Protein AF-A0A139GXH4-F1 (afdb_monomer)

Sequence (466 aa):
MADLSRSEELTEEQLLEKQFEQEQLRRHQAWKYVGYPGFSRFVASSTDCFALRKFSDLNVRVLLKLQNDIVKLEDKLMKMDARSMSIDSGQGGCGSFRLDESTPRGKVLDAIAEKIKDYSQYARDERLNQYLLLQDRPTASKEQLRNLRTWLENYPNAIEKKEQKFLEDEYDKDLITARTAQHTPFGRWMQSLGLSRLARLPGITSSSPTWYYDRDTWKSIGAFVLLFIMLMMLLAPLWCLPFANDSAGRLAIVTSFTLAFSLLVVIGTTLRTSQRMILVVGYFIQLVLVLGLTSPWPSGDGSARPGPNSALAPMPSTLSGTQTSGVSIATATSTATTNVPQQSTAHPSSTPTSLNKPETPISSGLIAGIVISVCVVALLIAGALWYFRRRSRRRHAPFKPNSFEAETPHATRTKNLLALNETTVEELDSRRLIPPEIDGSNPRHELYLSQRRARPLVRIPLFVAS

InterPro domains:
  IPR036259 MFS transporter superfamily [SSF103473] (204-396)
  IPR046529 Domain of unknown function DUF6594 [PF20237] (36-287)

Secondary structure (DSSP, 8-state):
---S-------HHHHHHHHHHHHHHHHHTHHHHTHHHHHHHHHHH-GGG-EEE--HHHHHHHHHHHHHHHHHHHHHHHHHHHHHHH---SS--TT-GGGTTTSHHHHHHHHHHHHHHHHHHHHHSHHHHHHHHHHSSPBPPHHHHHHHHHHHHHSTTSS-HHHHGGGSGGGGGGEEESS-----HHHHHHHHTTHHHHH-------S-------HHHHHHHHHHHHHHHHHHHHHHHHHHGGG--SHHHHHHHHHHHHHHHHHHHHHH----HHHHHHHHHHHHHHHHHHHHHHSPP--------PPP-------------------------------------------------------HHHHHHHHHHHHHHHHHHHHHHHHHHHHHHHH---------------S--SSSSSS--------------PPPP-----------------------------

Mean predicted aligned error: 16.97 Å

Radius of gyration: 41.83 Å; Cα contacts (8 Å, |Δi|>4): 179; chains: 1; bounding box: 96×123×116 Å

Organism: NCBI:txid321146

Solvent-accessible surface area (backbone atoms only — not comparable to full-atom values): 30154 Å² total; per-residue (Å²): 145,86,84,83,84,78,74,75,78,70,49,71,65,58,52,51,49,53,50,50,51,51,48,52,50,44,34,68,42,9,46,81,75,36,19,65,69,43,49,51,50,51,30,69,72,33,64,61,44,34,71,46,75,67,50,61,68,59,58,50,50,54,53,51,49,54,52,51,57,45,50,55,46,51,54,52,49,51,54,49,51,54,51,42,72,70,49,89,55,98,76,61,70,96,84,46,73,83,74,23,72,85,35,76,63,28,57,46,53,52,51,43,54,50,50,50,46,53,48,46,47,51,57,69,32,68,62,38,55,47,48,52,57,55,66,72,45,62,56,45,52,70,67,32,53,48,52,48,50,51,52,48,67,71,28,46,64,22,60,61,70,80,74,53,52,70,73,39,81,91,35,48,81,40,23,30,37,88,48,78,77,79,66,49,65,43,55,53,50,45,50,72,70,49,51,54,59,74,71,63,62,87,82,79,87,81,96,64,99,70,86,77,76,60,64,68,56,52,52,52,49,51,51,48,52,52,49,49,51,54,49,48,63,63,48,49,58,68,70,50,41,82,76,38,84,44,73,69,50,41,52,51,52,53,52,52,51,50,52,54,48,47,53,46,49,67,59,61,48,92,61,56,73,70,58,49,50,52,53,48,52,52,51,51,52,54,52,54,52,52,50,63,72,67,48,75,72,80,71,71,78,82,82,74,79,78,78,91,84,82,83,91,82,82,86,83,89,79,91,82,88,83,83,94,77,90,80,84,88,76,92,77,88,79,86,87,79,92,80,88,82,87,89,81,90,83,87,85,91,84,86,88,82,94,73,90,72,80,84,72,77,78,57,68,68,60,58,52,51,54,54,53,51,54,50,52,52,50,50,49,52,50,50,50,55,50,49,51,52,57,54,55,59,68,72,60,60,79,76,71,71,74,77,75,70,76,76,68,82,74,93,76,86,82,82,83,83,85,82,84,88,85,83,81,93,77,92,77,90,81,78,89,81,82,83,79,88,80,84,78,91,78,95,85,83,83,86,89,86,85,80,81,74,83,72,82,81,78,81,77,81,81,82,80,84,129

pLDDT: mean 71.82, std 19.94, range [32.84, 98.25]

Foldseek 3Di:
DPPDPPPPPCDVVNVVVVVVVVVVVCLVVLLPNQAPVVLVCVCVVDLLLPKDFLCLVVLVVVLVVLVVVLVVLVVVLVVVQVVLVPDPPPPRDPPDPVVCCPPVNVVSVVVSVVSVVVNCCCCVDVNVVVSVVQVPAAFRDPVSLVLNVVVCVSRPPSYDPVVCVCSPPVNRRRMGGPDPPPQQLLNVVCVVVVCVVVVPDDDDDDDDPRDDDPPVLVVVVLVVVLVLVLVCLLCVLVVCQVVPPDPVVNVVSLVVSLVVNLVCLVRRDPDDPVVSVVVSVVSNVSSVVVVVVPPDPPPPPPPPDPDDDDDDDDDDDDDDDDDDDDDDDDDDDDDDDDDDDDDDDDDDDDDDDDDPDDDDPDPPVVVVVVVVVVVVSVVVVVVVVVVSVVVVVVVPPPPPPPPPPPPPPPPDPDPPPPPPDDDDDDDDDDDDDDDDDDDDDDDDDPDDPPDPPDDPPDDDDPDDDD

Structure (mmCIF, N/CA/C/O backbone):
data_AF-A0A139GXH4-F1
#
_entry.id   AF-A0A139GXH4-F1
#
loop_
_atom_site.group_PDB
_atom_site.id
_atom_site.type_symbol
_atom_site.label_atom_id
_atom_site.label_alt_id
_atom_site.label_comp_id
_atom_site.label_asym_id
_atom_site.label_entity_id
_atom_site.label_seq_id
_atom_site.pdbx_PDB_ins_code
_atom_site.Cartn_x
_atom_site.Cartn_y
_atom_site.Cartn_z
_atom_site.occupancy
_atom_site.B_iso_or_equiv
_atom_site.auth_seq_id
_atom_site.auth_comp_id
_atom_site.auth_asym_id
_atom_site.auth_atom_id
_atom_site.pdbx_PDB_model_num
ATOM 1 N N . MET A 1 1 ? 10.319 -71.756 0.505 1.00 53.69 1 MET A N 1
ATOM 2 C CA . MET A 1 1 ? 11.177 -70.548 0.474 1.00 53.69 1 MET A CA 1
ATOM 3 C C . MET A 1 1 ? 11.446 -70.123 -0.975 1.00 53.69 1 MET A C 1
ATOM 5 O O . MET A 1 1 ? 12.587 -70.145 -1.408 1.00 53.69 1 MET A O 1
ATOM 9 N N . ALA A 1 2 ? 10.413 -69.772 -1.749 1.00 52.31 2 ALA A N 1
ATOM 10 C CA . ALA A 1 2 ? 10.596 -69.315 -3.136 1.00 52.31 2 ALA A CA 1
ATOM 11 C C . ALA A 1 2 ? 9.470 -68.383 -3.629 1.00 52.31 2 ALA A C 1
ATOM 13 O O . ALA A 1 2 ? 9.269 -68.274 -4.828 1.00 52.31 2 ALA A O 1
ATOM 14 N N . ASP A 1 3 ? 8.724 -67.732 -2.725 1.00 52.84 3 ASP A N 1
ATOM 15 C CA . ASP A 1 3 ? 7.502 -67.000 -3.111 1.00 52.84 3 ASP A CA 1
ATOM 16 C C . ASP A 1 3 ? 7.358 -65.626 -2.428 1.00 52.84 3 ASP A C 1
ATOM 18 O O . ASP A 1 3 ? 6.265 -65.154 -2.146 1.00 52.84 3 ASP A O 1
ATOM 22 N N . LEU A 1 4 ? 8.486 -64.978 -2.106 1.00 55.41 4 LEU A N 1
ATOM 23 C CA . LEU A 1 4 ? 8.514 -63.663 -1.435 1.00 55.41 4 LEU A CA 1
ATOM 24 C C . LEU A 1 4 ? 9.155 -62.543 -2.273 1.00 55.41 4 LEU A C 1
ATOM 26 O O . LEU A 1 4 ? 9.368 -61.448 -1.767 1.00 55.41 4 LEU A O 1
ATOM 30 N N . SER A 1 5 ? 9.444 -62.781 -3.554 1.00 56.91 5 SER A N 1
ATOM 31 C CA . SER A 1 5 ? 10.102 -61.806 -4.443 1.00 56.91 5 SER A CA 1
ATOM 32 C C . SER A 1 5 ? 9.187 -61.252 -5.538 1.00 56.91 5 SER A C 1
ATOM 34 O O . SER A 1 5 ? 9.672 -60.789 -6.566 1.00 56.91 5 SER A O 1
ATOM 36 N N . ARG A 1 6 ? 7.865 -61.302 -5.345 1.00 50.84 6 ARG A N 1
ATOM 37 C CA . ARG A 1 6 ? 6.892 -60.604 -6.196 1.00 50.84 6 ARG A CA 1
ATOM 38 C C . ARG A 1 6 ? 6.417 -59.339 -5.486 1.00 50.84 6 ARG A C 1
ATOM 40 O O . ARG A 1 6 ? 5.230 -59.146 -5.257 1.00 50.84 6 ARG A O 1
ATOM 47 N N . SER A 1 7 ? 7.369 -58.504 -5.073 1.00 57.31 7 SER A N 1
ATOM 48 C CA . SER A 1 7 ? 7.082 -57.108 -4.764 1.00 57.31 7 SER A CA 1
ATOM 49 C C . SER A 1 7 ? 6.607 -56.475 -6.065 1.00 57.31 7 SER A C 1
ATOM 51 O O . SER A 1 7 ? 7.410 -56.270 -6.972 1.00 57.31 7 SER A O 1
ATOM 53 N N . GLU A 1 8 ? 5.296 -56.282 -6.183 1.00 64.69 8 GLU A N 1
ATOM 54 C CA . GLU A 1 8 ? 4.663 -55.565 -7.282 1.00 64.69 8 GLU A CA 1
ATOM 55 C C . GLU A 1 8 ? 5.407 -54.242 -7.486 1.00 64.69 8 GLU A C 1
ATOM 57 O O . GLU A 1 8 ? 5.322 -53.335 -6.654 1.00 64.69 8 GLU A O 1
ATOM 62 N N . GLU A 1 9 ? 6.174 -54.141 -8.574 1.00 71.38 9 GLU A N 1
ATOM 63 C CA . GLU A 1 9 ? 6.560 -52.852 -9.133 1.00 71.38 9 GLU A CA 1
ATOM 64 C C . GLU A 1 9 ? 5.256 -52.170 -9.533 1.00 71.38 9 GLU A C 1
ATOM 66 O O . GLU A 1 9 ? 4.726 -52.370 -10.627 1.00 71.38 9 GLU A O 1
ATOM 71 N N . LEU A 1 10 ? 4.690 -51.432 -8.575 1.00 72.62 10 LEU A N 1
ATOM 72 C CA . LEU A 1 10 ? 3.594 -50.514 -8.807 1.00 72.62 10 LEU A CA 1
ATOM 73 C C . LEU A 1 10 ? 4.034 -49.647 -9.983 1.00 72.62 10 LEU A C 1
ATOM 75 O O . LEU A 1 10 ? 5.036 -48.932 -9.891 1.00 72.62 10 LEU A O 1
ATOM 79 N N . THR A 1 11 ? 3.335 -49.776 -11.103 1.00 87.94 11 THR A N 1
ATOM 80 C CA . THR A 1 11 ? 3.701 -49.099 -12.347 1.00 87.94 11 THR A CA 1
ATOM 81 C C . THR A 1 11 ? 3.737 -47.595 -12.063 1.00 87.94 11 THR A C 1
ATOM 83 O O . THR A 1 11 ? 2.919 -47.115 -11.276 1.00 87.94 11 THR A O 1
ATOM 86 N N . GLU A 1 12 ? 4.664 -46.830 -12.652 1.00 89.62 12 GLU A N 1
ATOM 87 C CA . GLU A 1 12 ? 4.793 -45.383 -12.371 1.00 89.62 12 GLU A CA 1
ATOM 88 C C . GLU A 1 12 ? 3.447 -44.641 -12.482 1.00 89.62 12 GLU A C 1
ATOM 90 O O . GLU A 1 12 ? 3.163 -43.730 -11.703 1.00 89.62 12 GLU A O 1
ATOM 95 N N . GLU A 1 13 ? 2.575 -45.100 -13.382 1.00 88.88 13 GLU A N 1
ATOM 96 C CA . GLU A 1 13 ? 1.200 -44.624 -13.544 1.00 88.88 13 GLU A CA 1
ATOM 97 C C . GLU A 1 13 ? 0.343 -44.794 -12.279 1.00 88.88 13 GLU A C 1
ATOM 99 O O . GLU A 1 13 ? -0.307 -43.844 -11.850 1.00 88.88 13 GLU A O 1
ATOM 104 N N . GLN A 1 14 ? 0.397 -45.954 -11.618 1.00 91.00 14 GLN A N 1
ATOM 105 C CA . GLN A 1 14 ? -0.350 -46.219 -10.382 1.00 91.00 14 GLN A CA 1
ATOM 106 C C . GLN A 1 14 ? 0.154 -45.359 -9.216 1.00 91.00 14 GLN A C 1
ATOM 108 O O . GLN A 1 14 ? -0.608 -44.997 -8.317 1.00 91.00 14 GLN A O 1
ATOM 113 N N . LEU A 1 15 ? 1.447 -45.024 -9.210 1.00 89.19 15 LEU A N 1
ATOM 114 C CA . LEU A 1 15 ? 2.025 -44.139 -8.202 1.00 89.19 15 LEU A CA 1
ATOM 115 C C . LEU A 1 15 ? 1.591 -42.686 -8.432 1.00 89.19 15 LEU A C 1
ATOM 117 O O . LEU A 1 15 ? 1.218 -42.011 -7.471 1.00 89.19 15 LEU A O 1
ATOM 121 N N . LEU A 1 16 ? 1.576 -42.226 -9.686 1.00 90.62 16 LEU A N 1
ATOM 122 C CA . LEU A 1 16 ? 1.053 -40.908 -10.057 1.00 90.62 16 LEU A CA 1
ATOM 123 C C . LEU A 1 16 ? -0.444 -40.782 -9.758 1.00 90.62 16 LEU A C 1
ATOM 125 O O . LEU A 1 16 ? -0.870 -39.751 -9.240 1.00 90.62 16 LEU A O 1
ATOM 129 N N . GLU A 1 17 ? -1.232 -41.826 -10.015 1.00 93.38 17 GLU A N 1
ATOM 130 C CA . GLU A 1 17 ? -2.665 -41.851 -9.710 1.00 93.38 17 GLU A CA 1
ATOM 131 C C . GLU A 1 17 ? -2.920 -41.765 -8.200 1.00 93.38 17 GLU A C 1
ATOM 133 O O . GLU A 1 17 ? -3.643 -40.876 -7.751 1.00 93.38 17 GLU A O 1
ATOM 138 N N . LYS A 1 18 ? -2.232 -42.581 -7.387 1.00 91.62 18 LYS A N 1
ATOM 139 C CA . LYS A 1 18 ? -2.317 -42.492 -5.917 1.00 91.62 18 LYS A CA 1
ATOM 140 C C . LYS A 1 18 ? -1.895 -41.120 -5.391 1.00 91.62 18 LYS A C 1
ATOM 142 O O . LYS A 1 18 ? -2.510 -40.598 -4.461 1.00 91.62 18 LYS A O 1
ATOM 147 N N . GLN A 1 19 ? -0.849 -40.524 -5.967 1.00 91.06 19 GLN A N 1
ATOM 148 C CA . GLN A 1 19 ? -0.422 -39.170 -5.610 1.00 91.06 19 GLN A CA 1
ATOM 149 C C . GLN A 1 19 ? -1.488 -38.132 -5.964 1.00 91.06 19 GLN A C 1
ATOM 151 O O . GLN A 1 19 ? -1.782 -37.260 -5.145 1.00 91.06 19 GLN A O 1
ATOM 156 N N . PHE A 1 20 ? -2.090 -38.244 -7.147 1.00 92.69 20 PHE A N 1
ATOM 157 C CA . PHE A 1 20 ? -3.161 -37.363 -7.591 1.00 92.69 20 PHE A CA 1
ATOM 158 C C . PHE A 1 20 ? -4.398 -37.483 -6.693 1.00 92.69 20 PHE A C 1
ATOM 160 O O . PHE A 1 20 ? -4.899 -36.464 -6.219 1.00 92.69 20 PHE A O 1
ATOM 167 N N . GLU A 1 21 ? -4.852 -38.697 -6.375 1.00 91.88 21 GLU A N 1
ATOM 168 C CA . GLU A 1 21 ? -5.966 -38.930 -5.447 1.00 91.88 21 GLU A CA 1
ATOM 169 C C . GLU A 1 21 ? -5.680 -38.360 -4.057 1.00 91.88 21 GLU A C 1
ATOM 171 O O . GLU A 1 21 ? -6.517 -37.668 -3.469 1.00 91.88 21 GLU A O 1
ATOM 176 N N . GLN A 1 22 ? -4.472 -38.592 -3.536 1.00 90.19 22 GLN A N 1
ATOM 177 C CA . GLN A 1 22 ? -4.061 -38.049 -2.247 1.00 90.19 22 GLN A CA 1
ATOM 178 C C . GLN A 1 22 ? -4.033 -36.515 -2.269 1.00 90.19 22 GLN A C 1
ATOM 180 O O . GLN A 1 22 ? -4.408 -35.874 -1.282 1.00 90.19 22 GLN A O 1
ATOM 185 N N . GLU A 1 23 ? -3.620 -35.905 -3.380 1.00 86.88 23 GLU A N 1
ATOM 186 C CA . GLU A 1 23 ? -3.656 -34.457 -3.556 1.00 86.88 23 GLU A CA 1
ATOM 187 C C . GLU A 1 23 ? -5.096 -33.931 -3.610 1.00 86.88 23 GLU A C 1
ATOM 189 O O . GLU A 1 23 ? -5.411 -32.951 -2.933 1.00 86.88 23 GLU A O 1
ATOM 194 N N . GLN A 1 24 ? -6.000 -34.603 -4.325 1.00 88.31 24 GLN A N 1
ATOM 195 C CA . GLN A 1 24 ? -7.421 -34.242 -4.353 1.00 88.31 24 GLN A CA 1
ATOM 196 C C . GLN A 1 24 ? -8.070 -34.364 -2.972 1.00 88.31 24 GLN A C 1
ATOM 198 O O . GLN A 1 24 ? -8.830 -33.480 -2.566 1.00 88.31 24 GLN A O 1
ATOM 203 N N . LEU A 1 25 ? -7.731 -35.406 -2.207 1.00 87.94 25 LEU A N 1
ATOM 204 C CA . LEU A 1 25 ? -8.207 -35.576 -0.837 1.00 87.94 25 LEU A CA 1
ATOM 205 C C . LEU A 1 25 ? -7.672 -34.466 0.075 1.00 87.94 25 LEU A C 1
ATOM 207 O O . LEU A 1 25 ? -8.427 -33.893 0.862 1.00 87.94 25 LEU A O 1
ATOM 211 N N . ARG A 1 26 ? -6.389 -34.102 -0.066 1.00 81.56 26 ARG A N 1
ATOM 212 C CA . ARG A 1 26 ? -5.787 -32.964 0.647 1.00 81.56 26 ARG A CA 1
ATOM 213 C C . ARG A 1 26 ? -6.459 -31.641 0.291 1.00 81.56 26 ARG A C 1
ATOM 215 O O . ARG A 1 26 ? -6.623 -30.809 1.180 1.00 81.56 26 ARG A O 1
ATOM 222 N N . ARG A 1 27 ? -6.880 -31.454 -0.965 1.00 82.56 27 ARG A N 1
ATOM 223 C CA . ARG A 1 27 ? -7.644 -30.275 -1.405 1.00 82.56 27 ARG A CA 1
ATOM 224 C C . ARG A 1 27 ? -9.050 -30.243 -0.805 1.00 82.56 27 ARG A C 1
ATOM 226 O O . ARG A 1 27 ? -9.475 -29.194 -0.339 1.00 82.56 27 ARG A O 1
ATOM 233 N N . HIS A 1 28 ? -9.750 -31.375 -0.735 1.00 82.56 28 HIS A N 1
ATOM 234 C CA . HIS A 1 28 ? -11.074 -31.443 -0.099 1.00 82.56 28 HIS A CA 1
ATOM 235 C C . HIS A 1 28 ? -11.006 -31.275 1.425 1.00 82.56 28 HIS A C 1
ATOM 237 O O . HIS A 1 28 ? -11.878 -30.654 2.032 1.00 82.56 28 HIS A O 1
ATOM 243 N N . GLN A 1 29 ? -9.943 -31.784 2.049 1.00 88.12 29 GLN A N 1
ATOM 244 C CA . GLN A 1 29 ? -9.651 -31.619 3.473 1.00 88.12 29 GLN A CA 1
ATOM 245 C C . GLN A 1 29 ? -8.678 -30.456 3.721 1.00 88.12 29 GLN A C 1
ATOM 247 O O . GLN A 1 29 ? -7.861 -30.505 4.645 1.00 88.12 29 GLN A O 1
ATOM 252 N N . ALA A 1 30 ? -8.757 -29.394 2.910 1.00 83.00 30 ALA A N 1
ATOM 253 C CA . ALA A 1 30 ? -7.843 -28.262 3.017 1.00 83.00 30 ALA A CA 1
ATOM 254 C C . ALA A 1 30 ? -7.904 -27.592 4.395 1.00 83.00 30 ALA A C 1
ATOM 256 O O . ALA A 1 30 ? -6.879 -27.118 4.867 1.00 83.00 30 ALA A O 1
ATOM 257 N N . TRP A 1 31 ? -9.044 -27.616 5.092 1.00 85.75 31 TRP A N 1
ATOM 258 C CA . TRP A 1 31 ? -9.155 -27.148 6.483 1.00 85.75 31 TRP A CA 1
ATOM 259 C C . TRP A 1 31 ? -8.171 -27.846 7.436 1.00 85.75 31 TRP A C 1
ATOM 261 O O . TRP A 1 31 ? -7.648 -27.215 8.350 1.00 85.75 31 TRP A O 1
ATOM 271 N N . LYS A 1 32 ? -7.893 -29.138 7.211 1.00 84.94 32 LYS A N 1
ATOM 272 C CA . LYS A 1 32 ? -7.021 -29.963 8.056 1.00 84.94 32 LYS A CA 1
ATOM 273 C C . LYS A 1 32 ? -5.548 -29.824 7.678 1.00 84.94 32 LYS A C 1
ATOM 275 O O . LYS A 1 32 ? -4.694 -29.767 8.556 1.00 84.94 32 LYS A O 1
ATOM 280 N N . TYR A 1 33 ? -5.249 -29.814 6.378 1.00 81.50 33 TYR A N 1
ATOM 281 C CA . TYR A 1 33 ? -3.869 -29.890 5.876 1.00 81.50 33 TYR A CA 1
ATOM 282 C C . TYR A 1 33 ? -3.272 -28.542 5.456 1.00 81.50 33 TYR A C 1
ATOM 284 O O . TYR A 1 33 ? -2.051 -28.406 5.414 1.00 81.50 33 TYR A O 1
ATOM 292 N N . VAL A 1 34 ? -4.111 -27.558 5.130 1.00 85.00 34 VAL A N 1
ATOM 293 C CA . VAL A 1 34 ? -3.699 -26.233 4.648 1.00 85.00 34 VAL A CA 1
ATOM 294 C C . VAL A 1 34 ? -4.118 -25.179 5.668 1.00 85.00 34 VAL A C 1
ATOM 296 O O . VAL A 1 34 ? -3.260 -24.606 6.336 1.00 85.00 34 VAL A O 1
ATOM 299 N N . GLY A 1 35 ? -5.423 -24.961 5.832 1.00 89.06 35 GLY A N 1
ATOM 300 C CA . GLY A 1 35 ? -6.006 -24.077 6.836 1.00 89.06 35 GLY A CA 1
ATOM 301 C C . GLY A 1 35 ? -5.441 -22.649 6.829 1.00 89.06 35 GLY A C 1
ATOM 302 O O . GLY A 1 35 ? -4.862 -22.163 5.850 1.00 89.06 35 GLY A O 1
ATOM 303 N N . TYR A 1 36 ? -5.529 -22.000 7.991 1.00 89.12 36 TYR A N 1
ATOM 304 C CA . TYR A 1 36 ? -4.839 -20.740 8.283 1.00 89.12 36 TYR A CA 1
ATOM 305 C C . TYR A 1 36 ? -3.304 -20.791 8.158 1.00 89.12 36 TYR A C 1
ATOM 307 O O . TYR A 1 36 ? -2.723 -19.800 7.708 1.00 89.12 36 TYR A O 1
ATOM 315 N N . PRO A 1 37 ? -2.599 -21.886 8.508 1.00 86.44 37 PRO A N 1
ATOM 316 C CA . PRO A 1 37 ? -1.152 -21.975 8.291 1.00 86.44 37 PRO A CA 1
ATOM 317 C C . PRO A 1 37 ? -0.749 -21.867 6.814 1.00 86.44 37 PRO A C 1
ATOM 319 O O . PRO A 1 37 ? 0.217 -21.187 6.473 1.00 86.44 37 PRO A O 1
ATOM 322 N N . GLY A 1 38 ? -1.504 -22.495 5.915 1.00 85.44 38 GLY A N 1
ATOM 323 C CA . GLY A 1 38 ? -1.295 -22.394 4.475 1.00 85.44 38 GLY A CA 1
ATOM 324 C C . GLY A 1 38 ? -1.660 -21.014 3.941 1.00 85.44 38 GLY A C 1
ATOM 325 O O . GLY A 1 38 ? -0.893 -20.439 3.168 1.00 85.44 38 GLY A O 1
ATOM 326 N N . PHE A 1 39 ? -2.775 -20.446 4.410 1.00 89.75 39 PHE A N 1
ATOM 327 C CA . PHE A 1 39 ? -3.184 -19.096 4.026 1.00 89.75 39 PHE A CA 1
ATOM 328 C C . PHE A 1 39 ? -2.179 -18.036 4.477 1.00 89.75 39 PHE A C 1
ATOM 330 O O . PHE A 1 39 ? -1.761 -17.203 3.682 1.00 89.75 39 PHE A O 1
ATOM 337 N N . SER A 1 40 ? -1.726 -18.089 5.730 1.00 89.19 40 SER A N 1
ATOM 338 C CA . SER A 1 40 ? -0.725 -17.157 6.259 1.00 89.19 40 SER A CA 1
ATOM 339 C C . SER A 1 40 ? 0.608 -17.274 5.524 1.00 89.19 40 SER A C 1
ATOM 341 O O . SER A 1 40 ? 1.185 -16.247 5.175 1.00 89.19 40 SER A O 1
ATOM 343 N N . ARG A 1 41 ? 1.070 -18.491 5.196 1.00 88.88 41 ARG A N 1
ATOM 344 C CA . ARG A 1 41 ? 2.252 -18.687 4.339 1.00 88.88 41 ARG A CA 1
ATOM 345 C C . ARG A 1 41 ? 2.055 -18.089 2.949 1.00 88.88 41 ARG A C 1
ATOM 347 O O . ARG A 1 41 ? 2.964 -17.439 2.443 1.00 88.88 41 ARG A O 1
ATOM 354 N N . PHE A 1 42 ? 0.882 -18.264 2.343 1.00 90.06 42 PHE A N 1
ATOM 355 C CA . PHE A 1 42 ? 0.551 -17.652 1.056 1.00 90.06 42 PHE A CA 1
ATOM 356 C C . PHE A 1 42 ? 0.559 -16.117 1.131 1.00 90.06 42 PHE A C 1
ATOM 358 O O . PHE A 1 42 ? 1.222 -15.462 0.328 1.00 90.06 42 PHE A O 1
ATOM 365 N N . VAL A 1 43 ? -0.103 -15.543 2.130 1.00 91.19 43 VAL A N 1
ATOM 366 C CA . VAL A 1 43 ? -0.162 -14.097 2.377 1.00 91.19 43 VAL A CA 1
ATOM 367 C C . VAL A 1 43 ? 1.226 -13.518 2.693 1.00 91.19 43 VAL A C 1
ATOM 369 O O . VAL A 1 43 ? 1.551 -12.422 2.245 1.00 91.19 43 VAL A O 1
ATOM 372 N N . ALA A 1 44 ? 2.076 -14.264 3.404 1.00 88.19 44 ALA A N 1
ATOM 373 C CA . ALA A 1 44 ? 3.456 -13.881 3.702 1.00 88.19 44 ALA A CA 1
ATOM 374 C C . ALA A 1 44 ? 4.407 -14.059 2.506 1.00 88.19 44 ALA A C 1
ATOM 376 O O . ALA A 1 44 ? 5.441 -13.394 2.453 1.00 88.19 44 ALA A O 1
ATOM 377 N N . SER A 1 45 ? 4.074 -14.932 1.547 1.00 87.88 45 SER A N 1
ATOM 378 C CA . SER A 1 45 ? 4.945 -15.235 0.403 1.00 87.88 45 SER A CA 1
ATOM 379 C C . SER A 1 45 ? 5.170 -14.026 -0.501 1.00 87.88 45 SER A C 1
ATOM 381 O O . SER A 1 45 ? 6.265 -13.851 -1.026 1.00 87.88 45 SER A O 1
ATOM 383 N N . SER A 1 46 ? 4.159 -13.168 -0.660 1.00 83.88 46 SER A N 1
ATOM 384 C CA . SER A 1 46 ? 4.231 -11.974 -1.494 1.00 83.88 46 SER A CA 1
ATOM 385 C C . SER A 1 46 ? 3.539 -10.800 -0.829 1.00 83.88 46 SER A C 1
ATOM 387 O O . SER A 1 46 ? 2.429 -10.918 -0.316 1.00 83.88 46 SER A O 1
ATOM 389 N N . THR A 1 47 ? 4.125 -9.612 -0.976 1.00 81.69 47 THR A N 1
ATOM 390 C CA . THR A 1 47 ? 3.459 -8.358 -0.596 1.00 81.69 47 THR A CA 1
ATOM 391 C C . THR A 1 47 ? 2.161 -8.129 -1.368 1.00 81.69 47 THR A C 1
ATOM 393 O O . THR A 1 47 ? 1.317 -7.362 -0.920 1.00 81.69 47 THR A O 1
ATOM 396 N N . ASP A 1 48 ? 2.011 -8.781 -2.525 1.00 83.75 48 ASP A N 1
ATOM 397 C CA . ASP A 1 48 ? 0.834 -8.661 -3.387 1.00 83.75 48 ASP A CA 1
ATOM 398 C C . ASP A 1 48 ? -0.294 -9.615 -2.982 1.00 83.75 48 ASP A C 1
ATOM 400 O O . ASP A 1 48 ? -1.421 -9.459 -3.437 1.00 83.75 48 ASP A O 1
ATOM 404 N N . CYS A 1 49 ? -0.018 -10.572 -2.096 1.00 86.69 49 CYS A N 1
ATOM 405 C CA . CYS A 1 49 ? -1.032 -11.446 -1.511 1.00 86.69 49 CYS A CA 1
ATOM 406 C C . CYS A 1 49 ? -1.524 -10.923 -0.153 1.00 86.69 49 CYS A C 1
ATOM 408 O O . CYS A 1 49 ? -2.385 -11.539 0.464 1.00 86.69 49 CYS A O 1
ATOM 410 N N . PHE A 1 50 ? -0.990 -9.793 0.323 1.00 90.62 50 PHE A N 1
ATOM 411 C CA . PHE A 1 50 ? -1.333 -9.229 1.621 1.00 90.62 50 PHE A CA 1
ATOM 412 C C . PHE A 1 50 ? -2.381 -8.121 1.492 1.00 90.62 50 PHE A C 1
ATOM 414 O O . PHE A 1 50 ? -2.057 -6.974 1.165 1.00 90.62 50 PHE A O 1
ATOM 421 N N . ALA A 1 51 ? -3.629 -8.461 1.812 1.00 92.81 51 ALA A N 1
ATOM 422 C CA . ALA A 1 51 ? -4.721 -7.511 1.977 1.00 92.81 51 ALA A CA 1
ATOM 423 C C . ALA A 1 51 ? -5.340 -7.665 3.370 1.00 92.81 51 ALA A C 1
ATOM 425 O O . ALA A 1 51 ? -5.560 -8.779 3.840 1.00 92.81 51 ALA A O 1
ATOM 426 N N . LEU A 1 52 ? -5.624 -6.540 4.019 1.00 93.19 52 LEU A N 1
ATOM 427 C CA . LEU A 1 52 ? -6.349 -6.482 5.286 1.00 93.19 52 LEU A CA 1
ATOM 428 C C . LEU A 1 52 ? -7.518 -5.521 5.159 1.00 93.19 52 LEU A C 1
ATOM 430 O O . LEU A 1 52 ? -7.468 -4.569 4.387 1.00 93.19 52 LEU A O 1
ATOM 434 N N . ARG A 1 53 ? -8.553 -5.736 5.960 1.00 93.94 53 ARG A N 1
ATOM 435 C CA . ARG A 1 53 ? -9.675 -4.810 6.060 1.00 93.94 53 ARG A CA 1
ATOM 436 C C . ARG A 1 53 ? -9.323 -3.658 7.007 1.00 93.94 53 ARG A C 1
ATOM 438 O O . ARG A 1 53 ? -8.826 -3.902 8.103 1.00 93.94 53 ARG A O 1
ATOM 445 N N . LYS A 1 54 ? -9.568 -2.408 6.596 1.00 92.56 54 LYS A N 1
ATOM 446 C CA . LYS A 1 54 ? -9.345 -1.207 7.433 1.00 92.56 54 LYS A CA 1
ATOM 447 C C . LYS A 1 54 ? -10.521 -0.899 8.370 1.00 92.56 54 LYS A C 1
ATOM 449 O O . LYS A 1 54 ? -10.368 -0.080 9.272 1.00 92.56 54 LYS A O 1
ATOM 454 N N . PHE A 1 55 ? -11.666 -1.559 8.166 1.00 93.06 55 PHE A N 1
ATOM 455 C CA . PHE A 1 55 ? -12.880 -1.438 8.976 1.00 93.06 55 PHE A CA 1
ATOM 456 C C . PHE A 1 55 ? -13.361 0.013 9.115 1.00 93.06 55 PHE A C 1
ATOM 458 O O . PHE A 1 55 ? -13.751 0.439 10.203 1.00 93.06 55 PHE A O 1
ATOM 465 N N . SER A 1 56 ? -13.329 0.794 8.028 1.00 90.75 56 SER A N 1
ATOM 466 C CA . SER A 1 56 ? -13.570 2.240 8.118 1.00 90.75 56 SER A CA 1
ATOM 467 C C . SER A 1 56 ? -14.945 2.589 8.662 1.00 90.75 56 SER A C 1
ATOM 469 O O . SER A 1 56 ? -15.066 3.414 9.562 1.00 90.75 56 SER A O 1
ATOM 471 N N . ASP A 1 57 ? -15.975 1.911 8.167 1.00 92.25 57 ASP A N 1
ATOM 472 C CA . ASP A 1 57 ? -17.346 2.141 8.617 1.00 92.25 57 ASP A CA 1
ATOM 473 C C . ASP A 1 57 ? -17.522 1.760 10.097 1.00 92.25 57 ASP A C 1
ATOM 475 O O . ASP A 1 57 ? -18.086 2.518 10.880 1.00 92.25 57 ASP A O 1
ATOM 479 N N . LEU A 1 58 ? -16.948 0.633 10.529 1.00 92.50 58 LEU A N 1
ATOM 480 C CA . LEU A 1 58 ? -17.052 0.194 11.920 1.00 92.50 58 LEU A CA 1
ATOM 481 C C . LEU A 1 58 ? -16.352 1.164 12.882 1.00 92.50 58 LEU A C 1
ATOM 483 O O . LEU A 1 58 ? -16.928 1.522 13.907 1.00 92.50 58 LEU A O 1
ATOM 487 N N . ASN A 1 59 ? -15.149 1.630 12.535 1.00 90.44 59 ASN A N 1
ATOM 488 C CA . ASN A 1 59 ? -14.415 2.605 13.344 1.00 90.44 59 ASN A CA 1
ATOM 489 C C . ASN A 1 59 ? -15.190 3.924 13.480 1.00 90.44 59 ASN A C 1
ATOM 491 O O . ASN A 1 59 ? -15.270 4.481 14.575 1.00 90.44 59 ASN A O 1
ATOM 495 N N . VAL A 1 60 ? -15.816 4.396 12.397 1.00 91.25 60 VAL A N 1
ATOM 496 C CA . VAL A 1 60 ? -16.669 5.593 12.425 1.00 91.25 60 VAL A CA 1
ATOM 497 C C . VAL A 1 60 ? -17.926 5.357 13.264 1.00 91.25 60 VAL A C 1
ATOM 499 O O . VAL A 1 60 ? -18.272 6.203 14.081 1.00 91.25 60 VAL A O 1
ATOM 502 N N . ARG A 1 61 ? -18.583 4.197 13.154 1.00 94.81 61 ARG A N 1
ATOM 503 C CA . ARG A 1 61 ? -19.756 3.860 13.984 1.00 94.81 61 ARG A CA 1
ATOM 504 C C . ARG A 1 61 ? -19.433 3.831 15.476 1.00 94.81 61 ARG A C 1
ATOM 506 O O . ARG A 1 61 ? -20.253 4.274 16.273 1.00 94.81 61 ARG A O 1
ATOM 513 N N . VAL A 1 62 ? -18.255 3.339 15.863 1.00 91.56 62 VAL A N 1
ATOM 514 C CA . VAL A 1 62 ? -17.801 3.373 17.264 1.00 91.56 62 VAL A CA 1
ATOM 515 C C . VAL A 1 62 ? -17.643 4.818 17.747 1.00 91.56 62 VAL A C 1
ATOM 517 O O . VAL A 1 62 ? -18.137 5.152 18.822 1.00 91.56 62 VAL A O 1
ATOM 520 N N . LEU A 1 63 ? -17.037 5.690 16.936 1.00 90.81 63 LEU A N 1
ATOM 521 C CA . LEU A 1 63 ? -16.914 7.120 17.243 1.00 90.81 63 LEU A CA 1
ATOM 522 C C . LEU A 1 63 ? -18.280 7.809 17.365 1.00 90.81 63 LEU A C 1
ATOM 524 O O . LEU A 1 63 ? -18.527 8.510 18.343 1.00 90.81 63 LEU A O 1
ATOM 528 N N . LEU A 1 64 ? -19.185 7.566 16.415 1.00 94.44 64 LEU A N 1
ATOM 529 C CA . LEU A 1 64 ? -20.543 8.118 16.429 1.00 94.44 64 LEU A CA 1
ATOM 530 C C . LEU A 1 64 ? -21.348 7.626 17.635 1.00 94.44 64 LEU A C 1
ATOM 532 O O . LEU A 1 64 ? -22.111 8.388 18.224 1.00 94.44 64 LEU A O 1
ATOM 536 N N . LYS A 1 65 ? -21.163 6.364 18.044 1.00 95.94 65 LYS A N 1
ATOM 537 C CA . LYS A 1 65 ? -21.785 5.830 19.259 1.00 95.94 65 LYS A CA 1
ATOM 538 C C . LYS A 1 65 ? -21.317 6.597 20.497 1.00 95.94 65 LYS A C 1
ATOM 540 O O . LYS A 1 65 ? -22.160 7.009 21.287 1.00 95.94 65 LYS A O 1
ATOM 545 N N . LEU A 1 66 ? -20.008 6.819 20.639 1.00 93.94 66 LEU A N 1
ATOM 546 C CA . LEU A 1 66 ? -19.454 7.590 21.757 1.00 93.94 66 LEU A CA 1
ATOM 547 C C . LEU A 1 66 ? -19.994 9.028 21.777 1.00 93.94 66 LEU A C 1
ATOM 549 O O . LEU A 1 66 ? -20.370 9.515 22.838 1.00 93.94 66 LEU A O 1
ATOM 553 N N . GLN A 1 67 ? -20.102 9.679 20.615 1.00 95.56 67 GLN A N 1
ATOM 554 C CA . GLN A 1 67 ? -20.701 11.016 20.504 1.00 95.56 67 GLN A CA 1
ATOM 555 C C . GLN A 1 67 ? -22.169 11.027 20.938 1.00 95.56 67 GLN A C 1
ATOM 557 O O . GLN A 1 67 ? -22.574 11.866 21.734 1.00 95.56 67 GLN A O 1
ATOM 562 N N . ASN A 1 68 ? -22.965 10.072 20.462 1.00 97.56 68 ASN A N 1
ATOM 563 C CA . ASN A 1 68 ? -24.372 9.961 20.834 1.00 97.56 68 ASN A CA 1
ATOM 564 C C . ASN A 1 68 ? -24.564 9.696 22.337 1.00 97.56 68 ASN A C 1
ATOM 566 O O . ASN A 1 68 ? -25.504 10.208 22.942 1.00 97.56 68 ASN A O 1
ATOM 570 N N . ASP A 1 69 ? -23.680 8.910 22.953 1.00 97.62 69 ASP A N 1
ATOM 571 C CA . ASP A 1 69 ? -23.722 8.673 24.396 1.00 97.62 69 ASP A CA 1
ATOM 572 C C . ASP A 1 69 ? -23.409 9.957 25.192 1.00 97.62 69 ASP A C 1
ATOM 574 O O . ASP A 1 69 ? -24.041 10.187 26.223 1.00 97.62 69 ASP A O 1
ATOM 578 N N . ILE A 1 70 ? -22.526 10.833 24.689 1.00 97.25 70 ILE A N 1
ATOM 579 C CA . ILE A 1 70 ? -22.281 12.172 25.261 1.00 97.25 70 ILE A CA 1
ATOM 580 C C . ILE A 1 70 ? -23.525 13.059 25.115 1.00 97.25 70 ILE A C 1
ATOM 582 O O . ILE A 1 70 ? -23.995 13.596 26.115 1.00 97.25 70 ILE A O 1
ATOM 586 N N . VAL A 1 71 ? -24.121 13.138 23.920 1.00 98.25 71 VAL A N 1
ATOM 587 C CA . VAL A 1 71 ? -25.323 13.959 23.659 1.00 98.25 71 VAL A CA 1
ATOM 588 C C . VAL A 1 71 ? -26.484 13.574 24.581 1.00 98.25 71 VAL A C 1
ATOM 590 O O . VAL A 1 71 ? -27.156 14.436 25.136 1.00 98.25 71 VAL A O 1
ATOM 593 N N . LYS A 1 72 ? -26.702 12.277 24.833 1.00 97.88 72 LYS A N 1
ATOM 594 C CA . LYS A 1 72 ? -27.740 11.828 25.782 1.00 97.88 72 LYS A CA 1
ATOM 595 C C . LYS A 1 72 ? -27.506 12.331 27.205 1.00 97.88 72 LYS A C 1
ATOM 597 O O . LYS A 1 72 ? -28.470 12.588 27.931 1.00 97.88 72 LYS A O 1
ATOM 602 N N . LEU A 1 73 ? -26.248 12.395 27.635 1.00 97.94 73 LEU A N 1
ATOM 603 C CA . LEU A 1 73 ? -25.896 12.913 28.952 1.00 97.94 73 LEU A CA 1
ATOM 604 C C . LEU A 1 73 ? -26.040 14.438 28.998 1.00 97.94 73 LEU A C 1
ATOM 606 O O . LEU A 1 73 ? -26.550 14.948 29.994 1.00 97.94 73 LEU A O 1
ATOM 610 N N . GLU A 1 74 ? -25.682 15.143 27.923 1.00 97.75 74 GLU A N 1
ATOM 611 C CA . GLU A 1 74 ? -25.915 16.585 27.770 1.00 97.75 74 GLU A CA 1
ATOM 612 C C . GLU A 1 74 ? -27.409 16.918 27.829 1.00 97.75 74 GLU A C 1
ATOM 614 O O . GLU A 1 74 ? -27.817 17.734 28.649 1.00 97.75 74 GLU A O 1
ATOM 619 N N . ASP A 1 75 ? -28.253 16.215 27.071 1.00 98.00 75 ASP A N 1
ATOM 620 C CA . ASP A 1 75 ? -29.711 16.380 27.116 1.00 98.00 75 ASP A CA 1
ATOM 621 C C . ASP A 1 75 ? -30.269 16.148 28.525 1.00 98.00 75 ASP A C 1
ATOM 623 O O . ASP A 1 75 ? -31.185 16.838 28.986 1.00 98.00 75 ASP A O 1
ATOM 627 N N . LYS A 1 76 ? -29.737 15.140 29.225 1.00 97.62 76 LYS A N 1
ATOM 628 C CA . LYS A 1 76 ? -30.122 14.845 30.606 1.00 97.62 76 LYS A CA 1
ATOM 629 C C . LYS A 1 76 ? -29.720 15.989 31.536 1.00 97.62 76 LYS A C 1
ATOM 631 O O . LYS A 1 76 ? -30.537 16.381 32.367 1.00 97.62 76 LYS A O 1
ATOM 636 N N . LEU A 1 77 ? -28.514 16.531 31.379 1.00 96.19 77 LEU A N 1
ATOM 637 C CA . LEU A 1 77 ? -28.031 17.684 32.132 1.00 96.19 77 LEU A CA 1
ATOM 638 C C . LEU A 1 77 ? -28.884 18.930 31.849 1.00 96.19 77 LEU A C 1
ATOM 640 O O . LEU A 1 77 ? -29.362 19.554 32.789 1.00 96.19 77 LEU A O 1
ATOM 644 N N . MET A 1 78 ? -29.188 19.226 30.581 1.00 96.19 78 MET A N 1
ATOM 645 C CA . MET A 1 78 ? -30.033 20.361 30.188 1.00 96.19 78 MET A CA 1
ATOM 646 C C . MET A 1 78 ? -31.441 20.269 30.782 1.00 96.19 78 MET A C 1
ATOM 648 O O . MET A 1 78 ? -31.981 21.270 31.244 1.00 96.19 78 MET A O 1
ATOM 652 N N . LYS A 1 79 ? -32.041 19.072 30.829 1.00 96.00 79 LYS A N 1
ATOM 653 C CA . LYS A 1 79 ? -33.347 18.860 31.481 1.00 96.00 79 LYS A CA 1
ATOM 654 C C . LYS A 1 79 ? -33.294 19.104 32.988 1.00 96.00 79 LYS A C 1
ATOM 656 O O . LYS A 1 79 ? -34.270 19.591 33.558 1.00 96.00 79 LYS A O 1
ATOM 661 N N . MET A 1 80 ? -32.190 18.734 33.636 1.00 93.19 80 MET A N 1
ATOM 662 C CA . MET A 1 80 ? -31.986 18.990 35.062 1.00 93.19 80 MET A CA 1
ATOM 663 C C . MET A 1 80 ? -31.792 20.481 35.327 1.00 93.19 80 MET A C 1
ATOM 665 O O . MET A 1 80 ? -32.437 21.011 36.225 1.00 93.19 80 MET A O 1
ATOM 669 N N . ASP A 1 81 ? -30.998 21.160 34.503 1.00 90.19 81 ASP A N 1
ATOM 670 C CA . ASP A 1 81 ? -30.752 22.598 34.610 1.00 90.19 81 ASP A CA 1
ATOM 671 C C . ASP A 1 81 ? -32.033 23.400 34.347 1.00 90.19 81 ASP A C 1
ATOM 673 O O . ASP A 1 81 ? -32.389 24.263 35.145 1.00 90.19 81 ASP A O 1
ATOM 677 N N . ALA A 1 82 ? -32.804 23.047 33.314 1.00 90.69 82 ALA A N 1
ATOM 678 C CA . ALA A 1 82 ? -34.101 23.664 33.033 1.00 90.69 82 ALA A CA 1
ATOM 679 C C . ALA A 1 82 ? -35.099 23.476 34.189 1.00 90.69 82 ALA A C 1
ATOM 681 O O . ALA A 1 82 ? -35.816 24.408 34.552 1.00 90.69 82 ALA A O 1
ATOM 682 N N . ARG A 1 83 ? -35.128 22.286 34.808 1.00 90.50 83 ARG A N 1
ATOM 683 C CA . ARG A 1 83 ? -35.968 22.035 35.986 1.00 90.50 83 ARG A CA 1
ATOM 684 C C . ARG A 1 83 ? -35.524 22.890 37.170 1.00 90.50 83 ARG A C 1
ATOM 686 O O . ARG A 1 83 ? -36.376 23.511 37.794 1.00 90.50 83 ARG A O 1
ATOM 693 N N . SER A 1 84 ? -34.226 22.954 37.450 1.00 84.94 84 SER A N 1
ATOM 694 C CA . SER A 1 84 ? -33.682 23.788 38.526 1.00 84.94 84 SER A CA 1
ATOM 695 C C . SER A 1 84 ? -33.982 25.273 38.308 1.00 84.94 84 SER A C 1
ATOM 697 O O . SER A 1 84 ? -34.324 25.959 39.259 1.00 84.94 84 SER A O 1
ATOM 699 N N . MET A 1 85 ? -33.941 25.759 37.061 1.00 81.88 85 MET A N 1
ATOM 700 C CA . MET A 1 85 ? -34.322 27.138 36.717 1.00 81.88 85 MET A CA 1
ATOM 701 C C . MET A 1 85 ? -35.819 27.421 36.902 1.00 81.88 85 MET A C 1
ATOM 703 O O . MET A 1 85 ? -36.191 28.562 37.146 1.00 81.88 85 MET A O 1
ATOM 707 N N . SER A 1 86 ? -36.684 26.410 36.770 1.00 86.88 86 SER A N 1
ATOM 708 C CA . SER A 1 86 ? -38.139 26.581 36.905 1.00 86.88 86 SER A CA 1
ATOM 709 C C . SER A 1 86 ? -38.647 26.603 38.352 1.00 86.88 86 SER A C 1
ATOM 711 O O . SER A 1 86 ? -39.796 26.971 38.586 1.00 86.88 86 SER A O 1
ATOM 713 N N . ILE A 1 87 ? -37.828 26.180 39.321 1.00 83.62 87 ILE A N 1
ATOM 714 C CA . ILE A 1 87 ? -38.226 26.105 40.729 1.00 83.62 87 ILE A CA 1
ATOM 715 C C . ILE A 1 87 ? -37.810 27.409 41.419 1.00 83.62 87 ILE A C 1
ATOM 717 O O . ILE A 1 87 ? -36.631 27.644 41.657 1.00 83.62 87 ILE A O 1
ATOM 721 N N . ASP A 1 88 ? -38.794 28.223 41.800 1.00 79.12 88 ASP A N 1
ATOM 722 C CA . ASP A 1 88 ? -38.623 29.550 42.423 1.00 79.12 88 ASP A CA 1
ATOM 723 C C . ASP A 1 88 ? -38.165 29.492 43.903 1.00 79.12 88 ASP A C 1
ATOM 725 O O . ASP A 1 88 ? -38.285 30.443 44.675 1.00 79.12 88 ASP A O 1
ATOM 729 N N . SER A 1 89 ? -37.664 28.337 44.351 1.00 60.31 89 SER A N 1
ATOM 730 C CA . SER A 1 89 ? -37.173 28.165 45.714 1.00 60.31 89 SER A CA 1
ATOM 731 C C . SER A 1 89 ? -35.785 28.783 45.815 1.00 60.31 89 SER A C 1
ATOM 733 O O . SER A 1 89 ? -34.858 28.299 45.168 1.00 60.31 89 SER A O 1
ATOM 735 N N . GLY A 1 90 ? -35.601 29.787 46.676 1.00 62.75 90 GLY A N 1
ATOM 736 C CA . GLY A 1 90 ? -34.313 30.450 46.956 1.00 62.75 90 GLY A CA 1
ATOM 737 C C . GLY A 1 90 ? -33.161 29.548 47.450 1.00 62.75 90 GLY A C 1
ATOM 738 O O . GLY A 1 90 ? -32.151 30.050 47.935 1.00 62.75 90 GLY A O 1
ATOM 739 N N . GLN A 1 91 ? -33.286 28.224 47.337 1.00 56.81 91 GLN A N 1
ATOM 740 C CA . GLN A 1 91 ? -32.280 27.202 47.594 1.00 56.81 91 GLN A CA 1
ATOM 741 C C . GLN A 1 91 ? -32.266 26.207 46.421 1.00 56.81 91 GLN A C 1
ATOM 743 O O . GLN A 1 91 ? -33.078 25.290 46.368 1.00 56.81 91 GLN A O 1
ATOM 748 N N . GLY A 1 92 ? -31.342 26.393 45.473 1.00 54.16 92 GLY A N 1
ATOM 749 C CA . GLY A 1 92 ? -31.177 25.480 44.331 1.00 54.16 92 GLY A CA 1
ATOM 750 C C . GLY A 1 92 ? -30.669 26.156 43.060 1.00 54.16 92 GLY A C 1
ATOM 751 O O . GLY A 1 92 ? -31.275 26.028 42.004 1.00 54.16 92 GLY A O 1
ATOM 752 N N . GLY A 1 93 ? -29.580 26.921 43.146 1.00 61.06 93 GLY A N 1
ATOM 753 C CA . GLY A 1 93 ? -29.029 27.613 41.980 1.00 61.06 93 GLY A CA 1
ATOM 754 C C . GLY A 1 93 ? -28.109 26.720 41.145 1.00 61.06 93 GLY A C 1
ATOM 755 O O . GLY A 1 93 ? -27.237 26.052 41.690 1.00 61.06 93 GLY A O 1
ATOM 756 N N 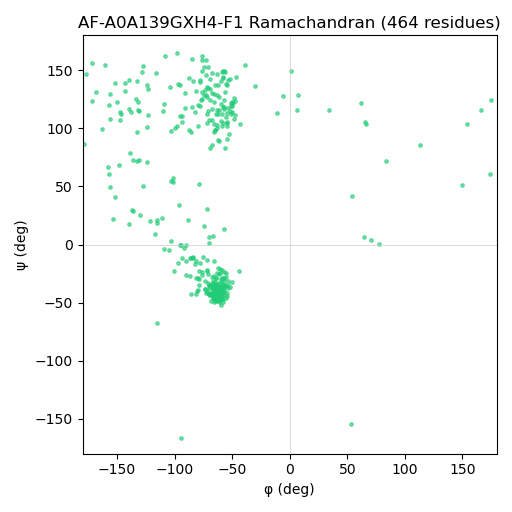. CYS A 1 94 ? -28.187 26.827 39.814 1.00 69.62 94 CYS A N 1
ATOM 757 C CA . CYS A 1 94 ? -27.185 26.276 38.882 1.00 69.62 94 CYS A CA 1
ATOM 758 C C . CYS A 1 94 ? -25.806 26.979 38.977 1.00 69.62 94 CYS A C 1
ATOM 760 O O . CYS A 1 94 ? -24.933 26.747 38.143 1.00 69.62 94 CYS A O 1
ATOM 762 N N . GLY A 1 95 ? -25.623 27.877 39.952 1.00 73.56 95 GLY A N 1
ATOM 763 C CA . GLY A 1 95 ? -24.516 28.830 40.033 1.00 73.56 95 GLY A CA 1
ATOM 764 C C . GLY A 1 95 ? -23.272 28.354 40.785 1.00 73.56 95 GLY A C 1
ATOM 765 O O . GLY A 1 95 ? -22.323 29.124 40.891 1.00 73.56 95 GLY A O 1
ATOM 766 N N . SER A 1 96 ? -23.241 27.131 41.328 1.00 80.25 96 SER A N 1
ATOM 767 C CA . SER A 1 96 ? -22.060 26.630 42.044 1.00 80.25 96 SER A CA 1
ATOM 768 C C . SER A 1 96 ? -21.854 25.127 41.879 1.00 80.25 96 SER A C 1
ATOM 770 O O . SER A 1 96 ? -22.578 24.331 42.468 1.00 80.25 96 SER A O 1
ATOM 772 N N . PHE A 1 97 ? -20.780 24.742 41.184 1.00 80.50 97 PHE A N 1
ATOM 773 C CA . PHE A 1 97 ? -20.352 23.342 41.067 1.00 80.50 97 PHE A CA 1
ATOM 774 C C . PHE A 1 97 ? -19.996 22.701 42.417 1.00 80.50 97 PHE A C 1
ATOM 776 O O . PHE A 1 97 ? -20.126 21.493 42.576 1.00 80.50 97 PHE A O 1
ATOM 783 N N . ARG A 1 98 ? -19.594 23.501 43.419 1.00 86.06 98 ARG A N 1
ATOM 784 C CA . ARG A 1 98 ? -19.298 23.001 44.776 1.00 86.06 98 ARG A CA 1
ATOM 785 C C . ARG A 1 98 ? -20.529 22.415 45.463 1.00 86.06 98 ARG A C 1
ATOM 787 O O . ARG A 1 98 ? -20.396 21.549 46.315 1.00 86.06 98 ARG A O 1
ATOM 794 N N . LEU A 1 99 ? -21.718 22.906 45.116 1.00 80.31 99 LEU A N 1
ATOM 795 C CA . LEU A 1 99 ? -22.973 22.396 45.664 1.00 80.31 99 LEU A CA 1
ATOM 796 C C . LEU A 1 99 ? -23.474 21.163 44.902 1.00 80.31 99 LEU A C 1
ATOM 798 O O . LEU A 1 99 ? -24.374 20.488 45.390 1.00 80.31 99 LEU A O 1
ATOM 802 N N . ASP A 1 100 ? -22.881 20.848 43.748 1.00 83.31 100 ASP A N 1
ATOM 803 C CA . ASP A 1 100 ? -23.310 19.749 42.885 1.00 83.31 100 ASP A CA 1
ATOM 804 C C . ASP A 1 100 ? -22.578 18.430 43.128 1.00 83.31 100 ASP A C 1
ATOM 806 O O . ASP A 1 100 ? -23.038 17.397 42.654 1.00 83.31 100 ASP A O 1
ATOM 810 N N . GLU A 1 101 ? -21.489 18.429 43.896 1.00 86.69 101 GLU A N 1
ATOM 811 C CA . GLU A 1 101 ? -20.617 17.259 44.093 1.00 86.69 101 GLU A CA 1
ATOM 812 C C . GLU A 1 101 ? -21.362 16.025 44.647 1.00 86.69 101 GLU A C 1
ATOM 814 O O . GLU A 1 101 ? -21.025 14.887 44.331 1.00 86.69 101 GLU A O 1
ATOM 819 N N . SER A 1 102 ? -22.437 16.232 45.415 1.00 89.12 102 SER A N 1
ATOM 820 C CA . SER A 1 102 ? -23.292 15.152 45.939 1.00 89.12 102 SER A CA 1
ATOM 821 C C . SER A 1 102 ? -24.646 15.014 45.228 1.00 89.12 102 SER A C 1
ATOM 823 O O . SER A 1 102 ? -25.405 14.078 45.506 1.00 89.12 102 SER A O 1
ATOM 825 N N . THR A 1 103 ? -24.972 15.914 44.297 1.00 90.69 103 THR A N 1
ATOM 826 C CA . THR A 1 103 ? -26.282 15.950 43.638 1.00 90.69 103 THR A CA 1
ATOM 827 C C . THR A 1 103 ? -26.316 14.985 42.447 1.00 90.69 103 THR A C 1
ATOM 829 O O . THR A 1 103 ? -25.281 14.607 41.889 1.00 90.69 103 THR A O 1
ATOM 832 N N . PRO A 1 104 ? -27.508 14.561 41.984 1.00 92.88 104 PRO A N 1
ATOM 833 C CA . PRO A 1 104 ? -27.610 13.808 40.735 1.00 92.88 104 PRO A CA 1
ATOM 834 C C . PRO A 1 104 ? -27.045 14.580 39.530 1.00 92.88 104 PRO A C 1
ATOM 836 O O . PRO A 1 104 ? -26.695 13.944 38.538 1.00 92.88 104 PRO A O 1
ATOM 839 N N . ARG A 1 105 ? -26.949 15.920 39.605 1.00 91.94 105 ARG A N 1
ATOM 840 C CA . ARG A 1 105 ? -26.347 16.766 38.565 1.00 91.94 105 ARG A CA 1
ATOM 841 C C . ARG A 1 105 ? -24.843 16.516 38.490 1.00 91.94 105 ARG A C 1
ATOM 843 O O . ARG A 1 105 ? -24.354 16.225 37.402 1.00 91.94 105 ARG A O 1
ATOM 850 N N . GLY A 1 106 ? -24.150 16.522 39.634 1.00 91.31 106 GLY A N 1
ATOM 851 C CA . GLY A 1 106 ? -22.728 16.173 39.723 1.00 91.31 106 GLY A CA 1
ATOM 852 C C . GLY A 1 106 ? -22.431 14.797 39.138 1.00 91.31 106 GLY A C 1
ATOM 853 O O . GLY A 1 106 ? -21.585 14.678 38.264 1.00 91.31 106 GLY A O 1
ATOM 854 N N . LYS A 1 107 ? -23.239 13.781 39.471 1.00 95.56 107 LYS A N 1
ATOM 855 C CA . LYS A 1 107 ? -23.081 12.428 38.898 1.00 95.56 107 LYS A CA 1
ATOM 856 C C . LYS A 1 107 ? -23.195 12.389 37.368 1.00 95.56 107 LYS A C 1
ATOM 858 O O . LYS A 1 107 ? -22.539 11.573 36.726 1.00 95.56 107 LYS A O 1
ATOM 863 N N . VAL A 1 108 ? -24.056 13.220 36.770 1.00 96.62 108 VAL A N 1
ATOM 864 C CA . VAL A 1 108 ? -24.166 13.326 35.302 1.00 96.62 108 VAL A CA 1
ATOM 865 C C . VAL A 1 108 ? -22.947 14.042 34.724 1.00 96.62 108 VAL A C 1
ATOM 867 O O . VAL A 1 108 ? -22.423 13.588 33.712 1.00 96.62 108 VAL A O 1
ATOM 870 N N . LEU A 1 109 ? -22.467 15.104 35.373 1.00 94.06 109 LEU A N 1
ATOM 871 C CA . LEU A 1 109 ? -21.245 15.809 34.978 1.00 94.06 109 LEU A CA 1
ATOM 872 C C . LEU A 1 109 ? -20.009 14.900 35.045 1.00 94.06 109 LEU A C 1
ATOM 874 O O . LEU A 1 109 ? -19.224 14.893 34.100 1.00 94.06 109 LEU A O 1
ATOM 878 N N . ASP A 1 110 ? -19.879 14.078 36.087 1.00 96.25 110 ASP A N 1
ATOM 879 C CA . ASP A 1 110 ? -18.800 13.093 36.217 1.00 96.25 110 ASP A CA 1
ATOM 880 C C . ASP A 1 110 ? -18.860 12.047 35.097 1.00 96.25 110 ASP A C 1
ATOM 882 O O . ASP A 1 110 ? -17.846 11.738 34.470 1.00 96.25 110 ASP A O 1
ATOM 886 N N . ALA A 1 111 ? -20.060 11.553 34.776 1.00 97.50 111 ALA A N 1
ATOM 887 C CA . ALA A 1 111 ? -20.260 10.621 33.667 1.00 97.50 111 ALA A CA 1
ATOM 888 C C . ALA A 1 111 ? -19.936 11.256 32.302 1.00 97.50 111 ALA A C 1
ATOM 890 O O . ALA A 1 111 ? -19.370 10.594 31.430 1.00 97.50 111 ALA A O 1
ATOM 891 N N . ILE A 1 112 ? -20.266 12.539 32.104 1.00 96.94 112 ILE A N 1
ATOM 892 C CA . ILE A 1 112 ? -19.872 13.297 30.907 1.00 96.94 112 ILE A CA 1
ATOM 893 C C . ILE A 1 112 ? -18.350 13.419 30.853 1.00 96.94 112 ILE A C 1
ATOM 895 O O . ILE A 1 112 ? -17.761 13.138 29.812 1.00 96.94 112 ILE A O 1
ATOM 899 N N . ALA A 1 113 ? -17.701 13.787 31.960 1.00 96.25 113 ALA A N 1
ATOM 900 C CA . ALA A 1 113 ? -16.250 13.908 32.032 1.00 96.25 113 ALA A CA 1
ATOM 901 C C . ALA A 1 113 ? -15.552 12.577 31.705 1.00 96.25 113 ALA A C 1
ATOM 903 O O . ALA A 1 113 ? -14.590 12.559 30.933 1.00 96.25 113 ALA A O 1
ATOM 904 N N . GLU A 1 114 ? -16.070 11.455 32.212 1.00 97.06 114 GLU A N 1
ATOM 905 C CA . GLU A 1 114 ? -15.592 10.112 31.876 1.00 97.06 114 GLU A CA 1
ATOM 906 C C . GLU A 1 114 ? -15.791 9.791 30.386 1.00 97.06 114 GLU A C 1
ATOM 908 O O . GLU A 1 114 ? -14.853 9.364 29.716 1.00 97.06 114 GLU A O 1
ATOM 913 N N . LYS A 1 115 ? -16.970 10.065 29.812 1.00 96.50 115 LYS A N 1
ATOM 914 C CA . LYS A 1 115 ? -17.234 9.804 28.385 1.00 96.50 115 LYS A CA 1
ATOM 915 C C . LYS A 1 115 ? -16.422 10.698 27.453 1.00 96.50 115 LYS A C 1
ATOM 917 O O . LYS A 1 115 ? -15.960 10.232 26.413 1.00 96.50 115 LYS A O 1
ATOM 922 N N . ILE A 1 116 ? -16.191 11.955 27.825 1.00 94.88 116 ILE A N 1
ATOM 923 C CA . ILE A 1 116 ? -15.282 12.855 27.110 1.00 94.88 116 ILE A CA 1
ATOM 924 C C . ILE A 1 116 ? -13.845 12.348 27.228 1.00 94.88 116 ILE A C 1
ATOM 926 O O . ILE A 1 116 ? -13.095 12.428 26.254 1.00 94.88 116 ILE A O 1
ATOM 930 N N . LYS A 1 117 ? -13.440 11.786 28.372 1.00 94.00 117 LYS A N 1
ATOM 931 C CA . LYS A 1 117 ? -12.138 11.126 28.511 1.00 94.00 117 LYS A CA 1
ATOM 932 C C . LYS A 1 117 ? -12.038 9.909 27.593 1.00 94.00 117 LYS A C 1
ATOM 934 O O . LYS A 1 117 ? -11.060 9.830 26.865 1.00 94.00 117 LYS A O 1
ATOM 939 N N . ASP A 1 118 ? -13.044 9.038 27.537 1.00 93.12 118 ASP A N 1
ATOM 940 C CA . ASP A 1 118 ? -13.077 7.890 26.617 1.00 93.12 118 ASP A CA 1
ATOM 941 C C . ASP A 1 118 ? -12.993 8.340 25.150 1.00 93.12 118 ASP A C 1
ATOM 943 O O . ASP A 1 118 ? -12.192 7.823 24.370 1.00 93.12 118 ASP A O 1
ATOM 947 N N . TYR A 1 119 ? -13.794 9.342 24.775 1.00 92.06 119 TYR A N 1
ATOM 948 C CA . TYR A 1 119 ? -13.815 9.903 23.427 1.00 92.06 119 TYR A CA 1
ATOM 949 C C . TYR A 1 119 ? -12.484 10.565 23.068 1.00 92.06 119 TYR A C 1
ATOM 951 O O . TYR A 1 119 ? -11.927 10.312 22.002 1.00 92.06 119 TYR A O 1
ATOM 959 N N . SER A 1 120 ? -11.943 11.392 23.964 1.00 85.88 120 SER A N 1
ATOM 960 C CA . SER A 1 120 ? -10.674 12.085 23.753 1.00 85.88 120 SER A CA 1
ATOM 961 C C . SER A 1 120 ? -9.484 11.142 23.816 1.00 85.88 120 SER A C 1
ATOM 963 O O . SER A 1 120 ? -8.548 11.355 23.063 1.00 85.88 120 SER A O 1
ATOM 965 N N . GLN A 1 121 ? -9.505 10.089 24.632 1.00 89.56 121 GLN A N 1
ATOM 966 C CA . GLN A 1 121 ? -8.485 9.047 24.629 1.00 89.56 121 GLN A CA 1
ATOM 967 C C . GLN A 1 121 ? -8.542 8.284 23.312 1.00 89.56 121 GLN A C 1
ATOM 969 O O . GLN A 1 121 ? -7.521 8.162 22.658 1.00 89.56 121 GLN A O 1
ATOM 974 N N . TYR A 1 122 ? -9.724 7.885 22.845 1.00 86.50 122 TYR A N 1
ATOM 975 C CA . TYR A 1 122 ? -9.862 7.234 21.543 1.00 86.50 122 TYR A CA 1
ATOM 976 C C . TYR A 1 122 ? -9.423 8.143 20.377 1.00 86.50 122 TYR A C 1
ATOM 978 O O . TYR A 1 122 ? -8.786 7.675 19.433 1.00 86.50 122 TYR A O 1
ATOM 986 N N . ALA A 1 123 ? -9.737 9.442 20.442 1.00 82.69 123 ALA A N 1
ATOM 987 C CA . ALA A 1 123 ? -9.401 10.420 19.408 1.00 82.69 123 ALA A CA 1
ATOM 988 C C . ALA A 1 123 ? -7.940 10.907 19.459 1.00 82.69 123 ALA A C 1
ATOM 990 O O . ALA A 1 123 ? -7.353 11.204 18.422 1.00 82.69 123 ALA A O 1
ATOM 991 N N . ARG A 1 124 ? -7.351 11.028 20.652 1.00 77.50 124 ARG A N 1
ATOM 992 C CA . ARG A 1 124 ? -5.966 11.474 20.870 1.00 77.50 124 ARG A CA 1
ATOM 993 C C . ARG A 1 124 ? -4.987 10.309 20.792 1.00 77.50 124 ARG A C 1
ATOM 995 O O . ARG A 1 124 ? -3.825 10.535 20.458 1.00 77.50 124 ARG A O 1
ATOM 1002 N N . ASP A 1 125 ? -5.437 9.094 21.096 1.00 76.25 125 ASP A N 1
ATOM 1003 C CA . ASP A 1 125 ? -4.610 7.907 20.975 1.00 76.25 125 ASP A CA 1
ATOM 1004 C C . ASP A 1 125 ? -4.100 7.769 19.547 1.00 76.25 125 ASP A C 1
ATOM 1006 O O . ASP A 1 125 ? -4.763 8.074 18.550 1.00 76.25 125 ASP A O 1
ATOM 1010 N N . GLU A 1 126 ? -2.917 7.175 19.483 1.00 73.75 126 GLU A N 1
ATOM 1011 C CA . GLU A 1 126 ? -2.283 6.656 18.284 1.00 73.75 126 GLU A CA 1
ATOM 1012 C C . GLU A 1 126 ? -3.271 5.874 17.395 1.00 73.75 126 GLU A C 1
ATOM 1014 O O . GLU A 1 126 ? -3.069 5.820 16.196 1.00 73.75 126 GLU A O 1
ATOM 1019 N N . ARG A 1 127 ? -4.385 5.345 17.923 1.00 77.31 127 ARG A N 1
ATOM 1020 C CA . ARG A 1 127 ? -5.432 4.647 17.162 1.00 77.31 127 ARG A CA 1
ATOM 1021 C C . ARG A 1 127 ? -6.159 5.509 16.131 1.00 77.31 127 ARG A C 1
ATOM 1023 O O . ARG A 1 127 ? -6.347 5.027 15.017 1.00 77.31 127 ARG A O 1
ATOM 1030 N N . LEU A 1 128 ? -6.560 6.749 16.442 1.00 82.62 128 LEU A N 1
ATOM 1031 C CA . LEU A 1 128 ? -7.200 7.609 15.433 1.00 82.62 128 LEU A CA 1
ATOM 1032 C C . LEU A 1 128 ? -6.173 8.049 14.392 1.00 82.62 128 LEU A C 1
ATOM 1034 O O . LEU A 1 128 ? -6.453 7.989 13.201 1.00 82.62 128 LEU A O 1
ATOM 1038 N N . ASN A 1 129 ? -4.967 8.420 14.824 1.00 83.25 129 ASN A N 1
ATOM 1039 C CA . ASN A 1 129 ? -3.878 8.735 13.900 1.00 83.25 129 ASN A CA 1
ATOM 1040 C C . ASN A 1 129 ? -3.531 7.532 13.020 1.00 83.25 129 ASN A C 1
ATOM 1042 O O . ASN A 1 129 ? -3.387 7.686 11.816 1.00 83.25 129 ASN A O 1
ATOM 1046 N N . GLN A 1 130 ? -3.470 6.324 13.578 1.00 83.62 130 GLN A N 1
ATOM 1047 C CA . GLN A 1 130 ? -3.300 5.081 12.833 1.00 83.62 130 GLN A CA 1
ATOM 1048 C C . GLN A 1 130 ? -4.458 4.870 11.873 1.00 83.62 130 GLN A C 1
ATOM 1050 O O . GLN A 1 130 ? -4.214 4.539 10.724 1.00 83.62 130 GLN A O 1
ATOM 1055 N N . TYR A 1 131 ? -5.699 5.097 12.294 1.00 86.25 131 TYR A N 1
ATOM 1056 C CA . TYR A 1 131 ? -6.856 4.991 11.418 1.00 86.25 131 TYR A CA 1
ATOM 1057 C C . TYR A 1 131 ? -6.793 5.989 10.253 1.00 86.25 131 TYR A C 1
ATOM 1059 O O . TYR A 1 131 ? -6.983 5.586 9.110 1.00 86.25 131 TYR A O 1
ATOM 1067 N N . LEU A 1 132 ? -6.445 7.251 10.507 1.00 85.31 132 LEU A N 1
ATOM 1068 C CA . LEU A 1 132 ? -6.234 8.264 9.470 1.00 85.31 132 LEU A CA 1
ATOM 1069 C C . LEU A 1 132 ? -5.076 7.870 8.541 1.00 85.31 132 LEU A C 1
ATOM 1071 O O . LEU A 1 132 ? -5.209 7.918 7.323 1.00 85.31 132 LEU A O 1
ATOM 1075 N N . LEU A 1 133 ? -3.974 7.358 9.096 1.00 88.19 133 LEU A N 1
ATOM 1076 C CA . LEU A 1 133 ? -2.860 6.814 8.318 1.00 88.19 133 LEU A CA 1
ATOM 1077 C C . LEU A 1 133 ? -3.275 5.590 7.490 1.00 88.19 133 LEU A C 1
ATOM 1079 O O . LEU A 1 133 ? -2.735 5.388 6.406 1.00 88.19 133 LEU A O 1
ATOM 1083 N N . LEU A 1 134 ? -4.197 4.758 7.986 1.00 87.75 134 LEU A N 1
ATOM 1084 C CA . LEU A 1 134 ? -4.781 3.624 7.262 1.00 87.75 134 LEU A CA 1
ATOM 1085 C C . LEU A 1 134 ? -5.764 4.098 6.185 1.00 87.75 134 LEU A C 1
ATOM 1087 O O . LEU A 1 134 ? -5.868 3.444 5.151 1.00 87.75 134 LEU A O 1
ATOM 1091 N N . GLN A 1 135 ? -6.446 5.224 6.395 1.00 88.12 135 GLN A N 1
ATOM 1092 C CA . GLN A 1 135 ? -7.332 5.853 5.417 1.00 88.12 135 GLN A CA 1
ATOM 1093 C C . GLN A 1 135 ? -6.546 6.459 4.250 1.00 88.12 135 GLN A C 1
ATOM 1095 O O . GLN A 1 135 ? -6.982 6.343 3.106 1.00 88.12 135 GLN A O 1
ATOM 1100 N N . ASP A 1 136 ? -5.364 7.011 4.526 1.00 88.56 136 ASP A N 1
ATOM 1101 C CA . ASP A 1 136 ? -4.424 7.490 3.507 1.00 88.56 136 ASP A CA 1
ATOM 1102 C C . ASP A 1 136 ? -3.752 6.346 2.734 1.00 88.56 136 ASP A C 1
ATOM 1104 O O . ASP A 1 136 ? -3.135 6.569 1.684 1.00 88.56 136 ASP A O 1
ATOM 1108 N N . ARG A 1 137 ? -3.851 5.096 3.218 1.00 89.38 137 ARG A N 1
ATOM 1109 C CA . ARG A 1 137 ? -3.348 3.957 2.450 1.00 89.38 137 ARG A CA 1
ATOM 1110 C C . ARG A 1 137 ? -4.248 3.713 1.246 1.00 89.38 137 ARG A C 1
ATOM 1112 O O . ARG A 1 137 ? -5.470 3.655 1.371 1.00 89.38 137 ARG A O 1
ATOM 1119 N N . PRO A 1 138 ? -3.652 3.495 0.070 1.00 90.06 138 PRO A N 1
ATOM 1120 C CA . PRO A 1 138 ? -4.427 3.197 -1.115 1.00 90.06 138 PRO A CA 1
ATOM 1121 C C . PRO A 1 138 ? -5.099 1.830 -0.982 1.00 90.06 138 PRO A C 1
ATOM 1123 O O . PRO A 1 138 ? -4.571 0.893 -0.372 1.00 90.06 138 PRO A O 1
ATOM 1126 N N . THR A 1 139 ? -6.274 1.747 -1.591 1.00 91.88 139 THR A N 1
ATOM 1127 C CA . THR A 1 139 ? -7.077 0.533 -1.683 1.00 91.88 139 THR A CA 1
ATOM 1128 C C . THR A 1 139 ? -6.307 -0.592 -2.373 1.00 91.88 139 THR A C 1
ATOM 1130 O O . THR A 1 139 ? -5.480 -0.349 -3.259 1.00 91.88 139 THR A O 1
ATOM 1133 N N . ALA A 1 140 ? -6.595 -1.829 -1.972 1.00 92.81 140 ALA A N 1
ATOM 1134 C CA . ALA A 1 140 ? -6.042 -3.018 -2.597 1.00 92.81 140 ALA A CA 1
ATOM 1135 C C . ALA A 1 140 ? -6.313 -3.051 -4.110 1.00 92.81 140 ALA A C 1
ATOM 1137 O O . ALA A 1 140 ? -7.401 -2.723 -4.584 1.00 92.81 140 ALA A O 1
ATOM 1138 N N . SER A 1 141 ? -5.305 -3.455 -4.885 1.00 90.94 141 SER A N 1
ATOM 1139 C CA . SER A 1 141 ? -5.450 -3.624 -6.329 1.00 90.94 141 SER A CA 1
ATOM 1140 C C . SER A 1 141 ? -6.362 -4.812 -6.630 1.00 90.94 141 SER A C 1
ATOM 1142 O O . SER A 1 141 ? -6.250 -5.868 -6.005 1.00 90.94 141 SER A O 1
ATOM 1144 N N . LYS A 1 142 ? -7.196 -4.689 -7.670 1.00 91.19 142 LYS A N 1
ATOM 1145 C CA . LYS A 1 142 ? -8.054 -5.782 -8.161 1.00 91.19 142 LYS A CA 1
ATOM 1146 C C . LYS A 1 142 ? -7.265 -7.058 -8.463 1.00 91.19 142 LYS A C 1
ATOM 1148 O O . LYS A 1 142 ? -7.786 -8.155 -8.311 1.00 91.19 142 LYS A O 1
ATOM 1153 N N . GLU A 1 143 ? -6.005 -6.932 -8.881 1.00 87.31 143 GLU A N 1
ATOM 1154 C CA . GLU A 1 143 ? -5.152 -8.094 -9.154 1.00 87.31 143 GLU A CA 1
ATOM 1155 C C . GLU A 1 143 ? -4.774 -8.851 -7.877 1.00 87.31 143 GLU A C 1
ATOM 1157 O O . GLU A 1 143 ? -4.744 -10.078 -7.883 1.00 87.31 143 GLU A O 1
ATOM 1162 N N . GLN A 1 144 ? -4.540 -8.132 -6.780 1.00 90.81 144 GLN A N 1
ATOM 1163 C CA . GLN A 1 144 ? -4.215 -8.718 -5.478 1.00 90.81 144 GLN A CA 1
ATOM 1164 C C . GLN A 1 144 ? -5.438 -9.437 -4.902 1.00 90.81 144 GLN A C 1
ATOM 1166 O O . GLN A 1 144 ? -5.335 -10.579 -4.458 1.00 90.81 144 GLN A O 1
ATOM 1171 N N . LEU A 1 145 ? -6.613 -8.807 -5.009 1.00 93.44 145 LEU A N 1
ATOM 1172 C CA . LEU A 1 145 ? -7.885 -9.419 -4.624 1.00 93.44 145 LEU A CA 1
ATOM 1173 C C . LEU A 1 145 ? -8.187 -10.661 -5.465 1.00 93.44 145 LEU A C 1
ATOM 1175 O O . LEU A 1 145 ? -8.539 -11.699 -4.915 1.00 93.44 145 LEU A O 1
ATOM 1179 N N . ARG A 1 146 ? -7.958 -10.603 -6.782 1.00 92.75 146 ARG A N 1
ATOM 1180 C CA . ARG A 1 146 ? -8.093 -11.766 -7.669 1.00 92.75 146 ARG A CA 1
ATOM 1181 C C . ARG A 1 146 ? -7.170 -12.908 -7.251 1.00 92.75 146 ARG A C 1
ATOM 1183 O O . ARG A 1 146 ? -7.617 -14.047 -7.242 1.00 92.75 146 ARG A O 1
ATOM 1190 N N . ASN A 1 147 ? -5.917 -12.630 -6.888 1.00 90.44 147 ASN A N 1
ATOM 1191 C CA . ASN A 1 147 ? -4.983 -13.667 -6.440 1.00 90.44 147 ASN A CA 1
ATOM 1192 C C . ASN A 1 147 ? -5.436 -14.317 -5.123 1.00 90.44 147 ASN A C 1
ATOM 1194 O O . ASN A 1 147 ? -5.354 -15.535 -4.991 1.00 90.44 147 ASN A O 1
ATOM 1198 N N . LEU A 1 148 ? -5.947 -13.522 -4.176 1.00 93.56 148 LEU A N 1
ATOM 1199 C CA . LEU A 1 148 ? -6.534 -14.020 -2.927 1.00 93.56 148 LEU A CA 1
ATOM 1200 C C . LEU A 1 148 ? -7.771 -14.888 -3.183 1.00 93.56 148 LEU A C 1
ATOM 1202 O O . LEU A 1 148 ? -7.850 -15.996 -2.658 1.00 93.56 148 LEU A O 1
ATOM 1206 N N . ARG A 1 149 ? -8.693 -14.426 -4.037 1.00 95.19 149 ARG A N 1
ATOM 1207 C CA . ARG A 1 149 ? -9.884 -15.190 -4.444 1.00 95.19 149 ARG A CA 1
ATOM 1208 C C . ARG A 1 149 ? -9.498 -16.490 -5.146 1.00 95.19 149 ARG A C 1
ATOM 1210 O O . ARG A 1 149 ? -9.958 -17.547 -4.745 1.00 95.19 149 ARG A O 1
ATOM 1217 N N . THR A 1 150 ? -8.549 -16.432 -6.081 1.00 93.25 150 THR A N 1
ATOM 1218 C CA . THR A 1 150 ? -8.027 -17.619 -6.780 1.00 93.25 150 THR A CA 1
ATOM 1219 C C . THR A 1 150 ? -7.408 -18.613 -5.795 1.00 93.25 150 THR A C 1
ATOM 1221 O O . THR A 1 150 ? -7.569 -19.820 -5.941 1.00 93.25 150 THR A O 1
ATOM 1224 N N . TRP A 1 151 ? -6.693 -18.142 -4.768 1.00 93.25 151 TRP A N 1
ATOM 1225 C CA . TRP A 1 151 ? -6.162 -19.033 -3.736 1.00 93.25 151 TRP A CA 1
ATOM 1226 C C . TRP A 1 151 ? -7.284 -19.728 -2.952 1.00 93.25 151 TRP A C 1
ATOM 1228 O O . TRP A 1 151 ? -7.224 -20.940 -2.767 1.00 93.25 151 TRP A O 1
ATOM 1238 N N . LEU A 1 152 ? -8.323 -18.991 -2.547 1.00 93.69 152 LEU A N 1
ATOM 1239 C CA . LEU A 1 152 ? -9.473 -19.557 -1.830 1.00 93.69 152 LEU A CA 1
ATOM 1240 C C . LEU A 1 152 ? -10.301 -20.518 -2.690 1.00 93.69 152 LEU A C 1
ATOM 1242 O O . LEU A 1 152 ? -10.770 -21.532 -2.182 1.00 93.69 152 LEU A O 1
ATOM 1246 N N . GLU A 1 153 ? -10.433 -20.239 -3.985 1.00 93.12 153 GLU A N 1
ATOM 1247 C CA . GLU A 1 153 ? -11.077 -21.129 -4.958 1.00 93.12 153 GLU A CA 1
ATOM 1248 C C . GLU A 1 153 ? -10.301 -22.443 -5.123 1.00 93.12 153 GLU A C 1
ATOM 1250 O O . GLU A 1 153 ? -10.903 -23.511 -5.206 1.00 93.12 153 GLU A O 1
ATOM 1255 N N . ASN A 1 154 ? -8.964 -22.384 -5.118 1.00 90.81 154 ASN A N 1
ATOM 1256 C CA . ASN A 1 154 ? -8.109 -23.570 -5.228 1.00 90.81 154 ASN A CA 1
ATOM 1257 C C . ASN A 1 154 ? -8.122 -24.453 -3.968 1.00 90.81 154 ASN A C 1
ATOM 1259 O O . ASN A 1 154 ? -7.850 -25.651 -4.062 1.00 90.81 154 ASN A O 1
ATOM 1263 N N . TYR A 1 155 ? -8.421 -23.878 -2.802 1.00 90.69 155 TYR A N 1
ATOM 1264 C CA . TYR A 1 155 ? -8.474 -24.583 -1.521 1.00 90.69 155 TYR A CA 1
ATOM 1265 C C . TYR A 1 155 ? -9.842 -24.388 -0.852 1.00 90.69 155 TYR A C 1
ATOM 1267 O O . TYR A 1 155 ? -9.948 -23.690 0.167 1.00 90.69 155 TYR A O 1
ATOM 1275 N N . PRO A 1 156 ? -10.905 -25.008 -1.402 1.00 90.00 156 PRO A N 1
ATOM 1276 C CA . PRO A 1 156 ? -12.241 -24.875 -0.846 1.00 90.00 156 PRO A CA 1
ATOM 1277 C C . PRO A 1 156 ? -12.259 -25.381 0.601 1.00 90.00 156 PRO A C 1
ATOM 1279 O O . PRO A 1 156 ? -11.630 -26.380 0.945 1.00 90.00 156 PRO A O 1
ATOM 1282 N N . ASN A 1 157 ? -12.987 -24.677 1.466 1.00 90.50 157 ASN A N 1
ATOM 1283 C CA . ASN A 1 157 ? -13.086 -24.952 2.904 1.00 90.50 157 ASN A CA 1
ATOM 1284 C C . ASN A 1 157 ? -11.785 -24.790 3.709 1.00 90.50 157 ASN A C 1
ATOM 1286 O O . ASN A 1 157 ? -11.801 -25.094 4.893 1.00 90.50 157 ASN A O 1
ATOM 1290 N N . ALA A 1 158 ? -10.674 -24.296 3.145 1.00 90.06 158 ALA A N 1
ATOM 1291 C CA . ALA A 1 158 ? -9.471 -24.022 3.945 1.00 90.06 158 ALA A CA 1
ATOM 1292 C C . ALA A 1 158 ? -9.721 -22.992 5.061 1.00 90.06 158 ALA A C 1
ATOM 1294 O O . ALA A 1 158 ? -9.107 -23.060 6.121 1.00 90.06 158 ALA A O 1
ATOM 1295 N N . ILE A 1 159 ? -10.627 -22.049 4.812 1.00 92.19 159 ILE A N 1
ATOM 1296 C CA . ILE A 1 159 ? -11.071 -21.018 5.753 1.00 92.19 159 ILE A CA 1
ATOM 1297 C C . ILE A 1 159 ? -12.596 -21.054 5.790 1.00 92.19 159 ILE A C 1
ATOM 1299 O O . ILE A 1 159 ? -13.230 -21.350 4.772 1.00 92.19 159 ILE A O 1
ATOM 1303 N N . GLU A 1 160 ? -13.204 -20.739 6.930 1.00 94.25 160 GLU A N 1
ATOM 1304 C CA . GLU A 1 160 ? -14.658 -20.727 7.037 1.00 94.25 160 GLU A CA 1
ATOM 1305 C C . GLU A 1 160 ? -15.284 -19.646 6.138 1.00 94.25 160 GLU A C 1
ATOM 1307 O O . GLU A 1 160 ? -14.813 -18.512 6.069 1.00 94.25 160 GLU A O 1
ATOM 1312 N N . LYS A 1 161 ? -16.383 -19.975 5.443 1.00 93.88 161 LYS A N 1
ATOM 1313 C CA . LYS A 1 161 ? -17.025 -19.073 4.464 1.00 93.88 161 LYS A CA 1
ATOM 1314 C C . LYS A 1 161 ? -17.408 -17.711 5.057 1.00 93.88 161 LYS A C 1
ATOM 1316 O O . LYS A 1 161 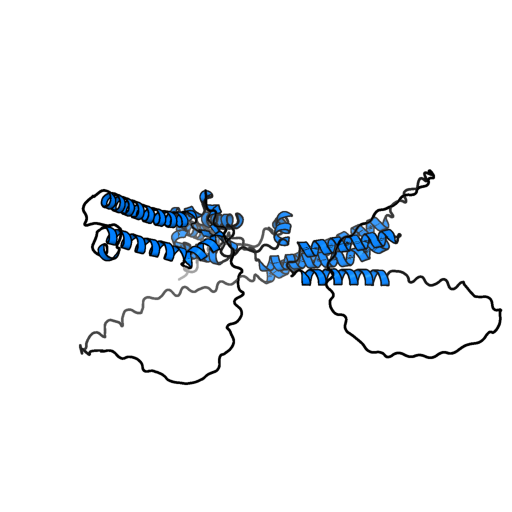? -17.295 -16.698 4.378 1.00 93.88 161 LYS A O 1
ATOM 1321 N N . LYS A 1 162 ? -17.815 -17.672 6.332 1.00 92.62 162 LYS A N 1
ATOM 1322 C CA . LYS A 1 162 ? -18.137 -16.423 7.046 1.00 92.62 162 LYS A CA 1
ATOM 1323 C C . LYS A 1 162 ? -16.926 -15.504 7.180 1.00 92.62 162 LYS A C 1
ATOM 1325 O O . LYS A 1 162 ? -17.069 -14.288 7.103 1.00 92.62 162 LYS A O 1
ATOM 1330 N N . GLU A 1 163 ? -15.746 -16.084 7.352 1.00 91.06 163 GLU A N 1
ATOM 1331 C CA . GLU A 1 163 ? -14.491 -15.348 7.463 1.00 91.06 163 GLU A CA 1
ATOM 1332 C C . GLU A 1 163 ? -13.979 -14.913 6.093 1.00 91.06 163 GLU A C 1
ATOM 1334 O O . GLU A 1 163 ? -13.281 -13.920 6.011 1.00 91.06 163 GLU A O 1
ATOM 1339 N N . GLN A 1 164 ? -14.371 -15.574 5.000 1.00 94.50 164 GLN A N 1
ATOM 1340 C CA . GLN A 1 164 ? -14.034 -15.143 3.636 1.00 94.50 164 GLN A CA 1
ATOM 1341 C C . GLN A 1 164 ? -14.866 -13.941 3.158 1.00 94.50 164 GLN A C 1
ATOM 1343 O O . GLN A 1 164 ? -14.529 -13.321 2.149 1.00 94.50 164 GLN A O 1
ATOM 1348 N N . LYS A 1 165 ? -15.918 -13.570 3.902 1.00 94.00 165 LYS A N 1
ATOM 1349 C CA . LYS A 1 165 ? -16.860 -12.502 3.546 1.00 94.00 165 LYS A CA 1
ATOM 1350 C C . LYS A 1 165 ? -16.179 -11.155 3.271 1.00 94.00 165 LYS A C 1
ATOM 1352 O O . LYS A 1 165 ? -16.672 -10.370 2.476 1.00 94.00 165 LYS A O 1
ATOM 1357 N N . PHE A 1 166 ? -15.016 -10.881 3.872 1.00 94.00 166 PHE A N 1
ATOM 1358 C CA . PHE A 1 166 ? -14.290 -9.627 3.622 1.00 94.00 166 PHE A CA 1
ATOM 1359 C C . PHE A 1 166 ? -13.760 -9.476 2.187 1.00 94.00 166 PHE A C 1
ATOM 1361 O O . PHE A 1 166 ? -13.359 -8.373 1.834 1.00 94.00 166 PHE A O 1
ATOM 1368 N N . LEU A 1 167 ? -13.719 -10.548 1.386 1.00 94.38 167 LEU A N 1
ATOM 1369 C CA . LEU A 1 167 ? -13.272 -10.520 -0.013 1.00 94.38 167 LEU A CA 1
ATOM 1370 C C . LEU A 1 167 ? -14.415 -10.362 -1.021 1.00 94.38 167 LEU A C 1
ATOM 1372 O O . LEU A 1 167 ? -14.144 -10.351 -2.225 1.00 94.38 167 LEU A O 1
ATOM 1376 N N . GLU A 1 168 ? -15.660 -10.270 -0.551 1.00 95.12 168 GLU A N 1
ATOM 1377 C CA . GLU A 1 168 ? -16.815 -9.953 -1.392 1.00 95.12 168 GLU A CA 1
ATOM 1378 C C . GLU A 1 168 ? -16.673 -8.545 -1.986 1.00 95.12 168 GLU A C 1
ATOM 1380 O O . GLU A 1 168 ? -16.156 -7.637 -1.332 1.00 95.12 168 GLU A O 1
ATOM 1385 N N . ASP A 1 169 ? -17.177 -8.353 -3.210 1.00 93.44 169 ASP A N 1
ATOM 1386 C CA . ASP A 1 169 ? -17.041 -7.095 -3.963 1.00 93.44 169 ASP A CA 1
ATOM 1387 C C . ASP A 1 169 ? -17.599 -5.870 -3.205 1.00 93.44 169 ASP A C 1
ATOM 1389 O O . ASP A 1 169 ? -17.159 -4.739 -3.428 1.00 93.44 169 ASP A O 1
ATOM 1393 N N . GLU A 1 170 ? -18.534 -6.082 -2.269 1.00 94.50 170 GLU A N 1
ATOM 1394 C CA . GLU A 1 170 ? -19.069 -5.047 -1.373 1.00 94.50 170 GLU A CA 1
ATOM 1395 C C . GLU A 1 170 ? -17.963 -4.370 -0.536 1.00 94.50 170 GLU A C 1
ATOM 1397 O O . GLU A 1 170 ? -18.018 -3.164 -0.280 1.00 94.50 170 GLU A O 1
ATOM 1402 N N . TYR A 1 171 ? -16.924 -5.119 -0.152 1.00 93.56 171 TYR A N 1
ATOM 1403 C CA . TYR A 1 171 ? -15.868 -4.662 0.754 1.00 93.56 171 TYR A CA 1
ATOM 1404 C C . TYR A 1 171 ? -14.556 -4.294 0.058 1.00 93.56 171 TYR A C 1
ATOM 1406 O O . TYR A 1 171 ? -13.623 -3.867 0.737 1.00 93.56 171 TYR A O 1
ATOM 1414 N N . ASP A 1 172 ? -14.474 -4.351 -1.274 1.00 93.88 172 ASP A N 1
ATOM 1415 C CA . ASP A 1 172 ? -13.237 -4.080 -2.023 1.00 93.88 172 ASP A CA 1
ATOM 1416 C C . ASP A 1 172 ? -12.609 -2.716 -1.683 1.00 93.88 172 ASP A C 1
ATOM 1418 O O . ASP A 1 172 ? -11.388 -2.578 -1.608 1.00 93.88 172 ASP A O 1
ATOM 1422 N N . LYS A 1 173 ? -13.438 -1.699 -1.410 1.00 92.00 173 LYS A N 1
ATOM 1423 C CA . LYS A 1 173 ? -12.993 -0.340 -1.035 1.00 92.00 173 LYS A CA 1
ATOM 1424 C C . LYS A 1 173 ? -12.405 -0.254 0.381 1.00 92.00 173 LYS A C 1
ATOM 1426 O O . LYS A 1 173 ? -11.666 0.690 0.691 1.00 92.00 173 LYS A O 1
ATOM 1431 N N . ASP A 1 174 ? -12.755 -1.204 1.243 1.00 94.38 174 ASP A N 1
ATOM 1432 C CA . ASP A 1 174 ? -12.334 -1.291 2.645 1.00 94.38 174 ASP A CA 1
ATOM 1433 C C . ASP A 1 174 ? -11.063 -2.143 2.816 1.00 94.38 174 ASP A C 1
ATOM 1435 O O . ASP A 1 174 ? -10.522 -2.252 3.915 1.00 94.38 174 ASP A O 1
ATOM 1439 N N . LEU A 1 175 ? -10.548 -2.727 1.732 1.00 95.06 175 LEU A N 1
ATOM 1440 C CA . LEU A 1 175 ? -9.323 -3.517 1.749 1.00 95.06 175 LEU A CA 1
ATOM 1441 C C . LEU A 1 175 ? -8.109 -2.637 1.463 1.00 95.06 175 LEU A C 1
ATOM 1443 O O . LEU A 1 175 ? -8.064 -1.882 0.491 1.00 95.06 175 LEU A O 1
ATOM 1447 N N . ILE A 1 176 ? -7.101 -2.759 2.317 1.00 93.44 176 ILE A N 1
ATOM 1448 C CA . ILE A 1 176 ? -5.820 -2.067 2.229 1.00 93.44 176 ILE A CA 1
ATOM 1449 C C . ILE A 1 176 ? -4.697 -3.070 2.021 1.00 93.44 176 ILE A C 1
ATOM 1451 O O . ILE A 1 176 ? -4.712 -4.186 2.540 1.00 93.44 176 ILE A O 1
ATOM 1455 N N . THR A 1 177 ? -3.669 -2.642 1.300 1.00 89.56 177 THR A N 1
ATOM 1456 C CA . THR A 1 177 ? -2.442 -3.431 1.134 1.00 89.56 177 THR A CA 1
ATOM 1457 C C . THR A 1 177 ? -1.376 -2.976 2.112 1.00 89.56 177 THR A C 1
ATOM 1459 O O . THR A 1 177 ? -1.165 -1.772 2.277 1.00 89.56 177 THR A O 1
ATOM 1462 N N . ALA A 1 178 ? -0.652 -3.915 2.729 1.00 80.38 178 ALA A N 1
ATOM 1463 C CA . ALA A 1 178 ? 0.450 -3.564 3.637 1.00 80.38 178 ALA A CA 1
ATOM 1464 C C . ALA A 1 178 ? 1.557 -2.782 2.935 1.00 80.38 178 ALA A C 1
ATOM 1466 O O . ALA A 1 178 ? 2.203 -1.930 3.545 1.00 80.38 178 ALA A O 1
ATOM 1467 N N . ARG A 1 179 ? 1.780 -3.073 1.655 1.00 75.81 179 ARG A N 1
ATOM 1468 C CA . ARG A 1 179 ? 2.760 -2.386 0.835 1.00 75.81 179 ARG A CA 1
ATOM 1469 C C . ARG A 1 179 ? 2.150 -2.173 -0.532 1.00 75.81 179 ARG A C 1
ATOM 1471 O O . ARG A 1 179 ? 1.900 -3.139 -1.249 1.00 75.81 179 ARG A O 1
ATOM 1478 N N . THR A 1 180 ? 1.969 -0.918 -0.920 1.00 66.31 180 THR A N 1
ATOM 1479 C CA . THR A 1 180 ? 1.824 -0.636 -2.337 1.00 66.31 180 THR A CA 1
ATOM 1480 C C . THR A 1 180 ? 3.090 -1.074 -3.023 1.00 66.31 180 THR A C 1
ATOM 1482 O O . THR A 1 180 ? 4.175 -0.542 -2.775 1.00 66.31 180 THR A O 1
ATOM 1485 N N . ALA A 1 181 ? 2.962 -2.064 -3.897 1.00 65.44 181 ALA A N 1
ATOM 1486 C CA . ALA A 1 181 ? 3.936 -2.237 -4.944 1.00 65.44 181 ALA A CA 1
ATOM 1487 C C . ALA A 1 181 ? 3.999 -0.892 -5.676 1.00 65.44 181 ALA A C 1
ATOM 1489 O O . ALA A 1 181 ? 3.063 -0.507 -6.377 1.00 65.44 181 ALA A O 1
ATOM 1490 N N . GLN A 1 182 ? 5.060 -0.117 -5.441 1.00 61.91 182 GLN A N 1
ATOM 1491 C CA . GLN A 1 182 ? 5.330 1.062 -6.245 1.00 61.91 182 GLN A CA 1
ATOM 1492 C C . GLN A 1 182 ? 5.682 0.550 -7.635 1.00 61.91 182 GLN A C 1
ATOM 1494 O O . GLN A 1 182 ? 6.843 0.301 -7.957 1.00 61.91 182 GLN A O 1
ATOM 1499 N N . HIS A 1 183 ? 4.658 0.315 -8.449 1.00 65.94 183 HIS A N 1
ATOM 1500 C CA . HIS A 1 183 ? 4.860 0.079 -9.858 1.00 65.94 183 HIS A CA 1
ATOM 1501 C C . HIS A 1 183 ? 5.451 1.367 -10.411 1.00 65.94 183 HIS A C 1
ATOM 1503 O O . HIS A 1 183 ? 4.809 2.427 -10.381 1.00 65.94 183 HIS A O 1
ATOM 1509 N N . THR A 1 184 ? 6.693 1.272 -10.885 1.00 69.56 184 THR A N 1
ATOM 1510 C CA . THR A 1 184 ? 7.309 2.362 -11.629 1.00 69.56 184 THR A CA 1
ATOM 1511 C C . THR A 1 184 ? 6.349 2.757 -12.757 1.00 69.56 184 THR A C 1
ATOM 1513 O O . THR A 1 184 ? 5.666 1.888 -13.314 1.00 69.56 184 THR A O 1
ATOM 1516 N N . PRO A 1 185 ? 6.222 4.053 -13.083 1.00 71.31 185 PRO A N 1
ATOM 1517 C CA . PRO A 1 185 ? 5.345 4.499 -14.169 1.00 71.31 185 PRO A CA 1
ATOM 1518 C C . PRO A 1 185 ? 5.639 3.736 -15.469 1.00 71.31 185 PRO A C 1
ATOM 1520 O O . PRO A 1 185 ? 4.716 3.314 -16.160 1.00 71.31 185 PRO A O 1
ATOM 1523 N N . PHE A 1 186 ? 6.916 3.429 -15.714 1.00 71.56 186 PHE A N 1
ATOM 1524 C CA . PHE A 1 186 ? 7.353 2.562 -16.802 1.00 71.56 186 PHE A CA 1
ATOM 1525 C C . PHE A 1 186 ? 6.798 1.131 -16.722 1.00 71.56 186 PHE A C 1
ATOM 1527 O O . PHE A 1 186 ? 6.361 0.594 -17.733 1.00 71.56 186 PHE A O 1
ATOM 1534 N N . GLY A 1 187 ? 6.756 0.513 -15.537 1.00 75.06 187 GLY A N 1
ATOM 1535 C CA . GLY A 1 187 ? 6.145 -0.806 -15.349 1.00 75.06 187 GLY A CA 1
ATOM 1536 C C . GLY A 1 187 ? 4.648 -0.812 -15.670 1.00 75.06 187 GLY A C 1
ATOM 1537 O O . GLY A 1 187 ? 4.172 -1.725 -16.342 1.00 75.06 187 GLY A O 1
ATOM 1538 N N . ARG A 1 188 ? 3.917 0.242 -15.274 1.00 77.00 188 ARG A N 1
ATOM 1539 C CA . ARG A 1 188 ? 2.500 0.422 -15.646 1.00 77.00 188 ARG A CA 1
ATOM 1540 C C . ARG A 1 188 ? 2.325 0.605 -17.152 1.00 77.00 188 ARG A C 1
ATOM 1542 O O . ARG A 1 188 ? 1.462 -0.033 -17.748 1.00 77.00 188 ARG A O 1
ATOM 1549 N N . TRP A 1 189 ? 3.169 1.426 -17.770 1.00 75.06 189 TRP A N 1
ATOM 1550 C CA . TRP A 1 189 ? 3.166 1.621 -19.218 1.00 75.06 189 TRP A CA 1
ATOM 1551 C C . TRP A 1 189 ? 3.468 0.315 -19.970 1.00 75.06 189 TRP A C 1
ATOM 1553 O O . TRP A 1 189 ? 2.731 -0.066 -20.876 1.00 75.06 189 TRP A O 1
ATOM 1563 N N . MET A 1 190 ? 4.467 -0.449 -19.529 1.00 70.12 190 MET A N 1
ATOM 1564 C CA . MET A 1 190 ? 4.798 -1.748 -20.118 1.00 70.12 190 MET A CA 1
ATOM 1565 C C . MET A 1 190 ? 3.661 -2.769 -19.950 1.00 70.12 190 MET A C 1
ATOM 1567 O O . MET A 1 190 ? 3.384 -3.542 -20.868 1.00 70.12 190 MET A O 1
ATOM 1571 N N . GLN A 1 191 ? 2.958 -2.752 -18.812 1.00 75.06 191 GLN A N 1
ATOM 1572 C CA . GLN A 1 191 ? 1.764 -3.576 -18.607 1.00 75.06 191 GLN A CA 1
ATOM 1573 C C . GLN A 1 191 ? 0.632 -3.170 -19.564 1.00 75.06 191 GLN A C 1
ATOM 1575 O O . GLN A 1 191 ? -0.032 -4.053 -20.109 1.00 75.06 191 GLN A O 1
ATOM 1580 N N . SER A 1 192 ? 0.457 -1.865 -19.819 1.00 76.81 192 SER A N 1
ATOM 1581 C CA . SER A 1 192 ? -0.549 -1.338 -20.755 1.00 76.81 192 SER A CA 1
ATOM 1582 C C . SER A 1 192 ? -0.280 -1.716 -22.214 1.00 76.81 192 SER A C 1
ATOM 1584 O O . SER A 1 192 ? -1.214 -2.018 -22.948 1.00 76.81 192 SER A O 1
ATOM 1586 N N . LEU A 1 193 ? 0.993 -1.820 -22.610 1.00 73.75 193 LEU A N 1
ATOM 1587 C CA . LEU A 1 193 ? 1.408 -2.257 -23.948 1.00 73.75 193 LEU A CA 1
ATOM 1588 C C . LEU A 1 193 ? 1.162 -3.750 -24.223 1.00 73.75 193 LEU A C 1
ATOM 1590 O O . LEU A 1 193 ? 1.541 -4.258 -25.275 1.00 73.75 193 LEU A O 1
ATOM 1594 N N . GLY A 1 194 ? 0.585 -4.500 -23.279 1.00 70.94 194 GLY A N 1
ATOM 1595 C CA . GLY A 1 194 ? 0.325 -5.929 -23.452 1.00 70.94 194 GLY A CA 1
ATOM 1596 C C . GLY A 1 194 ? 1.586 -6.802 -23.451 1.00 70.94 194 GLY A C 1
ATOM 1597 O O . GLY A 1 194 ? 1.472 -8.020 -23.578 1.00 70.94 194 GLY A O 1
ATOM 1598 N N . LEU A 1 195 ? 2.773 -6.226 -23.219 1.00 67.56 195 LEU A N 1
ATOM 1599 C CA . LEU A 1 195 ? 4.049 -6.948 -23.085 1.00 67.56 195 LEU A CA 1
ATOM 1600 C C . LEU A 1 195 ? 4.048 -7.918 -21.895 1.00 67.56 195 LEU A C 1
ATOM 1602 O O . LEU A 1 195 ? 4.792 -8.897 -21.885 1.00 67.56 195 LEU A O 1
ATOM 1606 N N . SER A 1 196 ? 3.150 -7.714 -20.926 1.00 63.38 196 SER A N 1
ATOM 1607 C CA . SER A 1 196 ? 2.884 -8.696 -19.871 1.00 63.38 196 SER A CA 1
ATOM 1608 C C . SER A 1 196 ? 2.462 -10.057 -20.437 1.00 63.38 196 SER A C 1
ATOM 1610 O O . SER A 1 196 ? 2.822 -11.079 -19.861 1.00 63.38 196 SER A O 1
ATOM 1612 N N . ARG A 1 197 ? 1.779 -10.102 -21.593 1.00 66.75 197 ARG A N 1
ATOM 1613 C CA . ARG A 1 197 ? 1.415 -11.354 -22.276 1.00 66.75 197 ARG A CA 1
ATOM 1614 C C . ARG A 1 197 ? 2.637 -12.078 -22.834 1.00 66.75 197 ARG A C 1
ATOM 1616 O O . ARG A 1 197 ? 2.685 -13.296 -22.738 1.00 66.75 197 ARG A O 1
ATOM 1623 N N . LEU A 1 198 ? 3.645 -11.352 -23.328 1.00 60.44 198 LEU A N 1
ATOM 1624 C CA . LEU A 1 198 ? 4.901 -11.967 -23.777 1.00 60.44 198 LEU A CA 1
ATOM 1625 C C . LEU A 1 198 ? 5.682 -12.600 -22.628 1.00 60.44 198 LEU A C 1
ATOM 1627 O O . LEU A 1 198 ? 6.422 -13.546 -22.860 1.00 60.44 198 LEU A O 1
ATOM 1631 N N . ALA A 1 199 ? 5.520 -12.108 -21.401 1.00 57.88 199 ALA A N 1
ATOM 1632 C CA . ALA A 1 199 ? 6.119 -12.718 -20.222 1.00 57.88 199 ALA A CA 1
ATOM 1633 C C . ALA A 1 199 ? 5.259 -13.838 -19.603 1.00 57.88 199 ALA A C 1
ATOM 1635 O O . ALA A 1 199 ? 5.764 -14.592 -18.774 1.00 57.88 199 ALA A O 1
ATOM 1636 N N . ARG A 1 200 ? 3.990 -13.995 -20.017 1.00 58.47 200 ARG A N 1
ATOM 1637 C CA . ARG A 1 200 ? 3.125 -15.147 -19.687 1.00 58.47 200 ARG A CA 1
ATOM 1638 C C . ARG A 1 200 ? 3.467 -16.347 -20.568 1.00 58.47 200 ARG A C 1
ATOM 1640 O O . ARG A 1 200 ? 2.604 -16.902 -21.243 1.00 58.47 200 ARG A O 1
ATOM 1647 N N . LEU A 1 201 ? 4.738 -16.727 -20.615 1.00 54.75 201 LEU A N 1
ATOM 1648 C CA . LEU A 1 201 ? 5.107 -17.927 -21.349 1.00 54.75 201 LEU A CA 1
ATOM 1649 C C . LEU A 1 201 ? 4.716 -19.163 -20.537 1.00 54.75 201 LEU A C 1
ATOM 1651 O O . LEU A 1 201 ? 5.142 -19.285 -19.387 1.00 54.75 201 LEU A O 1
ATOM 1655 N N . PRO A 1 202 ? 3.928 -20.074 -21.128 1.00 44.38 202 PRO A N 1
ATOM 1656 C CA . PRO A 1 202 ? 3.578 -21.336 -20.509 1.00 44.38 202 PRO A CA 1
ATOM 1657 C C . PRO A 1 202 ? 4.831 -22.207 -20.453 1.00 44.38 202 PRO A C 1
ATOM 1659 O O . PRO A 1 202 ? 5.578 -22.317 -21.425 1.00 44.38 202 PRO A O 1
ATOM 1662 N N . GLY A 1 203 ? 5.069 -22.820 -19.303 1.00 49.31 203 GLY A N 1
ATOM 1663 C CA . GLY A 1 203 ? 6.137 -23.797 -19.145 1.00 49.31 203 GLY A CA 1
ATOM 1664 C C . GLY A 1 203 ? 7.236 -23.308 -18.220 1.00 49.31 203 GLY A C 1
ATOM 1665 O O . GLY A 1 203 ? 8.253 -22.779 -18.665 1.00 49.31 203 GLY A O 1
ATOM 1666 N N . ILE A 1 204 ? 7.014 -23.527 -16.926 1.00 46.31 204 ILE A N 1
ATOM 1667 C CA . ILE A 1 204 ? 7.764 -24.498 -16.121 1.00 46.31 204 ILE A CA 1
ATOM 1668 C C . ILE A 1 204 ? 6.840 -24.879 -14.944 1.00 46.31 204 ILE A C 1
ATOM 1670 O O . ILE A 1 204 ? 6.504 -24.040 -14.117 1.00 46.31 204 ILE A O 1
ATOM 1674 N N . THR A 1 205 ? 6.332 -26.115 -15.015 1.00 40.81 205 THR A N 1
ATOM 1675 C CA . THR A 1 205 ? 5.966 -27.092 -13.956 1.00 40.81 205 THR A CA 1
ATOM 1676 C C . THR A 1 205 ? 6.153 -26.664 -12.492 1.00 40.81 205 THR A C 1
ATOM 1678 O O . THR A 1 205 ? 7.149 -26.026 -12.176 1.00 40.81 205 THR A O 1
ATOM 1681 N N . SER A 1 206 ? 5.400 -27.096 -11.481 1.00 47.97 206 SER A N 1
ATOM 1682 C CA . SER A 1 206 ? 4.222 -27.957 -11.296 1.00 47.97 206 SER A CA 1
ATOM 1683 C C . SER A 1 206 ? 3.829 -27.792 -9.807 1.00 47.97 206 SER A C 1
ATOM 1685 O O . SER A 1 206 ? 4.676 -27.431 -8.995 1.00 47.97 206 SER A O 1
ATOM 1687 N N . SER A 1 207 ? 2.565 -28.055 -9.462 1.00 47.78 207 SER A N 1
ATOM 1688 C CA . SER A 1 207 ? 1.999 -28.218 -8.100 1.00 47.78 207 SER A CA 1
ATOM 1689 C C . SER A 1 207 ? 1.694 -27.003 -7.203 1.00 47.78 207 SER A C 1
ATOM 1691 O O . SER A 1 207 ? 1.169 -27.213 -6.113 1.00 47.78 207 SER A O 1
ATOM 1693 N N . SER A 1 208 ? 1.913 -25.747 -7.610 1.00 46.88 208 SER A N 1
ATOM 1694 C CA . SER A 1 208 ? 1.325 -24.602 -6.883 1.00 46.88 208 SER A CA 1
ATOM 1695 C C . SER A 1 208 ? 0.642 -23.635 -7.853 1.00 46.88 208 SER A C 1
ATOM 1697 O O . SER A 1 208 ? 1.331 -23.023 -8.667 1.00 46.88 208 SER A O 1
ATOM 1699 N N . PRO A 1 209 ? -0.694 -23.463 -7.793 1.00 56.59 209 PRO A N 1
ATOM 1700 C CA . PRO A 1 209 ? -1.456 -22.635 -8.739 1.00 56.59 209 PRO A CA 1
ATOM 1701 C C . PRO A 1 209 ? -1.215 -21.120 -8.590 1.00 56.59 209 PRO A C 1
ATOM 1703 O O . PRO A 1 209 ? -1.870 -20.306 -9.240 1.00 56.59 209 PRO A O 1
ATOM 1706 N N . THR A 1 210 ? -0.271 -20.709 -7.746 1.00 57.16 210 THR A N 1
ATOM 1707 C CA . THR A 1 210 ? 0.051 -19.309 -7.482 1.00 57.16 210 THR A CA 1
ATOM 1708 C C . THR A 1 210 ? 1.284 -18.891 -8.278 1.00 57.16 210 THR A C 1
ATOM 1710 O O . THR A 1 210 ? 2.425 -19.165 -7.912 1.00 57.16 210 THR A O 1
ATOM 1713 N N . TRP A 1 211 ? 1.053 -18.208 -9.399 1.00 57.34 211 TRP A N 1
ATOM 1714 C CA . TRP A 1 211 ? 2.111 -17.653 -10.243 1.00 57.34 211 TRP A CA 1
ATOM 1715 C C . TRP A 1 211 ? 2.878 -16.561 -9.492 1.00 57.34 211 TRP A C 1
ATOM 1717 O O . TRP A 1 211 ? 2.440 -15.412 -9.409 1.00 57.34 211 TRP A O 1
ATOM 1727 N N . TYR A 1 212 ? 4.031 -16.923 -8.932 1.00 58.53 212 TYR A N 1
ATOM 1728 C CA . TYR A 1 212 ? 4.917 -15.971 -8.280 1.00 58.53 212 TYR A CA 1
ATOM 1729 C C . TYR A 1 212 ? 5.729 -15.224 -9.340 1.00 58.53 212 TYR A C 1
ATOM 1731 O O . TYR A 1 212 ? 6.691 -15.743 -9.905 1.00 58.53 212 TYR A O 1
ATOM 1739 N N . TYR A 1 213 ? 5.329 -13.990 -9.635 1.00 61.72 213 TYR A N 1
ATOM 1740 C CA . TYR A 1 213 ? 6.157 -13.090 -10.425 1.00 61.72 213 TYR A CA 1
ATOM 1741 C C . TYR A 1 213 ? 7.366 -12.666 -9.588 1.00 61.72 213 TYR A C 1
ATOM 1743 O O . TYR A 1 213 ? 7.233 -11.858 -8.670 1.00 61.72 213 TYR A O 1
ATOM 1751 N N . ASP A 1 214 ? 8.552 -13.188 -9.915 1.00 68.38 214 ASP A N 1
ATOM 1752 C CA . ASP A 1 214 ? 9.798 -12.739 -9.294 1.00 68.38 214 ASP A CA 1
ATOM 1753 C C . ASP A 1 214 ? 10.030 -11.259 -9.638 1.00 68.38 214 ASP A C 1
ATOM 1755 O O . ASP A 1 214 ? 10.452 -10.888 -10.741 1.00 68.38 214 ASP A O 1
ATOM 1759 N N . ARG A 1 215 ? 9.697 -10.393 -8.680 1.00 67.69 215 ARG A N 1
ATOM 1760 C CA . ARG A 1 215 ? 9.738 -8.936 -8.811 1.00 67.69 215 ARG A CA 1
ATOM 1761 C C . ARG A 1 215 ? 11.137 -8.434 -9.169 1.00 67.69 215 ARG A C 1
ATOM 1763 O O . ARG A 1 215 ? 11.256 -7.406 -9.839 1.00 67.69 215 ARG A O 1
ATOM 1770 N N . ASP A 1 216 ? 12.186 -9.143 -8.765 1.00 75.81 216 ASP A N 1
ATOM 1771 C CA . ASP A 1 216 ? 13.558 -8.704 -9.006 1.00 75.81 216 ASP A CA 1
ATOM 1772 C C . ASP A 1 216 ? 14.007 -8.987 -10.443 1.00 75.81 216 ASP A C 1
ATOM 1774 O O . ASP A 1 216 ? 14.753 -8.192 -11.032 1.00 75.81 216 ASP A O 1
ATOM 1778 N N . THR A 1 217 ? 13.464 -10.034 -11.074 1.00 76.56 217 THR A N 1
ATOM 1779 C CA . THR A 1 217 ? 13.685 -10.280 -12.508 1.00 76.56 217 THR A CA 1
ATOM 1780 C C . THR A 1 217 ? 13.057 -9.189 -13.364 1.00 76.56 217 THR A C 1
ATOM 1782 O O . THR A 1 217 ? 13.716 -8.674 -14.262 1.00 76.56 217 THR A O 1
ATOM 1785 N N . TRP A 1 218 ? 11.838 -8.749 -13.047 1.00 76.31 218 TRP A N 1
ATOM 1786 C CA . TRP A 1 218 ? 11.157 -7.687 -13.792 1.00 76.31 218 TRP A CA 1
ATOM 1787 C C . TRP A 1 218 ? 11.829 -6.329 -13.664 1.00 76.31 218 TRP A C 1
ATOM 1789 O O . TRP A 1 218 ? 11.930 -5.607 -14.654 1.00 76.31 218 TRP A O 1
ATOM 1799 N N . LYS A 1 219 ? 12.337 -5.985 -12.475 1.00 79.94 219 LYS A N 1
ATOM 1800 C CA . LYS A 1 219 ? 13.154 -4.776 -12.310 1.00 79.94 21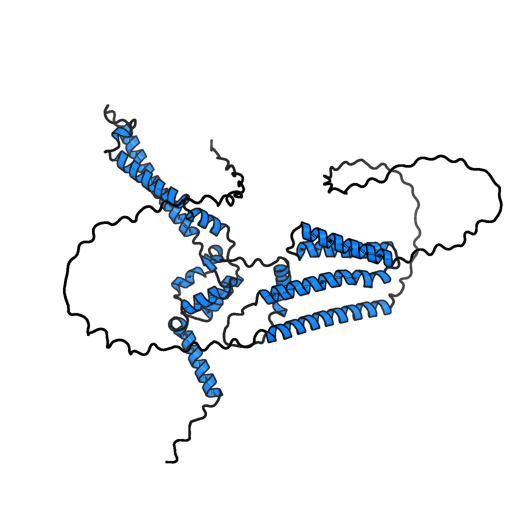9 LYS A CA 1
ATOM 1801 C C . LYS A 1 219 ? 14.410 -4.846 -13.173 1.00 79.94 219 LYS A C 1
ATOM 1803 O O . LYS A 1 219 ? 14.734 -3.873 -13.845 1.00 79.94 219 LYS A O 1
ATOM 1808 N N . SER A 1 220 ? 15.077 -6.001 -13.183 1.00 81.56 220 SER A N 1
ATOM 1809 C CA . SER A 1 220 ? 16.294 -6.216 -13.972 1.00 81.56 220 SER A CA 1
ATOM 1810 C C . SER A 1 220 ? 16.017 -6.152 -15.477 1.00 81.56 220 SER A C 1
ATOM 1812 O O . SER A 1 220 ? 16.754 -5.496 -16.207 1.00 81.56 220 SER A O 1
ATOM 1814 N N . ILE A 1 221 ? 14.928 -6.773 -15.940 1.00 82.50 221 ILE A N 1
ATOM 1815 C CA . ILE A 1 221 ? 14.500 -6.738 -17.345 1.00 82.50 221 ILE A CA 1
ATOM 1816 C C . ILE A 1 221 ? 14.103 -5.316 -17.741 1.00 82.50 221 ILE A C 1
ATOM 1818 O O . ILE A 1 221 ? 14.562 -4.825 -18.765 1.00 82.50 221 ILE A O 1
ATOM 1822 N N . GLY A 1 222 ? 13.299 -4.629 -16.926 1.00 83.50 222 GLY A N 1
ATOM 1823 C CA . GLY A 1 222 ? 12.897 -3.247 -17.183 1.00 83.50 222 GLY A CA 1
ATOM 1824 C C . GLY A 1 222 ? 14.096 -2.302 -17.255 1.00 83.50 222 GLY A C 1
ATOM 1825 O O . GLY A 1 222 ? 14.178 -1.497 -18.178 1.00 83.50 222 GLY A O 1
ATOM 1826 N N . ALA A 1 223 ? 15.057 -2.447 -16.339 1.00 84.50 223 ALA A N 1
ATOM 1827 C CA . ALA A 1 223 ? 16.304 -1.690 -16.366 1.00 84.50 223 ALA A CA 1
ATOM 1828 C C . ALA A 1 223 ? 17.134 -1.997 -17.620 1.00 84.50 223 ALA A C 1
ATOM 1830 O O . ALA A 1 223 ? 17.651 -1.075 -18.244 1.00 84.50 223 ALA A O 1
ATOM 1831 N N . PHE A 1 224 ? 17.223 -3.267 -18.025 1.00 86.25 224 PHE A N 1
ATOM 1832 C CA . PHE A 1 224 ? 17.943 -3.665 -19.233 1.00 86.25 224 PHE A CA 1
ATOM 1833 C C . PHE A 1 224 ? 17.290 -3.115 -20.506 1.00 86.25 224 PHE A C 1
ATOM 1835 O O . PHE A 1 224 ? 17.983 -2.574 -21.361 1.00 86.25 224 PHE A O 1
ATOM 1842 N N . VAL A 1 225 ? 15.962 -3.204 -20.622 1.00 85.00 225 VAL A N 1
ATOM 1843 C CA . VAL A 1 225 ? 15.209 -2.649 -21.756 1.00 85.00 225 VAL A CA 1
ATOM 1844 C C . VAL A 1 225 ? 15.385 -1.135 -21.821 1.00 85.00 225 VAL A C 1
ATOM 1846 O O . VAL A 1 225 ? 15.670 -0.606 -22.889 1.00 85.00 225 VAL A O 1
ATOM 1849 N N . LEU A 1 226 ? 15.280 -0.435 -20.688 1.00 86.25 226 LEU A N 1
ATOM 1850 C CA . LEU A 1 226 ? 15.484 1.011 -20.639 1.00 86.25 226 LEU A CA 1
ATOM 1851 C C . LEU A 1 226 ? 16.922 1.396 -21.021 1.00 86.25 226 LEU A C 1
ATOM 1853 O O . LEU A 1 226 ? 17.113 2.329 -21.795 1.00 86.25 226 LEU A O 1
ATOM 1857 N N . LEU A 1 227 ? 17.924 0.658 -20.531 1.00 88.62 227 LEU A N 1
ATOM 1858 C CA . LEU A 1 227 ? 19.330 0.850 -20.898 1.00 88.62 227 LEU A CA 1
ATOM 1859 C C . LEU A 1 227 ? 19.540 0.631 -22.397 1.00 88.62 227 LEU A C 1
ATOM 1861 O O . LEU A 1 227 ? 20.194 1.443 -23.045 1.00 88.62 227 LEU A O 1
ATOM 1865 N N . PHE A 1 228 ? 18.954 -0.425 -22.959 1.00 87.56 228 PHE A N 1
ATOM 1866 C CA . PHE A 1 228 ? 19.041 -0.717 -24.385 1.00 87.56 228 PHE A CA 1
ATOM 1867 C C . PHE A 1 228 ? 18.382 0.376 -25.233 1.00 87.56 228 PHE A C 1
ATOM 1869 O O . PHE A 1 228 ? 18.969 0.816 -26.217 1.00 87.56 228 PHE A O 1
ATOM 1876 N N . ILE A 1 229 ? 17.204 0.870 -24.835 1.00 87.56 229 ILE A N 1
ATOM 1877 C CA . ILE A 1 229 ? 16.537 1.988 -25.519 1.00 87.56 229 ILE A CA 1
ATOM 1878 C C . ILE A 1 229 ? 17.397 3.257 -25.447 1.00 87.56 229 ILE A C 1
ATOM 1880 O O . ILE A 1 229 ? 17.582 3.917 -26.466 1.00 87.56 229 ILE A O 1
ATOM 1884 N N . MET A 1 230 ? 17.968 3.580 -24.280 1.00 88.25 230 MET A N 1
ATOM 1885 C CA . MET A 1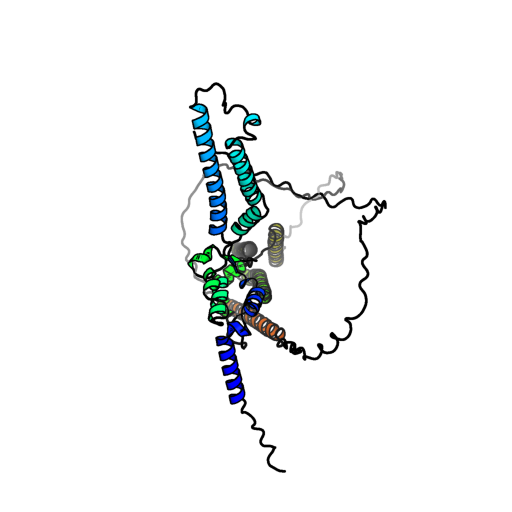 230 ? 18.872 4.729 -24.138 1.00 88.25 230 MET A CA 1
ATOM 1886 C C . MET A 1 230 ? 20.132 4.585 -25.005 1.00 88.25 230 MET A C 1
ATOM 1888 O O . MET A 1 230 ? 20.556 5.554 -25.629 1.00 88.25 230 MET A O 1
ATOM 1892 N N . LEU A 1 231 ? 20.696 3.377 -25.107 1.00 89.12 231 LEU A N 1
ATOM 1893 C CA . LEU A 1 231 ? 21.835 3.090 -25.981 1.00 89.12 231 LEU A CA 1
ATOM 1894 C C . LEU A 1 231 ? 21.466 3.252 -27.463 1.00 89.12 231 LEU A C 1
ATOM 1896 O O . LEU A 1 231 ? 22.193 3.896 -28.214 1.00 89.12 231 LEU A O 1
ATOM 1900 N N . MET A 1 232 ? 20.321 2.715 -27.886 1.00 87.75 232 MET A N 1
ATOM 1901 C CA . MET A 1 232 ? 19.835 2.857 -29.261 1.00 87.75 232 MET A CA 1
ATOM 1902 C C . MET A 1 232 ? 19.552 4.319 -29.616 1.00 87.75 232 MET A C 1
ATOM 1904 O O . MET A 1 232 ? 19.905 4.750 -30.708 1.00 87.75 232 MET A O 1
ATOM 1908 N N . MET A 1 233 ? 18.999 5.111 -28.691 1.00 88.44 233 MET A N 1
ATOM 1909 C CA . MET A 1 233 ? 18.832 6.559 -28.871 1.00 88.44 233 MET A CA 1
ATOM 1910 C C . MET A 1 233 ? 20.152 7.320 -29.008 1.00 88.44 233 MET A C 1
ATOM 1912 O O . MET A 1 233 ? 20.162 8.409 -29.577 1.00 88.44 233 MET A O 1
ATOM 1916 N N . LEU A 1 234 ? 21.255 6.790 -28.478 1.00 86.12 234 LEU A N 1
ATOM 1917 C CA . LEU A 1 234 ? 22.579 7.386 -28.642 1.00 86.12 234 LEU A CA 1
ATOM 1918 C C . LEU A 1 234 ? 23.195 7.025 -29.999 1.00 86.12 234 LEU A C 1
ATOM 1920 O O . LEU A 1 234 ? 23.810 7.876 -30.635 1.00 86.12 234 LEU A O 1
ATOM 1924 N N . LEU A 1 235 ? 23.018 5.783 -30.457 1.00 88.06 235 LEU A N 1
ATOM 1925 C CA . LEU A 1 235 ? 23.583 5.323 -31.726 1.00 88.06 235 LEU A CA 1
ATOM 1926 C C . LEU A 1 235 ? 22.759 5.784 -32.935 1.00 88.06 235 LEU A C 1
ATOM 1928 O O . LEU A 1 235 ? 23.341 6.173 -33.939 1.00 88.06 235 LEU A O 1
ATOM 1932 N N . ALA A 1 236 ? 21.428 5.791 -32.860 1.00 90.44 236 ALA A N 1
ATOM 1933 C CA . ALA A 1 236 ? 20.566 6.085 -34.007 1.00 90.44 236 ALA A CA 1
ATOM 1934 C C . ALA A 1 236 ? 20.862 7.433 -34.707 1.00 90.44 236 ALA A C 1
ATOM 1936 O O . ALA A 1 236 ? 20.987 7.421 -35.932 1.00 90.44 236 ALA A O 1
ATOM 1937 N N . PRO A 1 237 ? 21.081 8.568 -34.004 1.00 88.38 237 PRO A N 1
ATOM 1938 C CA . PRO A 1 237 ? 21.448 9.829 -34.653 1.00 88.38 237 PRO A CA 1
ATOM 1939 C C . PRO A 1 237 ? 22.722 9.717 -35.495 1.00 88.38 237 PRO A C 1
ATOM 1941 O O . PRO A 1 237 ? 22.793 10.291 -36.576 1.00 88.38 237 PRO A O 1
ATOM 1944 N N . LEU A 1 238 ? 23.704 8.934 -35.037 1.00 86.62 238 LEU A N 1
ATOM 1945 C CA . LEU A 1 238 ? 24.978 8.734 -35.735 1.00 86.62 238 LEU A CA 1
ATOM 1946 C C . LEU A 1 238 ? 24.798 7.991 -37.053 1.00 86.62 238 LEU A C 1
ATOM 1948 O O . LEU A 1 238 ? 25.467 8.294 -38.034 1.00 86.62 238 LEU A O 1
ATOM 1952 N N . TRP A 1 239 ? 23.870 7.039 -37.074 1.00 89.06 239 TRP A N 1
ATOM 1953 C CA . TRP A 1 239 ? 23.557 6.253 -38.261 1.00 89.06 239 TRP A CA 1
ATOM 1954 C C . TRP A 1 239 ? 22.655 7.027 -39.226 1.00 89.06 239 TRP A C 1
ATOM 1956 O O . TRP A 1 239 ? 22.731 6.815 -40.431 1.00 89.06 239 TRP A O 1
ATOM 1966 N N . CYS A 1 240 ? 21.825 7.942 -38.715 1.00 86.94 240 CYS A N 1
ATOM 1967 C CA . CYS A 1 240 ? 20.940 8.779 -39.524 1.00 86.94 240 CYS A CA 1
ATOM 1968 C C . CYS A 1 240 ? 21.642 10.006 -40.135 1.00 86.94 240 CYS A C 1
ATOM 1970 O O . CYS A 1 240 ? 21.237 10.464 -41.202 1.00 86.94 240 CYS A O 1
ATOM 1972 N N . LEU A 1 241 ? 22.686 10.536 -39.488 1.00 85.56 241 LEU A N 1
ATOM 1973 C CA . LEU A 1 241 ? 23.402 11.749 -39.910 1.00 85.56 241 LEU A CA 1
ATOM 1974 C C . LEU A 1 241 ? 23.926 11.727 -41.362 1.00 85.56 241 LEU A C 1
ATOM 1976 O O . LEU A 1 241 ? 23.754 12.742 -42.041 1.00 85.56 241 LEU A O 1
ATOM 1980 N N . PRO A 1 242 ? 24.505 10.624 -41.883 1.00 87.12 242 PRO A N 1
ATOM 1981 C CA . PRO A 1 242 ? 24.986 10.557 -43.265 1.00 87.12 242 PRO A CA 1
ATOM 1982 C C . PRO A 1 242 ? 23.893 10.764 -44.317 1.00 87.12 242 PRO A C 1
ATOM 1984 O O . PRO A 1 242 ? 24.189 11.179 -45.432 1.00 87.12 242 PRO A O 1
ATOM 1987 N N . PHE A 1 243 ? 22.633 10.491 -43.976 1.00 86.50 243 PHE A N 1
ATOM 1988 C CA . PHE A 1 243 ? 21.510 10.626 -44.904 1.00 86.50 243 PHE A CA 1
ATOM 1989 C C . PHE A 1 243 ? 20.993 12.063 -45.014 1.00 86.50 243 PHE A C 1
ATOM 1991 O O . PHE A 1 243 ? 20.292 12.400 -45.969 1.00 86.50 243 PHE A O 1
ATOM 1998 N N . ALA A 1 244 ? 21.341 12.930 -44.063 1.00 90.44 244 ALA A N 1
ATOM 1999 C CA . ALA A 1 244 ? 21.009 14.342 -44.127 1.00 90.44 244 ALA A CA 1
ATOM 2000 C C . ALA A 1 244 ? 22.103 15.094 -44.895 1.00 90.44 244 ALA A C 1
ATOM 2002 O O . ALA A 1 244 ? 23.151 15.446 -44.349 1.00 90.44 244 ALA A O 1
ATOM 2003 N N . ASN A 1 245 ? 21.848 15.349 -46.178 1.00 87.44 245 ASN A N 1
ATOM 2004 C CA . ASN A 1 245 ? 22.738 16.156 -47.018 1.00 87.44 245 ASN A CA 1
ATOM 2005 C C . ASN A 1 245 ? 22.691 17.649 -46.662 1.00 87.44 245 ASN A C 1
ATOM 2007 O O . ASN A 1 245 ? 23.650 18.366 -46.924 1.00 87.44 245 ASN A O 1
ATOM 2011 N N . ASP A 1 246 ? 21.599 18.104 -46.046 1.00 90.25 246 ASP A N 1
ATOM 2012 C CA . ASP A 1 246 ? 21.417 19.492 -45.630 1.00 90.25 246 ASP A CA 1
ATOM 2013 C C . ASP A 1 246 ? 21.805 19.694 -44.156 1.00 90.25 246 ASP A C 1
ATOM 2015 O O . ASP A 1 246 ? 21.430 18.909 -43.277 1.00 90.25 246 ASP A O 1
ATOM 2019 N N . SER A 1 247 ? 22.515 20.787 -43.880 1.00 86.88 247 SER A N 1
ATOM 2020 C CA . SER A 1 247 ? 22.874 21.238 -42.535 1.00 86.88 247 SER A CA 1
ATOM 2021 C C . SER A 1 247 ? 21.636 21.437 -41.657 1.00 86.88 247 SER A C 1
ATOM 2023 O O . SER A 1 247 ? 21.653 21.070 -40.479 1.00 86.88 247 SER A O 1
ATOM 2025 N N . ALA A 1 248 ? 20.535 21.938 -42.233 1.00 88.19 248 ALA A N 1
ATOM 2026 C CA . ALA A 1 248 ? 19.270 22.083 -41.513 1.00 88.19 248 ALA A CA 1
ATOM 2027 C C . ALA A 1 248 ? 18.683 20.718 -41.109 1.00 88.19 248 ALA A C 1
ATOM 2029 O O . ALA A 1 248 ? 18.238 20.539 -39.974 1.00 88.19 248 ALA A O 1
ATOM 2030 N N . GLY A 1 249 ? 18.757 19.724 -42.001 1.00 86.69 249 GLY A N 1
ATOM 2031 C CA . GLY A 1 249 ? 18.313 18.356 -41.728 1.00 86.69 249 GLY A CA 1
ATOM 2032 C C . GLY A 1 249 ? 19.112 17.690 -40.606 1.00 86.69 249 GLY A C 1
ATOM 2033 O O . GLY A 1 249 ? 18.534 17.062 -39.719 1.00 86.69 249 GLY A O 1
ATOM 2034 N N . ARG A 1 250 ? 20.436 17.885 -40.580 1.00 87.56 250 ARG A N 1
ATOM 2035 C CA . ARG A 1 250 ? 21.305 17.362 -39.510 1.00 87.56 250 ARG A CA 1
ATOM 2036 C C . ARG A 1 250 ? 20.933 17.939 -38.145 1.00 87.56 250 ARG A C 1
ATOM 2038 O O . ARG A 1 250 ? 20.802 17.188 -37.179 1.00 87.56 250 ARG A O 1
ATOM 2045 N N . LEU A 1 251 ? 20.701 19.250 -38.073 1.00 86.50 251 LEU A N 1
ATOM 2046 C CA . LEU A 1 251 ? 20.283 19.920 -36.840 1.00 86.50 251 LEU A CA 1
ATOM 2047 C C . LEU A 1 251 ? 18.896 19.444 -36.371 1.00 86.50 251 LEU A C 1
ATOM 2049 O O . LEU A 1 251 ? 18.697 19.188 -35.180 1.00 86.50 251 LEU A O 1
ATOM 2053 N N . ALA A 1 252 ? 17.948 19.274 -37.297 1.00 86.56 252 ALA A N 1
ATOM 2054 C CA . ALA A 1 252 ? 16.607 18.774 -36.994 1.00 86.56 252 ALA A CA 1
ATOM 2055 C C . ALA A 1 252 ? 16.632 17.342 -36.427 1.00 86.56 252 ALA A C 1
ATOM 2057 O O . ALA A 1 252 ? 15.968 17.050 -35.429 1.00 86.56 252 ALA A O 1
ATOM 2058 N N . ILE A 1 253 ? 17.453 16.454 -37.000 1.00 87.62 253 ILE A N 1
ATOM 2059 C CA . ILE A 1 253 ? 17.629 15.087 -36.488 1.00 87.62 253 ILE A CA 1
ATOM 2060 C C . ILE A 1 253 ? 18.154 15.138 -35.049 1.00 87.62 253 ILE A C 1
ATOM 2062 O O . ILE A 1 253 ? 17.535 14.586 -34.144 1.00 87.62 253 ILE A O 1
ATOM 2066 N N . VAL A 1 254 ? 19.236 15.870 -34.797 1.00 87.56 254 VAL A N 1
ATOM 2067 C CA . VAL A 1 254 ? 19.864 15.952 -33.467 1.00 87.56 254 VAL A CA 1
ATOM 2068 C C . VAL A 1 254 ? 18.912 16.497 -32.403 1.00 87.56 254 VAL A C 1
ATOM 2070 O O . VAL A 1 254 ? 18.804 15.941 -31.305 1.00 87.56 254 VAL A O 1
ATOM 2073 N N . THR A 1 255 ? 18.202 17.578 -32.723 1.00 87.31 255 THR A N 1
ATOM 2074 C CA . THR A 1 255 ? 17.252 18.211 -31.799 1.00 87.31 255 THR A CA 1
ATOM 2075 C C . THR A 1 255 ? 16.072 17.291 -31.490 1.00 87.31 255 THR A C 1
ATOM 2077 O O . THR A 1 255 ? 15.716 17.143 -30.320 1.00 87.31 255 THR A O 1
ATOM 2080 N N . SER A 1 256 ? 15.525 16.590 -32.491 1.00 87.62 256 SER A N 1
ATOM 2081 C CA . SER A 1 256 ? 14.423 15.638 -32.292 1.00 87.62 256 SER A CA 1
ATOM 2082 C C . SER A 1 256 ? 14.806 14.462 -31.381 1.00 87.62 256 SER A C 1
ATOM 2084 O O . SER A 1 256 ? 14.081 14.157 -30.431 1.00 87.62 256 SER A O 1
ATOM 2086 N N . PHE A 1 257 ? 15.980 13.855 -31.590 1.00 88.12 257 PHE A N 1
ATOM 2087 C CA . PHE A 1 257 ? 16.474 12.775 -30.732 1.00 88.12 257 PHE A CA 1
ATOM 2088 C C . PHE A 1 257 ? 16.800 13.272 -29.317 1.00 88.12 257 PHE A C 1
ATOM 2090 O O . PHE A 1 257 ? 16.502 12.590 -28.342 1.00 88.12 257 PHE A O 1
ATOM 2097 N N . THR A 1 258 ? 17.312 14.492 -29.159 1.00 89.25 258 THR A N 1
ATOM 2098 C CA . THR A 1 258 ? 17.540 15.073 -27.824 1.00 89.25 258 THR A CA 1
ATOM 2099 C C . THR A 1 258 ? 16.233 15.282 -27.056 1.00 89.25 258 THR A C 1
ATOM 2101 O O . THR A 1 258 ? 16.145 14.939 -25.874 1.00 89.25 258 THR A O 1
ATOM 2104 N N . LEU A 1 259 ? 15.189 15.787 -27.722 1.00 87.31 259 LEU A N 1
ATOM 2105 C CA . LEU A 1 259 ? 13.868 15.962 -27.114 1.00 87.31 259 LEU A CA 1
ATOM 2106 C C . LEU A 1 259 ? 13.239 14.622 -26.726 1.00 87.31 259 LEU A C 1
ATOM 2108 O O . LEU A 1 259 ? 12.751 14.477 -25.604 1.00 87.31 259 LEU A O 1
ATOM 2112 N N . ALA A 1 260 ? 13.301 13.627 -27.613 1.00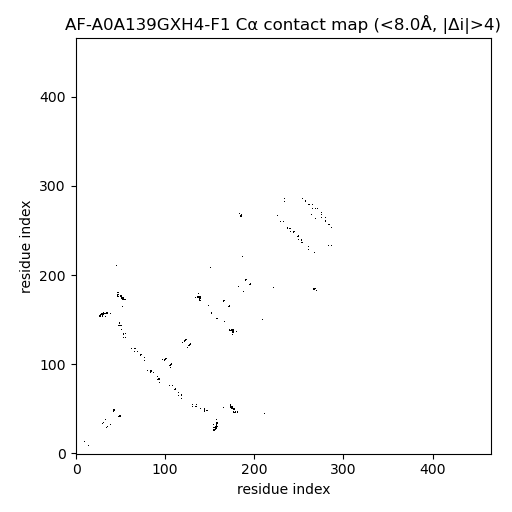 86.62 260 ALA A N 1
ATOM 2113 C CA . ALA A 1 260 ? 12.800 12.288 -27.326 1.00 86.62 260 ALA A CA 1
ATOM 2114 C C . ALA A 1 260 ? 13.551 11.630 -26.150 1.00 86.62 260 ALA A C 1
ATOM 2116 O O . ALA A 1 260 ? 12.918 11.007 -25.296 1.00 86.62 260 ALA A O 1
ATOM 2117 N N . PHE A 1 261 ? 14.870 11.831 -26.039 1.00 88.62 261 PHE A N 1
ATOM 2118 C CA . PHE A 1 261 ? 15.675 11.300 -24.937 1.00 88.62 261 PHE A CA 1
ATOM 2119 C C . PHE A 1 261 ? 15.293 11.962 -23.616 1.00 88.62 261 PHE A C 1
ATOM 2121 O O . PHE A 1 261 ? 15.060 11.278 -22.620 1.00 88.62 261 PHE A O 1
ATOM 2128 N N . SER A 1 262 ? 15.163 13.289 -23.619 1.00 87.69 262 SER A N 1
ATOM 2129 C CA . SER A 1 262 ? 14.724 14.050 -22.450 1.00 87.69 262 SER A CA 1
ATOM 2130 C C . SER A 1 262 ? 13.350 13.579 -21.960 1.00 87.69 262 SER A C 1
ATOM 2132 O O . SER A 1 262 ? 13.184 13.259 -20.780 1.00 87.69 262 SER A O 1
ATOM 2134 N N . LEU A 1 263 ? 12.386 13.423 -22.875 1.00 87.12 263 LEU A N 1
ATOM 2135 C CA . LEU A 1 263 ? 11.054 12.911 -22.555 1.00 87.12 263 LEU A CA 1
ATOM 2136 C C . LEU A 1 263 ? 11.119 11.493 -21.964 1.00 87.12 263 LEU A C 1
ATOM 2138 O O . LEU A 1 263 ? 10.475 11.206 -20.953 1.00 87.12 263 LEU A O 1
ATOM 2142 N N . LEU A 1 264 ? 11.943 10.620 -22.546 1.00 86.38 264 LEU A N 1
ATOM 2143 C CA . LEU A 1 264 ? 12.129 9.253 -22.070 1.00 86.38 264 LEU A CA 1
ATOM 2144 C C . LEU A 1 264 ? 12.768 9.201 -20.676 1.00 86.38 264 LEU A C 1
ATOM 2146 O O . LEU A 1 264 ? 12.334 8.406 -19.844 1.00 86.38 264 LEU A O 1
ATOM 2150 N N . VAL A 1 265 ? 13.743 10.061 -20.374 1.00 88.50 265 VAL A N 1
ATOM 2151 C CA . VAL A 1 265 ? 14.340 10.162 -19.031 1.00 88.50 265 VAL A CA 1
ATOM 2152 C C . VAL A 1 265 ? 13.304 10.640 -18.012 1.00 88.50 265 VAL A C 1
ATOM 2154 O O . VAL A 1 265 ? 13.232 10.087 -16.910 1.00 88.50 265 VAL A O 1
ATOM 2157 N N . VAL A 1 266 ? 12.473 11.623 -18.370 1.00 85.50 266 VAL A N 1
ATOM 2158 C CA . VAL A 1 266 ? 11.414 12.150 -17.494 1.00 85.50 266 VAL A CA 1
ATOM 2159 C C . VAL A 1 266 ? 10.366 11.084 -17.168 1.00 85.50 266 VAL A C 1
ATOM 2161 O O . VAL A 1 266 ? 9.969 10.977 -16.006 1.00 85.50 266 VAL A O 1
ATOM 2164 N N . ILE A 1 267 ? 9.950 10.288 -18.158 1.00 84.12 267 ILE A N 1
ATOM 2165 C CA . ILE A 1 267 ? 8.908 9.258 -18.004 1.00 84.12 267 ILE A CA 1
ATOM 2166 C C . ILE A 1 267 ? 9.467 7.963 -17.392 1.00 84.12 267 ILE A C 1
ATOM 2168 O O . ILE A 1 267 ? 8.823 7.333 -16.550 1.00 84.12 267 ILE A O 1
ATOM 2172 N N . GLY A 1 268 ? 10.646 7.533 -17.840 1.00 80.56 268 GLY A N 1
ATOM 2173 C CA . GLY A 1 268 ? 11.176 6.191 -17.606 1.00 80.56 268 GLY A CA 1
ATOM 2174 C C . GLY A 1 268 ? 12.020 6.043 -16.344 1.00 80.56 268 GLY A C 1
ATOM 2175 O O . GLY A 1 268 ? 12.090 4.945 -15.789 1.00 80.56 268 GLY A O 1
ATOM 2176 N N . THR A 1 269 ? 12.648 7.121 -15.860 1.00 84.19 269 THR A N 1
ATOM 2177 C CA . THR A 1 269 ? 13.578 7.038 -14.725 1.00 84.19 269 THR A CA 1
ATOM 2178 C C . THR A 1 269 ? 12.962 7.560 -13.430 1.00 84.19 269 THR A C 1
ATOM 2180 O O . THR A 1 269 ? 12.358 8.628 -13.375 1.00 84.19 269 THR A O 1
ATOM 2183 N N . THR A 1 270 ? 13.168 6.822 -12.339 1.00 83.06 270 THR A N 1
ATOM 2184 C CA . THR A 1 270 ? 12.811 7.248 -10.973 1.00 83.06 270 THR A CA 1
ATOM 2185 C C . THR A 1 270 ? 13.943 8.029 -10.300 1.00 83.06 270 THR A C 1
ATOM 2187 O O . THR A 1 270 ? 14.034 8.070 -9.073 1.00 83.06 270 THR A O 1
ATOM 2190 N N . LEU A 1 271 ? 14.857 8.597 -11.089 1.00 84.00 271 LEU A N 1
ATOM 2191 C CA . LEU A 1 271 ? 15.984 9.363 -10.575 1.00 84.00 271 LEU A CA 1
ATOM 2192 C C . LEU A 1 271 ? 15.504 10.699 -10.005 1.00 84.00 271 LEU A C 1
ATOM 2194 O O . LEU A 1 271 ? 14.496 11.268 -10.438 1.00 84.00 271 LEU A O 1
ATOM 2198 N N . ARG A 1 27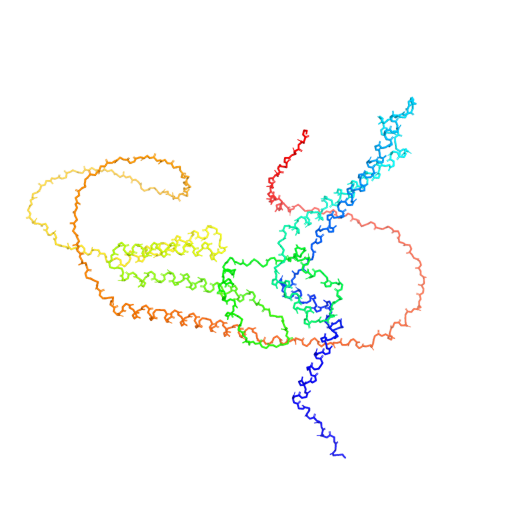2 ? 16.254 11.231 -9.036 1.00 89.69 272 ARG A N 1
ATOM 2199 C CA . ARG A 1 272 ? 15.985 12.577 -8.512 1.00 89.69 272 ARG A CA 1
ATOM 2200 C C . ARG A 1 272 ? 16.058 13.588 -9.656 1.00 89.69 272 ARG A C 1
ATOM 2202 O O . ARG A 1 272 ? 16.821 13.408 -10.602 1.00 89.69 272 ARG A O 1
ATOM 2209 N N . THR A 1 273 ? 15.288 14.672 -9.575 1.00 88.50 273 THR A N 1
ATOM 2210 C CA . THR A 1 273 ? 15.238 15.691 -10.639 1.00 88.50 273 THR A CA 1
ATOM 2211 C C . THR A 1 273 ? 16.623 16.228 -11.006 1.00 88.50 273 THR A C 1
ATOM 2213 O O . THR A 1 273 ? 16.913 16.363 -12.186 1.00 88.50 273 THR A O 1
ATOM 2216 N N . SER A 1 274 ? 17.525 16.400 -10.034 1.00 91.19 274 SER A N 1
ATOM 2217 C CA . SER A 1 274 ? 18.917 16.795 -10.294 1.00 91.19 274 SER A CA 1
ATOM 2218 C C . SER A 1 274 ? 19.698 15.775 -11.131 1.00 91.19 274 SER A C 1
ATOM 2220 O O . SER A 1 274 ? 20.386 16.147 -12.075 1.00 91.19 274 SER A O 1
ATOM 2222 N N . GLN A 1 275 ? 19.558 14.482 -10.835 1.00 92.12 275 GLN A N 1
ATOM 2223 C CA . GLN A 1 275 ? 20.223 13.410 -11.583 1.00 92.12 275 GLN A CA 1
ATOM 2224 C C . GLN A 1 275 ? 19.695 13.306 -13.018 1.00 92.12 275 GLN A C 1
ATOM 2226 O O . GLN A 1 275 ? 20.469 13.046 -13.935 1.00 92.12 275 GLN A O 1
ATOM 2231 N N . ARG A 1 276 ? 18.396 13.560 -13.222 1.00 89.50 276 ARG A N 1
ATOM 2232 C CA . ARG A 1 276 ? 17.798 13.609 -14.564 1.00 89.50 276 ARG A CA 1
ATOM 2233 C C . ARG A 1 276 ? 18.434 14.707 -15.419 1.00 89.50 276 ARG A C 1
ATOM 2235 O O . ARG A 1 276 ? 18.789 14.438 -16.560 1.00 89.50 276 ARG A O 1
ATOM 2242 N N . MET A 1 277 ? 18.666 15.895 -14.855 1.00 91.19 277 MET A N 1
ATOM 2243 C CA . MET A 1 277 ? 19.314 16.996 -15.583 1.00 91.19 277 MET A CA 1
ATOM 2244 C C . MET A 1 277 ? 20.755 16.661 -15.977 1.00 91.19 277 MET A C 1
ATOM 2246 O O . MET A 1 277 ? 21.145 16.920 -17.109 1.00 91.19 277 MET A O 1
ATOM 2250 N N . ILE A 1 278 ? 21.523 16.027 -15.083 1.00 93.62 278 ILE A N 1
ATOM 2251 C CA . ILE A 1 278 ? 22.905 15.610 -15.376 1.00 93.62 278 ILE A CA 1
ATOM 2252 C C . ILE A 1 278 ? 22.944 14.649 -16.572 1.00 93.62 278 ILE A C 1
ATOM 2254 O O . ILE A 1 278 ? 23.780 14.812 -17.457 1.00 93.62 278 ILE A O 1
ATOM 2258 N N . LEU A 1 279 ? 22.021 13.682 -16.635 1.00 89.94 279 LEU A N 1
ATOM 2259 C CA . LEU A 1 279 ? 21.940 12.743 -17.759 1.00 89.94 279 LEU A CA 1
ATOM 2260 C C . LEU A 1 279 ? 21.594 13.439 -19.079 1.00 89.94 279 LEU A C 1
ATOM 2262 O O . LEU A 1 279 ? 22.203 13.135 -20.101 1.00 89.94 279 LEU A O 1
ATOM 2266 N N . VAL A 1 280 ? 20.648 14.383 -19.064 1.00 90.06 280 VAL A N 1
ATOM 2267 C CA . VAL A 1 280 ? 20.257 15.141 -20.264 1.00 90.06 280 VAL A CA 1
ATOM 2268 C C . VAL A 1 280 ? 21.404 16.022 -20.759 1.00 90.06 280 VAL A C 1
ATOM 2270 O O . VAL A 1 280 ? 21.702 16.019 -21.950 1.00 90.06 280 VAL A O 1
ATOM 2273 N N . VAL A 1 281 ? 22.093 16.724 -19.854 1.00 93.12 281 VAL A N 1
ATOM 2274 C CA . VAL A 1 281 ? 23.255 17.559 -20.197 1.00 93.12 281 VAL A CA 1
ATOM 2275 C C . VAL A 1 281 ? 24.401 16.704 -20.737 1.00 93.12 281 VAL A C 1
ATOM 2277 O O . VAL A 1 281 ? 24.969 17.038 -21.773 1.00 93.12 281 VAL A O 1
ATOM 2280 N N . GLY A 1 282 ? 24.710 15.578 -20.087 1.00 92.06 282 GLY A N 1
ATOM 2281 C CA . GLY A 1 282 ? 25.746 14.656 -20.556 1.00 92.06 282 GLY A CA 1
ATOM 2282 C C . GLY A 1 282 ? 25.449 14.105 -21.953 1.00 92.06 282 GLY A C 1
ATOM 2283 O O . GLY A 1 282 ? 26.334 14.080 -22.805 1.00 92.06 282 GLY A O 1
ATOM 2284 N N . TYR A 1 283 ? 24.191 13.738 -22.217 1.00 90.56 283 TYR A N 1
ATOM 2285 C CA . TYR A 1 283 ? 23.755 13.293 -23.541 1.00 90.56 283 TYR A CA 1
ATOM 2286 C C . TYR A 1 283 ? 23.898 14.397 -24.595 1.00 90.56 283 TYR A C 1
ATOM 2288 O O . TYR A 1 283 ? 24.431 14.152 -25.675 1.00 90.56 283 TYR A O 1
ATOM 2296 N N . PHE A 1 284 ? 23.483 15.623 -24.268 1.00 87.25 284 PHE A N 1
ATOM 2297 C CA . PHE A 1 284 ? 23.603 16.768 -25.169 1.00 87.25 284 PHE A CA 1
ATOM 2298 C C . PHE A 1 284 ? 25.063 17.067 -25.533 1.00 87.25 284 PHE A C 1
ATOM 2300 O O . PHE A 1 284 ? 25.381 17.211 -26.712 1.00 87.25 284 PHE A O 1
ATOM 2307 N N . ILE A 1 285 ? 25.962 17.089 -24.542 1.00 90.81 285 ILE A N 1
ATOM 2308 C CA . ILE A 1 285 ? 27.400 17.304 -24.760 1.00 90.81 285 ILE A CA 1
ATOM 2309 C C . ILE A 1 285 ? 27.973 16.222 -25.677 1.00 90.81 285 ILE A C 1
ATOM 2311 O O . ILE A 1 285 ? 28.681 16.546 -26.628 1.00 90.81 285 ILE A O 1
ATOM 2315 N N . GLN A 1 286 ? 27.641 14.950 -25.433 1.00 87.62 286 GLN A N 1
ATOM 2316 C CA . GLN A 1 286 ? 28.107 13.844 -26.269 1.00 87.62 286 GLN A CA 1
ATOM 2317 C C . GLN A 1 286 ? 27.650 14.006 -27.726 1.00 87.62 286 GLN A C 1
ATOM 2319 O O . GLN A 1 286 ? 28.432 13.781 -28.645 1.00 87.62 286 GLN A O 1
ATOM 2324 N N . LEU A 1 287 ? 26.403 14.424 -27.950 1.00 84.75 287 LEU A N 1
ATOM 2325 C CA . LEU A 1 287 ? 25.856 14.624 -29.292 1.00 84.75 287 LEU A CA 1
ATOM 2326 C C . LEU A 1 287 ? 26.541 15.784 -30.026 1.00 84.75 287 LEU A C 1
ATOM 2328 O O . LEU A 1 287 ? 26.947 15.627 -31.177 1.00 84.75 287 LEU A O 1
ATOM 2332 N N . VAL A 1 288 ? 26.721 16.922 -29.346 1.00 85.12 288 VAL A N 1
ATOM 2333 C CA . VAL A 1 288 ? 27.438 18.094 -29.880 1.00 85.12 288 VAL A CA 1
ATOM 2334 C C . VAL A 1 288 ? 28.892 17.751 -30.202 1.00 85.12 288 VAL A C 1
ATOM 2336 O O . VAL A 1 288 ? 29.384 18.123 -31.266 1.00 85.12 288 VAL A O 1
ATOM 2339 N N . LEU A 1 289 ? 29.566 16.999 -29.329 1.00 88.44 289 LEU A N 1
ATOM 2340 C CA . LEU A 1 289 ? 30.935 16.543 -29.559 1.00 88.44 289 LEU A CA 1
ATOM 2341 C C . LEU A 1 289 ? 31.031 15.700 -30.834 1.00 88.44 289 LEU A C 1
ATOM 2343 O O . LEU A 1 289 ? 31.922 15.915 -31.652 1.00 88.44 289 LEU A O 1
ATOM 2347 N N . VAL A 1 290 ? 30.097 14.769 -31.039 1.00 84.00 290 VAL A N 1
ATOM 2348 C CA . VAL A 1 290 ? 30.113 13.931 -32.242 1.00 84.00 290 VAL A CA 1
ATOM 2349 C C . VAL A 1 290 ? 29.772 14.732 -33.504 1.00 84.00 290 VAL A C 1
ATOM 2351 O O . VAL A 1 290 ? 30.372 14.502 -34.553 1.00 84.00 290 VAL A O 1
ATOM 2354 N N . LEU A 1 291 ? 28.882 15.723 -33.424 1.00 83.19 291 LEU A N 1
ATOM 2355 C CA . LEU A 1 291 ? 28.656 16.656 -34.536 1.00 83.19 291 LEU A CA 1
ATOM 2356 C C . LEU A 1 291 ? 29.927 17.421 -34.910 1.00 83.19 291 LEU A C 1
ATOM 2358 O O . LEU A 1 291 ? 30.260 17.486 -36.088 1.00 83.19 291 LEU A O 1
ATOM 2362 N N . GLY A 1 292 ? 30.665 17.933 -33.922 1.00 83.44 292 GLY A N 1
ATOM 2363 C CA . GLY A 1 292 ? 31.920 18.653 -34.159 1.00 83.44 292 GLY A CA 1
ATOM 2364 C C . GLY A 1 292 ? 33.025 17.781 -34.766 1.00 83.44 292 GLY A C 1
ATOM 2365 O O . GLY A 1 292 ? 33.816 18.263 -35.570 1.00 83.44 292 GLY A O 1
ATOM 2366 N N . LEU A 1 293 ? 33.059 16.487 -34.429 1.00 82.81 293 LEU A N 1
ATOM 2367 C CA . LEU A 1 293 ? 33.998 15.527 -35.022 1.00 82.81 293 LEU A CA 1
ATOM 2368 C C . LEU A 1 293 ? 33.609 15.100 -36.445 1.00 82.81 293 LEU A C 1
ATOM 2370 O O . LEU A 1 293 ? 34.473 14.692 -37.216 1.00 82.81 293 LEU A O 1
ATOM 2374 N N . THR A 1 294 ? 32.320 15.154 -36.787 1.00 77.44 294 THR A N 1
ATOM 2375 C CA . THR A 1 294 ? 31.805 14.688 -38.087 1.00 77.44 294 THR A CA 1
ATOM 2376 C C . THR A 1 294 ? 31.635 15.804 -39.109 1.00 77.44 294 THR A C 1
ATOM 2378 O O . THR A 1 294 ? 31.530 15.512 -40.301 1.00 77.44 294 THR A O 1
ATOM 2381 N N . SER A 1 295 ? 31.638 17.074 -38.696 1.00 76.25 295 SER A N 1
ATOM 2382 C CA . SER A 1 295 ? 31.779 18.186 -39.630 1.00 76.25 295 SER A CA 1
ATOM 2383 C C . SER A 1 295 ? 33.189 18.154 -40.224 1.00 76.25 295 SER A C 1
ATOM 2385 O O . SER A 1 295 ? 34.150 18.318 -39.466 1.00 76.25 295 SER A O 1
ATOM 2387 N N . PRO A 1 296 ? 33.344 17.962 -41.550 1.00 66.69 296 PRO A N 1
ATOM 2388 C CA . PRO A 1 296 ? 34.625 18.168 -42.198 1.00 66.69 296 PRO A CA 1
ATOM 2389 C C . PRO A 1 296 ? 35.008 19.604 -41.883 1.00 66.69 296 PRO A C 1
ATOM 2391 O O . PRO A 1 296 ? 34.273 20.527 -42.243 1.00 66.69 296 PRO A O 1
ATOM 2394 N N . TRP A 1 297 ? 36.105 19.788 -41.149 1.00 62.03 297 TRP A N 1
ATOM 2395 C CA . TRP A 1 297 ? 36.698 21.106 -41.014 1.00 62.03 297 TRP A CA 1
ATOM 2396 C C . TRP A 1 297 ? 36.782 21.678 -42.427 1.00 62.03 297 TRP A C 1
ATOM 2398 O O . TRP A 1 297 ? 37.319 20.975 -43.293 1.00 62.03 297 TRP A O 1
ATOM 2408 N N . PRO A 1 298 ? 36.196 22.862 -42.699 1.00 62.91 298 PRO A N 1
ATOM 2409 C CA . PRO A 1 298 ? 36.321 23.488 -43.999 1.00 62.91 298 PRO A CA 1
ATOM 2410 C C . PRO A 1 298 ? 37.817 23.665 -44.182 1.00 62.91 298 PRO A C 1
ATOM 2412 O O . PRO A 1 298 ? 38.449 24.488 -43.521 1.00 62.91 298 PRO A O 1
ATOM 2415 N N . SER A 1 299 ? 38.395 22.768 -44.973 1.00 63.38 299 SER A N 1
ATOM 2416 C CA . SER A 1 299 ? 39.790 22.820 -45.347 1.00 63.38 299 SER A CA 1
ATOM 2417 C C . SER A 1 299 ? 39.841 24.092 -46.154 1.00 63.38 299 SER A C 1
ATOM 2419 O O . SER A 1 299 ? 39.301 24.122 -47.255 1.00 63.38 299 SER A O 1
ATOM 2421 N N . GLY A 1 300 ? 40.281 25.173 -45.504 1.00 62.56 300 GLY A N 1
ATOM 2422 C CA . GLY A 1 300 ? 40.278 26.497 -46.088 1.00 62.56 300 GLY A CA 1
ATOM 2423 C C . GLY A 1 300 ? 40.946 26.367 -47.437 1.00 62.56 300 GLY A C 1
ATOM 2424 O O . GLY A 1 300 ? 42.121 26.004 -47.495 1.00 62.56 300 GLY A O 1
ATOM 2425 N N . ASP A 1 301 ? 40.165 26.559 -48.497 1.00 57.53 301 ASP A N 1
ATOM 2426 C CA . ASP A 1 301 ? 40.676 26.547 -49.851 1.00 57.53 301 ASP A CA 1
ATOM 2427 C C . ASP A 1 301 ? 41.744 27.638 -49.884 1.00 57.53 301 ASP A C 1
ATOM 2429 O O . ASP A 1 301 ? 41.461 28.836 -49.806 1.00 57.53 301 ASP A O 1
A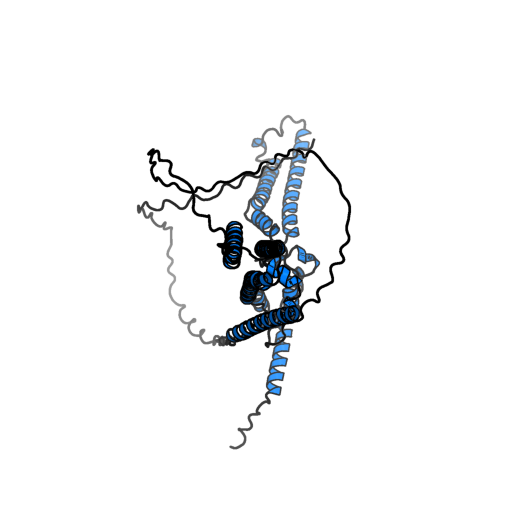TOM 2433 N N . GLY A 1 302 ? 43.002 27.203 -49.871 1.00 60.06 302 GLY A N 1
ATOM 2434 C CA . GLY A 1 302 ? 44.191 28.038 -49.755 1.00 60.06 302 GLY A CA 1
ATOM 2435 C C . GLY A 1 302 ? 44.477 28.844 -51.020 1.00 60.06 302 GLY A C 1
ATOM 2436 O O . GLY A 1 302 ? 45.636 29.110 -51.324 1.00 60.06 302 GLY A O 1
ATOM 2437 N N . SER A 1 303 ? 43.455 29.236 -51.782 1.00 58.06 303 SER A N 1
ATOM 2438 C CA . SER A 1 303 ? 43.592 30.003 -53.019 1.00 58.06 303 SER A CA 1
ATOM 2439 C C . SER A 1 303 ? 43.245 31.480 -52.819 1.00 58.06 303 SER A C 1
ATOM 2441 O O . SER A 1 303 ? 42.434 32.054 -53.539 1.00 58.06 303 SER A O 1
ATOM 2443 N N . ALA A 1 304 ? 43.893 32.129 -51.857 1.00 56.16 304 ALA A N 1
ATOM 2444 C CA . ALA A 1 304 ? 44.041 33.581 -51.860 1.00 56.16 304 ALA A CA 1
ATOM 2445 C C . ALA A 1 304 ? 45.501 33.910 -51.557 1.00 56.16 304 ALA A C 1
ATOM 2447 O O . ALA A 1 304 ? 45.868 34.342 -50.471 1.00 56.16 304 ALA A O 1
ATOM 2448 N N . ARG A 1 305 ? 46.349 33.631 -52.548 1.00 50.00 305 ARG A N 1
ATOM 2449 C CA . ARG A 1 305 ? 47.730 34.101 -52.632 1.00 50.00 305 ARG A CA 1
ATOM 2450 C C . ARG A 1 305 ? 47.679 35.639 -52.705 1.00 50.00 305 ARG A C 1
ATOM 2452 O O . ARG A 1 305 ? 47.194 36.147 -53.716 1.00 50.00 305 ARG A O 1
ATOM 2459 N N . PRO A 1 306 ? 48.135 36.399 -51.693 1.00 56.25 306 PRO A N 1
ATOM 2460 C CA . PRO A 1 306 ? 48.289 37.839 -51.836 1.00 56.25 306 PRO A CA 1
ATOM 2461 C C . PRO A 1 306 ? 49.481 38.073 -52.765 1.00 56.25 306 PRO A C 1
ATOM 2463 O O . PRO A 1 306 ? 50.558 37.509 -52.555 1.00 56.25 306 PRO A O 1
ATOM 2466 N N . GLY A 1 307 ? 49.283 38.854 -53.825 1.00 57.03 307 GLY A N 1
ATOM 2467 C CA . GLY A 1 307 ? 50.381 39.287 -54.683 1.00 57.03 307 GLY A CA 1
ATOM 2468 C C . GLY A 1 307 ? 51.442 40.040 -53.867 1.00 57.03 307 GLY A C 1
ATOM 2469 O O . GLY A 1 307 ? 51.092 40.756 -52.925 1.00 57.03 307 GLY A O 1
ATOM 2470 N N . PRO A 1 308 ? 52.737 39.896 -54.196 1.00 61.47 308 PRO A N 1
ATOM 2471 C CA . PRO A 1 308 ? 53.762 40.733 -53.606 1.00 61.47 308 PRO A CA 1
ATOM 2472 C C . PRO A 1 308 ? 53.616 42.119 -54.232 1.00 61.47 308 PRO A C 1
ATOM 2474 O O . PRO A 1 308 ? 53.510 42.212 -55.451 1.00 61.47 308 PRO A O 1
ATOM 2477 N N . ASN A 1 309 ? 53.533 43.154 -53.396 1.00 56.25 309 ASN A N 1
ATOM 2478 C CA . ASN A 1 309 ? 54.006 44.529 -53.611 1.00 56.25 309 ASN A CA 1
ATOM 2479 C C . ASN A 1 309 ? 53.164 45.476 -52.750 1.00 56.25 309 ASN A C 1
ATOM 2481 O O . ASN A 1 309 ? 52.037 45.801 -53.115 1.00 56.25 309 ASN A O 1
ATOM 2485 N N . SER A 1 310 ? 53.725 45.958 -51.638 1.00 45.50 310 SER A N 1
ATOM 2486 C CA . SER A 1 310 ? 53.935 47.398 -51.398 1.00 45.50 310 SER A CA 1
ATOM 2487 C C . SER A 1 310 ? 54.282 47.686 -49.934 1.00 45.50 310 SER A C 1
ATOM 2489 O O . SER A 1 310 ? 53.468 47.503 -49.039 1.00 45.50 310 SER A O 1
ATOM 2491 N N . ALA A 1 311 ? 55.509 48.182 -49.776 1.00 44.34 311 ALA A N 1
ATOM 2492 C CA . ALA A 1 311 ? 55.930 49.299 -48.933 1.00 44.34 311 ALA A CA 1
ATOM 2493 C C . ALA A 1 311 ? 55.758 49.263 -47.396 1.00 44.34 311 ALA A C 1
ATOM 2495 O O . ALA A 1 311 ? 54.671 49.233 -46.832 1.00 44.34 311 ALA A O 1
ATOM 2496 N N . LEU A 1 312 ? 56.931 49.408 -46.766 1.00 49.59 312 LEU A N 1
ATOM 2497 C CA . LEU A 1 312 ? 57.233 49.915 -45.429 1.00 49.59 312 LEU A CA 1
ATOM 2498 C C . LEU A 1 312 ? 56.257 50.981 -44.892 1.00 49.59 312 LEU A C 1
ATOM 2500 O O . LEU A 1 312 ? 56.054 52.002 -45.543 1.00 49.59 312 LEU A O 1
ATOM 2504 N N . ALA A 1 313 ? 55.868 50.841 -43.621 1.00 43.38 313 ALA A N 1
ATOM 2505 C CA . ALA A 1 313 ? 55.798 51.946 -42.654 1.00 43.38 313 ALA A CA 1
ATOM 2506 C C . ALA A 1 313 ? 55.801 51.404 -41.200 1.00 43.38 313 ALA A C 1
ATOM 2508 O O . ALA A 1 313 ? 55.446 50.242 -40.994 1.00 43.38 313 ALA A O 1
ATOM 2509 N N . PRO A 1 314 ? 56.258 52.195 -40.206 1.00 58.00 314 PRO A N 1
ATOM 2510 C CA . PRO A 1 314 ? 56.822 51.684 -38.956 1.00 58.00 314 PRO A CA 1
ATOM 2511 C C . PRO A 1 314 ? 55.852 51.632 -37.761 1.00 58.00 314 PRO A C 1
ATOM 2513 O O . PRO A 1 314 ? 54.801 52.265 -37.737 1.00 58.00 314 PRO A O 1
ATOM 2516 N N . MET A 1 315 ? 56.304 50.875 -36.754 1.00 44.41 315 MET A N 1
ATOM 2517 C CA . MET A 1 315 ? 55.819 50.747 -35.371 1.00 44.41 315 MET A CA 1
ATOM 2518 C C . MET A 1 315 ? 55.351 52.061 -34.720 1.00 44.41 315 MET A C 1
ATOM 2520 O O . MET A 1 315 ? 55.937 53.118 -34.956 1.00 44.41 315 MET A O 1
ATOM 2524 N N . PRO A 1 316 ? 54.444 51.954 -33.733 1.00 55.16 316 PRO A N 1
ATOM 2525 C CA . PRO A 1 316 ? 54.932 52.230 -32.384 1.00 55.16 316 PRO A CA 1
ATOM 2526 C C . PRO A 1 316 ? 54.526 51.179 -31.343 1.00 55.16 316 PRO A C 1
ATOM 2528 O O . PRO A 1 316 ? 53.409 50.673 -31.285 1.00 55.16 316 PRO A O 1
ATOM 2531 N N . SER A 1 317 ? 55.493 50.910 -30.477 1.00 51.25 317 SER A N 1
ATOM 2532 C CA . SER A 1 317 ? 55.395 50.229 -29.194 1.00 51.25 317 SER A CA 1
ATOM 2533 C C . SER A 1 317 ? 54.507 50.976 -28.199 1.00 51.25 317 SER A C 1
ATOM 2535 O O . SER A 1 317 ? 54.709 52.171 -27.981 1.00 51.25 317 SER A O 1
ATOM 2537 N N . THR A 1 318 ? 53.644 50.268 -27.466 1.00 36.03 318 THR A N 1
ATOM 2538 C CA . THR A 1 318 ? 53.300 50.663 -26.089 1.00 36.03 318 THR A CA 1
ATOM 2539 C C . THR A 1 318 ? 52.945 49.442 -25.240 1.00 36.03 318 THR A C 1
ATOM 2541 O O . THR A 1 318 ? 52.057 48.662 -25.572 1.00 36.03 318 THR A O 1
ATOM 2544 N N . LEU A 1 319 ? 53.694 49.289 -24.145 1.00 45.81 319 LEU A N 1
ATOM 2545 C CA . LEU A 1 319 ? 53.450 48.381 -23.028 1.00 45.81 319 LEU A CA 1
ATOM 2546 C C . LEU A 1 319 ? 52.068 48.610 -22.399 1.00 45.81 319 LEU A C 1
ATOM 2548 O O . LEU A 1 319 ? 51.672 49.759 -22.226 1.00 45.81 319 LEU A O 1
ATOM 2552 N N . SER A 1 320 ? 51.451 47.548 -21.873 1.00 37.22 320 SER A N 1
ATOM 2553 C CA . SER A 1 320 ? 51.036 47.461 -20.458 1.00 37.22 320 SER A CA 1
ATOM 2554 C C . SER A 1 320 ? 50.540 46.050 -20.150 1.00 37.22 320 SER A C 1
ATOM 2556 O O . SER A 1 320 ? 49.644 45.533 -20.810 1.00 37.22 320 SER A O 1
ATOM 2558 N N . GLY A 1 321 ? 51.161 45.412 -19.158 1.00 42.88 321 GLY A N 1
ATOM 2559 C CA . GLY A 1 321 ? 50.718 44.125 -18.633 1.00 42.88 321 GLY A CA 1
ATOM 2560 C C . GLY A 1 321 ? 49.494 44.267 -17.735 1.00 42.88 321 GLY A C 1
ATOM 2561 O O . GLY A 1 321 ? 49.227 45.345 -17.214 1.00 42.88 321 GLY A O 1
ATOM 2562 N N . THR A 1 322 ? 48.780 43.171 -17.488 1.00 38.91 322 THR A N 1
ATOM 2563 C CA . THR A 1 322 ? 48.019 42.986 -16.246 1.00 38.91 322 THR A CA 1
ATOM 2564 C C . THR A 1 322 ? 47.902 41.496 -15.927 1.00 38.91 322 THR A C 1
ATOM 2566 O O . THR A 1 322 ? 47.748 40.646 -16.797 1.00 38.91 322 THR A O 1
ATOM 2569 N N . GLN A 1 323 ? 48.062 41.247 -14.636 1.00 37.97 323 GLN A N 1
ATOM 2570 C CA . GLN A 1 323 ? 48.205 40.014 -13.883 1.00 37.97 323 GLN A CA 1
ATOM 2571 C C . GLN A 1 323 ? 47.108 38.963 -14.108 1.00 37.97 323 GLN A C 1
ATOM 2573 O O . GLN A 1 323 ? 45.916 39.254 -14.141 1.00 37.97 323 GLN A O 1
ATOM 2578 N N . THR A 1 324 ? 47.544 37.707 -14.133 1.00 42.34 324 THR A N 1
ATOM 2579 C CA . THR A 1 324 ? 46.744 36.512 -13.858 1.00 42.34 324 THR A CA 1
ATOM 2580 C C . THR A 1 324 ? 46.418 36.414 -12.368 1.00 42.34 324 THR A C 1
ATOM 2582 O O . THR A 1 324 ? 47.301 36.119 -11.566 1.00 42.34 324 THR A O 1
ATOM 2585 N N . SER A 1 325 ? 45.139 36.572 -12.030 1.00 39.75 325 SER A N 1
ATOM 2586 C CA . SER A 1 325 ? 44.536 36.092 -10.783 1.00 39.75 325 SER A CA 1
ATOM 2587 C C . SER A 1 325 ? 43.244 35.364 -11.137 1.00 39.75 325 SER A C 1
ATOM 2589 O O . SER A 1 325 ? 42.378 35.917 -11.812 1.00 39.75 325 SER A O 1
ATOM 2591 N N . GLY 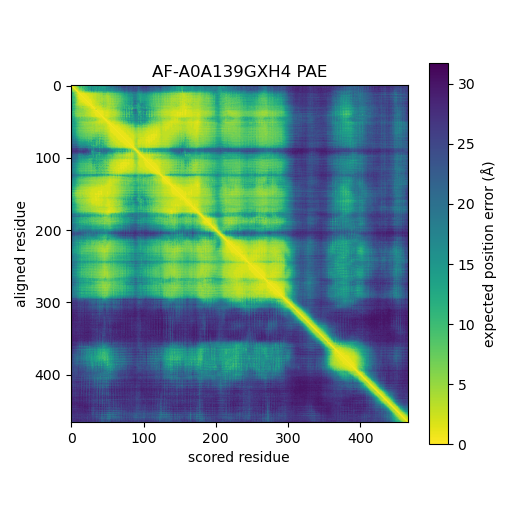A 1 326 ? 43.149 34.095 -10.743 1.00 46.06 326 GLY A N 1
ATOM 2592 C CA . GLY A 1 326 ? 41.968 33.268 -10.978 1.00 46.06 326 GLY A CA 1
ATOM 2593 C C . GLY A 1 326 ? 40.794 33.655 -10.088 1.00 46.06 326 GLY A C 1
ATOM 2594 O O . GLY A 1 326 ? 41.018 34.209 -9.025 1.00 46.06 326 GLY A O 1
ATOM 2595 N N . VAL A 1 327 ? 39.572 33.292 -10.486 1.00 37.19 327 VAL A N 1
ATOM 2596 C CA . VAL A 1 327 ? 38.432 33.042 -9.587 1.00 37.19 327 VAL A CA 1
ATOM 2597 C C . VAL A 1 327 ? 37.429 32.110 -10.286 1.00 37.19 327 VAL A C 1
ATOM 2599 O O . VAL A 1 327 ? 37.026 32.324 -11.425 1.00 37.19 327 V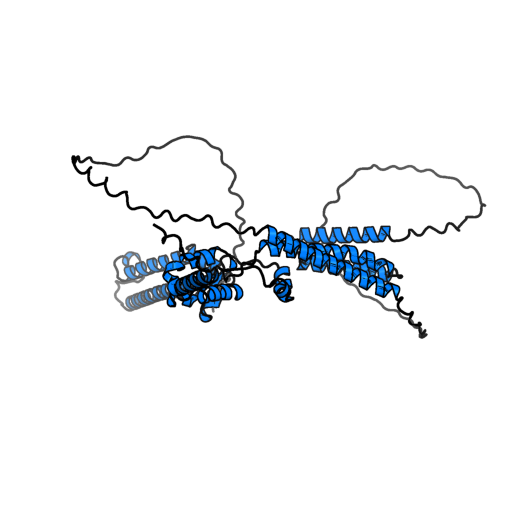AL A O 1
ATOM 2602 N N . SER A 1 328 ? 37.074 31.062 -9.544 1.00 44.75 328 SER A N 1
ATOM 2603 C CA . SER A 1 328 ? 35.779 30.393 -9.372 1.00 44.75 328 SER A CA 1
ATOM 2604 C C . SER A 1 328 ? 34.598 30.807 -10.259 1.00 44.75 328 SER A C 1
ATOM 2606 O O . SER A 1 328 ? 34.146 31.948 -10.224 1.00 44.75 328 SER A O 1
ATOM 2608 N N . ILE A 1 329 ? 33.958 29.824 -10.899 1.00 36.31 329 ILE A N 1
ATOM 2609 C CA . ILE A 1 329 ? 32.582 29.978 -11.384 1.00 36.31 329 ILE A CA 1
ATOM 2610 C C . ILE A 1 329 ? 31.635 29.443 -10.312 1.00 36.31 329 ILE A C 1
ATOM 2612 O O . ILE A 1 329 ? 31.518 28.239 -10.082 1.00 36.31 329 ILE A O 1
ATOM 2616 N N . ALA A 1 330 ? 30.994 30.394 -9.639 1.00 36.50 330 ALA A N 1
ATOM 2617 C CA . ALA A 1 330 ? 29.845 30.195 -8.781 1.00 36.50 330 ALA A CA 1
ATOM 2618 C C . ALA A 1 330 ? 28.585 29.907 -9.611 1.00 36.50 330 ALA A C 1
ATOM 2620 O O . ALA A 1 330 ? 28.369 30.459 -10.690 1.00 36.50 330 ALA A O 1
ATOM 2621 N N . THR A 1 331 ? 27.735 29.059 -9.045 1.00 44.38 331 THR A N 1
ATOM 2622 C CA . THR A 1 331 ? 26.348 28.809 -9.433 1.00 44.38 331 THR A CA 1
ATOM 2623 C C . THR A 1 331 ? 25.542 30.108 -9.408 1.00 44.38 331 THR A C 1
ATOM 2625 O O . THR A 1 331 ? 25.356 30.690 -8.340 1.00 44.38 331 THR A O 1
ATOM 2628 N N . ALA A 1 332 ? 25.009 30.529 -10.555 1.00 36.25 332 ALA A N 1
ATOM 2629 C CA . ALA A 1 332 ? 24.020 31.599 -10.633 1.00 36.25 332 ALA A CA 1
ATOM 2630 C C . ALA A 1 332 ? 22.647 31.031 -11.018 1.00 36.25 332 ALA A C 1
ATOM 2632 O O . ALA A 1 332 ? 22.442 30.495 -12.105 1.00 36.25 332 ALA A O 1
ATOM 2633 N N . THR A 1 333 ? 21.716 31.159 -10.077 1.00 45.16 333 THR A N 1
ATOM 2634 C CA . THR A 1 333 ? 20.267 31.080 -10.267 1.00 45.16 333 THR A CA 1
ATOM 2635 C C . THR A 1 333 ? 19.820 32.279 -11.100 1.00 45.16 333 THR A C 1
ATOM 2637 O O . THR A 1 333 ? 20.144 33.412 -10.751 1.00 45.16 333 THR A O 1
ATOM 2640 N N . SER A 1 334 ? 19.044 32.060 -12.162 1.00 38.00 334 SER A N 1
ATOM 2641 C CA . SER A 1 334 ? 18.412 33.149 -12.915 1.00 38.00 334 SER A CA 1
ATOM 2642 C C . SER A 1 334 ? 16.901 32.961 -12.960 1.00 38.00 334 SER A C 1
ATOM 2644 O O . SER A 1 334 ? 16.374 32.036 -13.574 1.00 38.00 334 SER A O 1
ATOM 2646 N N . THR A 1 335 ? 16.232 33.869 -12.258 1.00 42.78 335 THR A N 1
ATOM 2647 C CA . THR A 1 335 ? 14.803 34.167 -12.303 1.00 42.78 335 THR A CA 1
ATOM 2648 C C . THR A 1 335 ? 14.486 34.812 -13.653 1.00 42.78 335 THR A C 1
ATOM 2650 O O . THR A 1 335 ? 15.111 35.806 -14.015 1.00 42.78 335 THR A O 1
ATOM 2653 N N . ALA A 1 336 ? 13.545 34.247 -14.408 1.00 40.56 336 ALA A N 1
ATOM 2654 C CA . ALA A 1 336 ? 13.084 34.815 -15.670 1.00 40.56 336 ALA A CA 1
ATOM 2655 C C . ALA A 1 336 ? 11.895 35.752 -15.419 1.00 40.56 336 ALA A C 1
ATOM 2657 O O . ALA A 1 336 ? 10.840 35.309 -14.963 1.00 40.56 336 ALA A O 1
ATOM 2658 N N . THR A 1 337 ? 12.074 37.034 -15.739 1.00 36.41 337 THR A N 1
ATOM 2659 C CA . THR A 1 337 ? 11.006 38.036 -15.818 1.00 36.41 337 THR A CA 1
ATOM 2660 C C . THR A 1 337 ? 10.798 38.379 -17.289 1.00 36.41 337 THR A C 1
ATOM 2662 O O . THR A 1 337 ? 11.728 38.791 -17.981 1.00 36.41 337 THR A O 1
ATOM 2665 N N . THR A 1 338 ? 9.582 38.158 -17.770 1.00 38.47 338 THR A N 1
ATOM 2666 C CA . THR A 1 338 ? 9.147 38.381 -19.150 1.00 38.47 338 THR A CA 1
ATOM 2667 C C . THR A 1 338 ? 8.917 39.870 -19.391 1.00 38.47 338 THR A C 1
ATOM 2669 O O . THR A 1 338 ? 8.103 40.465 -18.694 1.00 38.47 338 THR A O 1
ATOM 2672 N N . ASN A 1 339 ? 9.568 40.454 -20.399 1.00 34.03 339 ASN A N 1
ATOM 2673 C CA . ASN A 1 339 ? 9.179 41.745 -20.968 1.00 34.03 339 ASN A CA 1
ATOM 2674 C C . ASN A 1 339 ? 9.164 41.656 -22.499 1.00 34.03 339 ASN A C 1
ATOM 2676 O O . ASN A 1 339 ? 10.139 41.256 -23.130 1.00 34.03 339 ASN A O 1
ATOM 2680 N N . VAL A 1 340 ? 8.013 42.022 -23.059 1.00 41.12 340 VAL A N 1
ATOM 2681 C CA . VAL A 1 340 ? 7.708 42.201 -24.486 1.00 41.12 340 VAL A CA 1
ATOM 2682 C C . VAL A 1 340 ? 8.066 43.645 -24.865 1.00 41.12 340 VAL A C 1
ATOM 2684 O O . VAL A 1 340 ? 7.846 44.540 -24.048 1.00 41.12 340 VAL A O 1
ATOM 2687 N N . PRO A 1 341 ? 8.593 43.905 -26.077 1.00 44.47 341 PRO A N 1
ATOM 2688 C CA . PRO A 1 341 ? 7.835 44.786 -26.968 1.00 44.47 341 PRO A CA 1
ATOM 2689 C C . PRO A 1 341 ? 7.887 44.413 -28.461 1.00 44.47 341 PRO A C 1
ATOM 2691 O O . PRO A 1 341 ? 8.936 44.182 -29.053 1.00 44.47 341 PRO A O 1
ATOM 2694 N N . GLN A 1 342 ? 6.680 44.402 -29.026 1.00 32.84 342 GLN A N 1
ATOM 2695 C CA . GLN A 1 342 ? 6.229 45.020 -30.277 1.00 32.84 342 GLN A CA 1
ATOM 2696 C C . GLN A 1 342 ? 7.168 45.135 -31.490 1.00 32.84 342 GLN A C 1
ATOM 2698 O O . GLN A 1 342 ? 8.113 45.913 -31.560 1.00 32.84 342 GLN A O 1
ATOM 2703 N N . GLN A 1 343 ? 6.718 44.418 -32.513 1.00 36.47 343 GLN A N 1
ATOM 2704 C CA . GLN A 1 343 ? 7.106 44.402 -33.911 1.00 36.47 343 GLN A CA 1
ATOM 2705 C C . GLN A 1 343 ? 6.509 45.605 -34.664 1.00 36.47 343 GLN A C 1
ATOM 2707 O O . GLN A 1 343 ? 5.339 45.937 -34.476 1.00 36.47 343 GLN A O 1
ATOM 2712 N N . SER A 1 344 ? 7.292 46.217 -35.556 1.00 36.78 344 SER A N 1
ATOM 2713 C CA . SER A 1 344 ? 6.796 47.110 -36.610 1.00 36.78 344 SER A CA 1
ATOM 2714 C C . SER A 1 344 ? 7.231 46.606 -37.986 1.00 36.78 344 SER A C 1
ATOM 2716 O O . SER A 1 344 ? 8.364 46.192 -38.209 1.00 36.78 344 SER A O 1
ATOM 2718 N N . THR A 1 345 ? 6.235 46.627 -38.859 1.00 40.75 345 THR A N 1
ATOM 2719 C CA . THR A 1 345 ? 6.114 46.346 -40.293 1.00 40.75 345 THR A CA 1
ATOM 2720 C C . THR A 1 345 ? 7.168 46.957 -41.220 1.00 40.75 345 THR A C 1
ATOM 2722 O O . THR A 1 345 ? 7.465 48.139 -41.089 1.00 40.75 345 THR A O 1
ATOM 2725 N N . ALA A 1 346 ? 7.550 46.212 -42.270 1.00 33.59 346 ALA A N 1
ATOM 2726 C CA . ALA A 1 346 ? 7.413 46.640 -43.675 1.00 33.59 346 ALA A CA 1
ATOM 2727 C C . ALA A 1 346 ? 7.665 45.483 -44.674 1.00 33.59 346 ALA A C 1
ATOM 2729 O O . ALA A 1 346 ? 8.659 44.768 -44.591 1.00 33.59 346 ALA A O 1
ATOM 2730 N N . HIS A 1 347 ? 6.734 45.343 -45.623 1.00 39.25 347 HIS A N 1
ATOM 2731 C CA . HIS A 1 347 ? 6.801 44.597 -46.895 1.00 39.25 347 HIS A CA 1
ATOM 2732 C C . HIS A 1 347 ? 7.646 45.377 -47.936 1.00 39.25 347 HIS A C 1
ATOM 2734 O O . HIS A 1 347 ? 7.774 46.592 -47.767 1.00 39.25 347 HIS A O 1
ATOM 2740 N N . PRO A 1 348 ? 8.213 44.750 -48.999 1.00 54.09 348 PRO A N 1
ATOM 2741 C CA . PRO A 1 348 ? 7.470 44.407 -50.238 1.00 54.09 348 PRO A CA 1
ATOM 2742 C C . PRO A 1 348 ? 7.883 43.054 -50.883 1.00 54.09 348 PRO A C 1
ATOM 2744 O O . PRO A 1 348 ? 9.014 42.608 -50.768 1.00 54.09 348 PRO A O 1
ATOM 2747 N N . SER A 1 349 ? 6.938 42.247 -51.379 1.00 43.91 349 SER A N 1
ATOM 2748 C CA . SER A 1 349 ? 6.465 42.163 -52.781 1.00 43.91 349 SER A CA 1
ATOM 2749 C C . SER A 1 349 ? 7.505 41.669 -53.804 1.00 43.91 349 SER A C 1
ATOM 2751 O O . SER A 1 349 ? 8.377 42.421 -54.228 1.00 43.91 349 SER A O 1
ATOM 2753 N N . SER A 1 350 ? 7.366 40.416 -54.253 1.00 39.56 350 SER A N 1
ATOM 2754 C CA . SER A 1 350 ? 7.293 40.036 -55.679 1.00 39.56 350 SER A CA 1
ATOM 2755 C C . SER A 1 350 ? 7.063 38.524 -55.848 1.00 39.56 350 SER A C 1
ATOM 2757 O O . SER A 1 350 ? 7.446 37.706 -55.016 1.00 39.56 350 SER A O 1
ATOM 2759 N N . THR A 1 351 ? 6.329 38.208 -56.910 1.00 43.81 351 THR A N 1
ATOM 2760 C CA . THR A 1 351 ? 5.590 36.973 -57.215 1.00 43.81 351 THR A CA 1
ATOM 2761 C C . THR A 1 351 ? 6.437 35.999 -58.089 1.00 43.81 351 THR A C 1
ATOM 2763 O O . THR A 1 351 ? 7.650 36.164 -58.153 1.00 43.81 351 THR A O 1
ATOM 2766 N N . PRO A 1 352 ? 5.889 34.930 -58.710 1.00 64.81 352 PRO A N 1
ATOM 2767 C CA . PRO A 1 352 ? 6.233 33.535 -58.430 1.00 64.81 352 PRO A CA 1
ATOM 2768 C C . PRO A 1 352 ? 7.047 32.859 -59.553 1.00 64.81 352 PRO A C 1
ATOM 2770 O O . PRO A 1 352 ? 6.991 33.262 -60.712 1.00 64.81 352 PRO A O 1
ATOM 2773 N N . THR A 1 353 ? 7.712 31.733 -59.282 1.00 36.75 353 THR A N 1
ATOM 2774 C CA . THR A 1 353 ? 8.015 30.768 -60.356 1.00 36.75 353 THR A CA 1
ATOM 2775 C C . THR A 1 353 ? 8.017 29.344 -59.819 1.00 36.75 353 THR A C 1
ATOM 2777 O O . THR A 1 353 ? 8.846 28.953 -59.002 1.00 36.75 353 THR A O 1
ATOM 2780 N N . SER A 1 354 ? 7.042 28.577 -60.298 1.00 54.00 354 SER A N 1
ATOM 2781 C CA . SER A 1 354 ? 6.966 27.127 -60.197 1.00 54.00 354 SER A CA 1
ATOM 2782 C C . SER A 1 354 ? 8.177 26.486 -60.874 1.00 54.00 354 SER A C 1
ATOM 2784 O O . SER A 1 354 ? 8.357 26.643 -62.082 1.00 54.00 354 SER A O 1
ATOM 2786 N N . LEU A 1 355 ? 8.964 25.716 -60.125 1.00 48.25 355 LEU A N 1
ATOM 2787 C CA . LEU A 1 355 ? 9.958 24.816 -60.699 1.00 48.25 355 LEU A CA 1
ATOM 2788 C C . LEU A 1 355 ? 9.677 23.404 -60.188 1.00 48.25 355 LEU A C 1
ATOM 2790 O O . LEU A 1 355 ? 9.983 23.062 -59.046 1.00 48.25 355 LEU A O 1
ATOM 2794 N N . ASN A 1 356 ? 9.044 22.608 -61.053 1.00 54.03 356 ASN A N 1
ATOM 2795 C CA . ASN A 1 356 ? 8.864 21.172 -60.885 1.00 54.03 356 ASN A CA 1
ATOM 2796 C C . ASN A 1 356 ? 10.232 20.523 -60.652 1.00 54.03 356 ASN A C 1
ATOM 2798 O O . ASN A 1 356 ? 11.036 20.393 -61.575 1.00 54.03 356 ASN A O 1
ATOM 2802 N N . LYS A 1 357 ? 10.496 20.142 -59.400 1.00 42.12 357 LYS A N 1
ATOM 2803 C CA . LYS A 1 357 ? 11.686 19.392 -59.012 1.00 42.12 357 LYS A CA 1
ATOM 2804 C C . LYS A 1 357 ? 11.396 17.904 -59.245 1.00 42.12 357 LYS A C 1
ATOM 2806 O O . LYS A 1 357 ? 10.454 17.396 -58.641 1.00 42.12 357 LYS A O 1
ATOM 2811 N N . PRO A 1 358 ? 12.146 17.210 -60.116 1.00 50.53 358 PRO A N 1
ATOM 2812 C CA . PRO A 1 358 ? 11.932 15.792 -60.363 1.00 50.53 358 PRO A CA 1
ATOM 2813 C C . PRO A 1 358 ? 12.206 15.004 -59.080 1.00 50.53 358 PRO A C 1
ATOM 2815 O O . PRO A 1 358 ? 13.244 15.189 -58.438 1.00 50.53 358 PRO A O 1
ATOM 2818 N N . GLU A 1 359 ? 11.255 14.152 -58.697 1.00 45.09 359 GLU A N 1
ATOM 2819 C CA . GLU A 1 359 ? 11.405 13.207 -57.597 1.00 45.09 359 GLU A CA 1
ATOM 2820 C C . GLU A 1 359 ? 12.587 12.289 -57.915 1.00 45.09 359 GLU A C 1
ATOM 2822 O O . GLU A 1 359 ? 12.529 11.439 -58.803 1.00 45.09 359 GLU A O 1
ATOM 2827 N N . THR A 1 360 ? 13.708 12.499 -57.228 1.00 56.31 360 THR A N 1
ATOM 2828 C CA . THR A 1 360 ? 14.840 11.584 -57.316 1.00 56.31 360 THR A CA 1
ATOM 2829 C C . THR A 1 360 ? 14.397 10.247 -56.720 1.00 56.31 360 THR A C 1
ATOM 2831 O O . THR A 1 360 ? 13.992 10.239 -55.551 1.00 56.31 360 THR A O 1
ATOM 2834 N N . PRO A 1 361 ? 14.464 9.130 -57.467 1.00 58.66 361 PRO A N 1
ATOM 2835 C CA . PRO A 1 361 ? 14.090 7.825 -56.947 1.00 58.66 361 PRO A CA 1
ATOM 2836 C C . PRO A 1 361 ? 14.942 7.531 -55.713 1.00 58.66 361 PRO A C 1
ATOM 2838 O O . PRO A 1 361 ? 16.172 7.612 -55.754 1.00 58.66 361 PRO A O 1
ATOM 2841 N N . ILE A 1 362 ? 14.269 7.250 -54.597 1.00 56.22 362 ILE A N 1
ATOM 2842 C CA . ILE A 1 362 ? 14.900 6.923 -53.319 1.00 56.22 362 ILE A CA 1
ATOM 2843 C C . ILE A 1 362 ? 15.849 5.754 -53.579 1.00 56.22 362 ILE A C 1
ATOM 2845 O O . ILE A 1 362 ? 15.415 4.664 -53.950 1.00 56.22 362 ILE A O 1
ATOM 2849 N N . SER A 1 363 ? 17.149 6.017 -53.437 1.00 60.38 363 SER A N 1
ATOM 2850 C CA . SER A 1 363 ? 18.206 5.044 -53.696 1.00 60.38 363 SER A CA 1
ATOM 2851 C C . SER A 1 363 ? 17.911 3.751 -52.941 1.00 60.38 363 SER A C 1
ATOM 2853 O O . SER A 1 363 ? 17.782 3.744 -51.715 1.00 60.38 363 SER A O 1
ATOM 2855 N N . SER A 1 364 ? 17.805 2.647 -53.677 1.00 57.06 364 SER A N 1
ATOM 2856 C CA . SER A 1 364 ? 17.521 1.305 -53.158 1.00 57.06 364 SER A CA 1
ATOM 2857 C C . SER A 1 364 ? 18.510 0.862 -52.070 1.00 57.06 364 SER A C 1
ATOM 2859 O O . SER A 1 364 ? 18.149 0.084 -51.185 1.00 57.06 364 SER A O 1
ATOM 2861 N N . GLY A 1 365 ? 19.724 1.426 -52.059 1.00 56.97 365 GLY A N 1
ATOM 2862 C CA . GLY A 1 365 ? 20.708 1.213 -50.994 1.00 56.97 365 GLY A CA 1
ATOM 2863 C C . GLY A 1 365 ? 20.271 1.741 -49.620 1.00 56.97 365 GLY A C 1
ATOM 2864 O O . GLY A 1 365 ? 20.634 1.166 -48.596 1.00 56.97 365 GLY A O 1
ATOM 2865 N N . LEU A 1 366 ? 19.438 2.785 -49.576 1.00 58.12 366 LEU A N 1
ATOM 2866 C CA . LEU A 1 366 ? 18.933 3.376 -48.333 1.00 58.12 366 LEU A CA 1
ATOM 2867 C C . LEU A 1 366 ? 17.873 2.482 -47.675 1.00 58.12 366 LEU A C 1
ATOM 2869 O O . LEU A 1 366 ? 17.875 2.296 -46.458 1.00 58.12 366 LEU A O 1
ATOM 2873 N N . ILE A 1 367 ? 17.021 1.854 -48.490 1.00 64.94 367 ILE A N 1
ATOM 2874 C CA . ILE A 1 367 ? 16.013 0.893 -48.024 1.00 64.94 367 ILE A CA 1
ATOM 2875 C C . ILE A 1 367 ? 16.704 -0.361 -47.466 1.00 64.94 367 ILE A C 1
ATOM 2877 O O . ILE A 1 367 ? 16.346 -0.834 -46.388 1.00 64.94 367 ILE A O 1
ATOM 2881 N N . ALA A 1 368 ? 17.750 -0.856 -48.137 1.00 66.12 368 ALA A N 1
ATOM 2882 C CA . ALA A 1 368 ? 18.510 -2.015 -47.669 1.00 66.12 368 ALA A CA 1
ATOM 2883 C C . ALA A 1 368 ? 19.212 -1.764 -46.316 1.00 66.12 368 ALA A C 1
ATOM 2885 O O . ALA A 1 368 ? 19.183 -2.627 -45.437 1.00 66.12 368 ALA A O 1
ATOM 2886 N N . GLY A 1 369 ? 19.782 -0.571 -46.107 1.00 62.44 369 GLY A N 1
ATOM 2887 C CA . GLY A 1 369 ? 20.464 -0.218 -44.856 1.00 62.44 369 GLY A CA 1
ATOM 2888 C C . GLY A 1 369 ? 19.539 -0.181 -43.633 1.00 62.44 369 GLY A C 1
ATOM 2889 O O . GLY A 1 369 ? 19.892 -0.700 -42.570 1.00 62.44 369 GLY A O 1
ATOM 2890 N N . ILE A 1 370 ? 18.328 0.367 -43.786 1.00 65.62 370 ILE A N 1
ATOM 2891 C CA . ILE A 1 370 ? 17.336 0.436 -42.699 1.00 65.62 370 ILE A CA 1
ATOM 2892 C C . ILE A 1 370 ? 16.855 -0.971 -42.317 1.00 65.62 370 ILE A C 1
ATOM 2894 O O . ILE A 1 370 ? 16.770 -1.292 -41.132 1.00 65.62 370 ILE A O 1
ATOM 2898 N N . VAL A 1 371 ? 16.603 -1.842 -43.299 1.00 66.69 371 VAL A N 1
ATOM 2899 C CA . VAL A 1 371 ? 16.126 -3.212 -43.040 1.00 66.69 371 VAL A CA 1
ATOM 2900 C C . VAL A 1 371 ? 17.176 -4.040 -42.292 1.00 66.69 371 VAL A C 1
ATOM 2902 O O . VAL A 1 371 ? 16.836 -4.733 -41.331 1.00 66.69 371 VAL A O 1
ATOM 2905 N N . ILE A 1 372 ? 18.455 -3.927 -42.664 1.00 70.38 372 ILE A N 1
ATOM 2906 C CA . ILE A 1 372 ? 19.548 -4.643 -41.986 1.00 70.38 372 ILE A CA 1
ATOM 2907 C C . ILE A 1 372 ? 19.713 -4.142 -40.543 1.00 70.38 372 ILE A C 1
ATOM 2909 O O . ILE A 1 372 ? 19.829 -4.954 -39.625 1.00 70.38 372 ILE A O 1
ATOM 2913 N N . SER A 1 373 ? 19.645 -2.826 -40.318 1.00 62.72 373 SER A N 1
ATOM 2914 C CA . SER A 1 373 ? 19.690 -2.224 -38.976 1.00 62.72 373 SER A CA 1
ATOM 2915 C C . SER A 1 373 ? 18.566 -2.749 -38.072 1.00 62.72 373 SER A C 1
ATOM 2917 O O . SER A 1 373 ? 18.831 -3.232 -36.967 1.00 62.72 373 SER A O 1
ATOM 2919 N N . VAL A 1 374 ? 17.322 -2.745 -38.563 1.00 68.62 374 VAL A N 1
ATOM 2920 C CA . VAL A 1 374 ? 16.161 -3.245 -37.810 1.00 68.62 374 VAL A CA 1
ATOM 2921 C C . VAL A 1 374 ? 16.305 -4.738 -37.499 1.00 68.62 374 VAL A C 1
ATOM 2923 O O . VAL A 1 374 ? 16.018 -5.155 -36.376 1.00 68.62 374 VAL A O 1
ATOM 2926 N N . CYS A 1 375 ? 16.816 -5.541 -38.438 1.00 66.75 375 CYS A N 1
ATOM 2927 C CA . CYS A 1 375 ? 17.053 -6.970 -38.218 1.00 66.75 375 CYS A CA 1
ATOM 2928 C C . CYS A 1 375 ? 18.132 -7.232 -37.156 1.00 66.75 375 CYS A C 1
ATOM 2930 O O . CYS A 1 375 ? 17.946 -8.093 -36.297 1.00 66.75 375 CYS A O 1
ATOM 2932 N N . VAL A 1 376 ? 19.236 -6.478 -37.159 1.00 75.75 376 VAL A N 1
ATOM 2933 C CA . VAL A 1 376 ? 20.305 -6.617 -36.153 1.00 75.75 376 VAL A CA 1
ATOM 2934 C C . VAL A 1 376 ? 19.805 -6.220 -34.763 1.00 75.75 376 VAL A C 1
ATOM 2936 O O . VAL A 1 376 ? 20.049 -6.937 -33.792 1.00 75.75 376 VAL A O 1
ATOM 2939 N N . VAL A 1 377 ? 19.046 -5.126 -34.656 1.00 72.88 377 VAL A N 1
ATOM 2940 C CA . VAL A 1 377 ? 18.441 -4.698 -33.385 1.00 72.88 377 VAL A CA 1
ATOM 2941 C C . VAL A 1 377 ? 17.437 -5.738 -32.882 1.00 72.88 377 VAL A C 1
ATOM 2943 O O . VAL A 1 377 ? 17.475 -6.101 -31.706 1.00 72.88 377 VAL A O 1
ATOM 2946 N N . ALA A 1 378 ? 16.593 -6.284 -33.761 1.00 73.12 378 ALA A N 1
ATOM 2947 C CA . ALA A 1 378 ? 15.656 -7.346 -33.407 1.00 73.12 378 ALA A CA 1
ATOM 2948 C C . ALA A 1 378 ? 16.375 -8.619 -32.923 1.00 73.12 378 ALA A C 1
ATOM 2950 O O . ALA A 1 378 ? 15.973 -9.200 -31.913 1.00 73.12 378 ALA A O 1
ATOM 2951 N N . LEU A 1 379 ? 17.471 -9.021 -33.578 1.00 76.44 379 LEU A N 1
ATOM 2952 C CA . LEU A 1 379 ? 18.288 -10.170 -33.173 1.00 76.44 379 LEU A CA 1
ATOM 2953 C C . LEU A 1 379 ? 19.008 -9.941 -31.840 1.00 76.44 379 LEU A C 1
ATOM 2955 O O . LEU A 1 379 ? 19.077 -10.862 -31.028 1.00 76.44 379 LEU A O 1
ATOM 2959 N N . LEU A 1 380 ? 19.493 -8.727 -31.566 1.00 76.06 380 LEU A N 1
ATOM 2960 C CA . LEU A 1 380 ? 20.092 -8.383 -30.273 1.00 76.06 380 LEU A CA 1
ATOM 2961 C C . LEU A 1 380 ? 19.058 -8.393 -29.144 1.00 76.06 380 LEU A C 1
ATOM 2963 O O . LEU A 1 380 ? 19.334 -8.939 -28.075 1.00 76.06 380 LEU A O 1
ATOM 2967 N N . ILE A 1 381 ? 17.854 -7.861 -29.383 1.00 74.31 381 ILE A N 1
ATOM 2968 C CA . ILE A 1 381 ? 16.747 -7.929 -28.418 1.00 74.31 381 ILE A CA 1
ATOM 2969 C C . ILE A 1 381 ? 16.360 -9.393 -28.175 1.00 74.31 381 ILE A C 1
ATOM 2971 O O . ILE A 1 381 ? 16.256 -9.814 -27.023 1.00 74.31 381 ILE A O 1
ATOM 2975 N N . ALA A 1 382 ? 16.203 -10.193 -29.233 1.00 74.38 382 ALA A N 1
ATOM 2976 C CA . ALA A 1 382 ? 15.880 -11.614 -29.123 1.00 74.38 382 ALA A CA 1
ATOM 2977 C C . ALA A 1 382 ? 16.979 -12.404 -28.389 1.00 74.38 382 ALA A C 1
ATOM 2979 O O . ALA A 1 382 ? 16.674 -13.208 -27.507 1.00 74.38 382 ALA A O 1
ATOM 2980 N N . GLY A 1 383 ? 18.252 -12.135 -28.690 1.00 81.50 383 GLY A N 1
ATOM 2981 C CA . GLY A 1 383 ? 19.412 -12.746 -28.042 1.00 81.50 383 GLY A CA 1
ATOM 2982 C C . GLY A 1 383 ? 19.527 -12.370 -26.566 1.00 81.50 383 GLY A C 1
ATOM 2983 O O . GLY A 1 383 ? 19.758 -13.242 -25.727 1.00 81.50 383 GLY A O 1
ATOM 2984 N N . ALA A 1 384 ? 19.283 -11.105 -26.217 1.00 71.50 384 ALA A N 1
ATOM 2985 C CA . ALA A 1 384 ? 19.239 -10.658 -24.831 1.00 71.50 384 ALA A CA 1
ATOM 2986 C C . ALA A 1 384 ? 18.078 -11.312 -24.069 1.00 71.50 384 ALA A C 1
ATOM 2988 O O . ALA A 1 384 ? 18.291 -11.875 -22.994 1.00 71.50 384 ALA A O 1
ATOM 2989 N N . LEU A 1 385 ? 16.868 -11.320 -24.641 1.00 72.50 385 LEU A N 1
ATOM 2990 C CA . LEU A 1 385 ? 15.711 -12.007 -24.061 1.00 72.50 385 LEU A CA 1
ATOM 2991 C C . LEU A 1 385 ? 15.999 -13.499 -23.855 1.00 72.50 385 LEU A C 1
ATOM 2993 O O . LEU A 1 385 ? 15.714 -14.037 -22.785 1.00 72.50 385 LEU A O 1
ATOM 2997 N N . TRP A 1 386 ? 16.616 -14.168 -24.829 1.00 83.31 386 TRP A N 1
ATOM 2998 C CA . TRP A 1 386 ? 17.017 -15.568 -24.705 1.00 83.31 386 TRP A CA 1
ATOM 2999 C C . TRP A 1 386 ? 18.087 -15.779 -23.626 1.00 83.31 386 TRP A C 1
ATOM 3001 O O . TRP A 1 386 ? 17.960 -16.695 -22.811 1.00 83.31 386 TRP A O 1
ATOM 3011 N N . TYR A 1 387 ? 19.102 -14.915 -23.553 1.00 79.75 387 TYR A N 1
ATOM 3012 C CA . TYR A 1 387 ? 20.150 -14.981 -22.534 1.00 79.75 387 TYR A CA 1
ATOM 3013 C C . TYR A 1 387 ? 19.582 -14.801 -21.121 1.00 79.75 387 TYR A C 1
ATOM 3015 O O . TYR A 1 387 ? 19.885 -15.599 -20.231 1.00 79.75 387 TYR A O 1
ATOM 3023 N N . PHE A 1 388 ? 18.700 -13.819 -20.906 1.00 65.12 388 PHE A N 1
ATOM 3024 C CA . PHE A 1 388 ? 18.039 -13.619 -19.613 1.00 65.12 388 PHE A CA 1
ATOM 3025 C C . PHE A 1 388 ? 17.116 -14.782 -19.254 1.00 65.12 388 PHE A C 1
ATOM 3027 O O . PHE A 1 388 ? 17.128 -15.232 -18.106 1.00 65.12 388 PHE A O 1
ATOM 3034 N N . ARG A 1 389 ? 16.397 -15.348 -20.231 1.00 68.31 389 ARG A N 1
ATOM 3035 C CA . ARG A 1 389 ? 15.615 -16.579 -20.027 1.00 68.31 389 ARG A CA 1
ATOM 3036 C C . ARG A 1 389 ? 16.504 -17.748 -19.621 1.00 68.31 389 ARG A C 1
ATOM 3038 O O . ARG A 1 389 ? 16.184 -18.464 -18.673 1.00 68.31 389 ARG A O 1
ATOM 3045 N N . ARG A 1 390 ? 17.647 -17.927 -20.286 1.00 76.94 390 ARG A N 1
ATOM 3046 C CA . ARG A 1 390 ? 18.606 -18.993 -19.970 1.00 76.94 390 ARG A CA 1
ATOM 3047 C C . ARG A 1 390 ? 19.248 -18.793 -18.598 1.00 76.94 390 ARG A C 1
ATOM 3049 O O . ARG A 1 390 ? 19.454 -19.766 -17.876 1.00 76.94 390 ARG A O 1
ATOM 3056 N N . ARG A 1 391 ? 19.533 -17.547 -18.212 1.00 67.75 391 ARG A N 1
ATOM 3057 C CA . ARG A 1 391 ? 20.101 -17.207 -16.902 1.00 67.75 391 ARG A CA 1
ATOM 3058 C C . ARG A 1 391 ? 19.091 -17.375 -15.767 1.00 67.75 391 ARG A C 1
ATOM 3060 O O . ARG A 1 391 ? 19.474 -17.880 -14.716 1.00 67.75 391 ARG A O 1
ATOM 3067 N N . SER A 1 392 ? 17.824 -17.018 -15.978 1.00 57.75 392 SER A N 1
ATOM 3068 C CA . SER A 1 392 ? 16.745 -17.241 -15.004 1.00 57.75 392 SER A CA 1
ATOM 3069 C C . SER A 1 392 ? 16.548 -18.735 -14.722 1.00 57.75 392 SER A C 1
ATOM 3071 O O . SER A 1 392 ? 16.513 -19.132 -13.560 1.00 57.75 392 SER A O 1
ATOM 3073 N N . ARG A 1 393 ? 16.596 -19.594 -15.752 1.00 67.00 393 ARG A N 1
ATOM 3074 C CA . ARG A 1 393 ? 16.529 -21.059 -15.576 1.00 67.00 393 ARG A CA 1
ATOM 3075 C C . ARG A 1 393 ? 17.641 -21.638 -14.694 1.00 67.00 393 ARG A C 1
ATOM 3077 O O . ARG A 1 393 ? 17.412 -22.636 -14.029 1.00 67.00 393 ARG A O 1
ATOM 3084 N N . ARG A 1 394 ? 18.828 -21.022 -14.646 1.00 66.12 394 ARG A N 1
ATOM 3085 C CA . ARG A 1 394 ? 19.941 -21.503 -13.802 1.00 66.12 394 ARG A CA 1
ATOM 3086 C C . ARG A 1 394 ? 19.798 -21.145 -12.321 1.00 66.12 394 ARG A C 1
ATOM 3088 O O . ARG A 1 394 ? 20.505 -21.722 -11.507 1.00 66.12 394 ARG A O 1
ATOM 3095 N N . ARG A 1 395 ? 18.924 -20.197 -11.963 1.00 52.47 395 ARG A N 1
ATOM 3096 C CA . ARG A 1 395 ? 18.699 -19.790 -10.562 1.00 52.47 395 ARG A CA 1
ATOM 3097 C C . ARG A 1 395 ? 17.600 -20.588 -9.867 1.00 52.47 395 ARG A C 1
ATOM 3099 O O . ARG A 1 395 ? 17.542 -20.578 -8.646 1.00 52.47 395 ARG A O 1
ATOM 3106 N N . HIS A 1 396 ? 16.794 -21.318 -10.629 1.00 43.81 396 HIS A N 1
ATOM 3107 C CA . HIS A 1 396 ? 15.820 -22.271 -10.110 1.00 43.81 396 HIS A CA 1
ATOM 3108 C C . HIS A 1 396 ? 16.368 -23.694 -10.239 1.00 43.81 396 HIS A C 1
ATOM 3110 O O . HIS A 1 396 ? 15.757 -24.553 -10.869 1.00 43.81 396 HIS A O 1
ATOM 3116 N N . ALA A 1 397 ? 17.535 -23.953 -9.637 1.00 46.47 397 ALA A N 1
ATOM 3117 C CA . ALA A 1 397 ? 17.752 -25.304 -9.138 1.00 46.47 397 ALA A CA 1
ATOM 3118 C C . ALA A 1 397 ? 16.582 -25.579 -8.180 1.00 46.47 397 ALA A C 1
ATOM 3120 O O . ALA A 1 397 ? 16.265 -24.682 -7.389 1.00 46.47 397 ALA A O 1
ATOM 3121 N N . PRO A 1 398 ? 15.887 -26.725 -8.290 1.00 46.75 398 PRO A N 1
ATOM 3122 C CA . PRO A 1 398 ? 14.790 -27.038 -7.391 1.00 46.75 398 PRO A CA 1
ATOM 3123 C C . PRO A 1 398 ? 15.314 -26.830 -5.978 1.00 46.75 398 PRO A C 1
ATOM 3125 O O . PRO A 1 398 ? 16.321 -27.430 -5.595 1.00 46.75 398 PRO A O 1
ATOM 3128 N N . PHE A 1 399 ? 14.684 -25.910 -5.246 1.00 43.09 399 PHE A N 1
ATOM 3129 C CA . PHE A 1 399 ? 14.853 -25.841 -3.809 1.00 43.09 399 PHE A CA 1
ATOM 3130 C C . PHE A 1 399 ? 14.491 -27.243 -3.350 1.00 43.09 399 PHE A C 1
ATOM 3132 O O . PHE A 1 399 ? 13.316 -27.601 -3.402 1.00 43.09 399 PHE A O 1
ATOM 3139 N N . LYS A 1 400 ? 15.499 -28.073 -3.042 1.00 39.72 400 LYS A N 1
ATOM 3140 C CA . LYS A 1 400 ? 15.265 -29.317 -2.329 1.00 39.72 400 LYS A CA 1
ATOM 3141 C C . LYS A 1 400 ? 14.541 -28.828 -1.087 1.00 39.72 400 LYS A C 1
ATOM 3143 O O . LYS A 1 400 ? 15.174 -28.091 -0.324 1.00 39.72 400 LYS A O 1
ATOM 3148 N N . PRO A 1 401 ? 13.230 -29.093 -0.919 1.00 42.97 401 PRO A N 1
ATOM 3149 C CA . PRO A 1 401 ? 12.650 -28.876 0.382 1.00 42.97 401 PRO A CA 1
ATOM 3150 C C . PRO A 1 401 ? 13.567 -29.689 1.276 1.00 42.97 401 PRO A C 1
ATOM 3152 O O . PRO A 1 401 ? 13.739 -30.887 1.037 1.00 42.97 401 PRO A O 1
ATOM 3155 N N . ASN A 1 402 ? 14.261 -29.027 2.205 1.00 37.72 402 ASN A N 1
ATOM 3156 C CA . ASN A 1 402 ? 14.790 -29.748 3.341 1.00 37.72 402 ASN A CA 1
ATOM 3157 C C . ASN A 1 402 ? 13.590 -30.562 3.787 1.00 37.72 402 ASN A C 1
ATOM 3159 O O . ASN A 1 402 ? 12.551 -29.982 4.119 1.00 37.72 402 ASN A O 1
ATOM 3163 N N . SER A 1 403 ? 13.685 -31.876 3.599 1.00 45.44 403 SER A N 1
ATOM 3164 C CA . SER A 1 403 ? 12.797 -32.835 4.201 1.00 45.44 403 SER A CA 1
ATOM 3165 C C . SER A 1 403 ? 12.869 -32.461 5.661 1.00 45.44 403 SER A C 1
ATOM 3167 O O . SER A 1 403 ? 13.842 -32.770 6.345 1.00 45.44 403 SER A O 1
ATOM 3169 N N . PHE A 1 404 ? 11.907 -31.646 6.087 1.00 45.81 404 PHE A N 1
ATOM 3170 C CA . PHE A 1 404 ? 11.622 -31.432 7.477 1.00 45.81 404 PHE A CA 1
ATOM 3171 C C . PHE A 1 404 ? 11.039 -32.777 7.853 1.00 45.81 404 PHE A C 1
ATOM 3173 O O . PHE A 1 404 ? 9.847 -33.036 7.692 1.00 45.81 404 PHE A O 1
ATOM 3180 N N . GLU A 1 405 ? 11.976 -33.680 8.128 1.00 43.38 405 GLU A N 1
ATOM 3181 C CA . GLU A 1 405 ? 11.800 -34.906 8.848 1.00 43.38 405 GLU A CA 1
ATOM 3182 C C . GLU A 1 405 ? 10.929 -34.487 10.012 1.00 43.38 405 GLU A C 1
ATOM 3184 O O . GLU A 1 405 ? 11.321 -33.708 10.884 1.00 43.38 405 GLU A O 1
ATOM 3189 N N . ALA A 1 406 ? 9.654 -34.837 9.891 1.00 47.03 406 ALA A N 1
ATOM 3190 C CA . ALA A 1 406 ? 8.762 -34.787 11.008 1.00 47.03 406 ALA A CA 1
ATOM 3191 C C . ALA A 1 406 ? 9.368 -35.789 11.985 1.00 47.03 406 ALA A C 1
ATOM 3193 O O . ALA A 1 406 ? 9.065 -36.977 11.914 1.00 47.03 406 ALA A O 1
ATOM 3194 N N . GLU A 1 407 ? 10.266 -35.314 12.850 1.00 39.44 407 GLU A N 1
ATOM 3195 C CA . GLU A 1 407 ? 10.481 -35.917 14.150 1.00 39.44 407 GLU A CA 1
ATOM 3196 C C . GLU A 1 407 ? 9.102 -35.934 14.797 1.00 39.44 407 GLU A C 1
ATOM 3198 O O . GLU A 1 407 ? 8.626 -34.976 15.407 1.00 39.44 407 GLU A O 1
ATOM 3203 N N . THR A 1 408 ? 8.400 -37.037 14.570 1.00 46.69 408 THR A N 1
ATOM 3204 C CA . THR A 1 408 ? 7.336 -37.487 15.437 1.00 46.69 408 THR A CA 1
ATOM 3205 C C . THR A 1 408 ? 7.929 -37.480 16.841 1.00 46.69 408 THR A C 1
ATOM 3207 O O . THR A 1 408 ? 8.913 -38.194 17.060 1.00 46.69 408 THR A O 1
ATOM 3210 N N . PRO A 1 409 ? 7.399 -36.699 17.797 1.00 43.53 409 PRO A N 1
ATOM 3211 C CA . PRO A 1 409 ? 7.832 -36.816 19.173 1.00 43.53 409 PRO A CA 1
ATOM 3212 C C . PRO A 1 409 ? 7.404 -38.203 19.648 1.00 43.53 409 PRO A C 1
ATOM 3214 O O . PRO A 1 409 ? 6.247 -38.439 19.995 1.00 43.53 409 PRO A O 1
ATOM 3217 N N . HIS A 1 410 ? 8.342 -39.147 19.593 1.00 43.28 410 HIS A N 1
ATOM 3218 C CA . HIS A 1 410 ? 8.172 -40.461 20.172 1.00 43.28 410 HIS A CA 1
ATOM 3219 C C . HIS A 1 410 ? 7.876 -40.282 21.659 1.00 43.28 410 HIS A C 1
ATOM 3221 O O . HIS A 1 410 ? 8.667 -39.739 22.436 1.00 43.28 410 HIS A O 1
ATOM 3227 N N . ALA A 1 411 ? 6.687 -40.746 22.019 1.00 47.84 411 ALA A N 1
ATOM 3228 C CA . ALA A 1 411 ? 6.172 -40.906 23.360 1.00 47.84 411 ALA A CA 1
ATOM 3229 C C . ALA A 1 411 ? 7.097 -41.795 24.209 1.00 47.84 411 ALA A C 1
ATOM 3231 O O . ALA A 1 411 ? 6.858 -42.988 24.371 1.00 47.84 411 ALA A O 1
ATOM 3232 N N . THR A 1 412 ? 8.154 -41.206 24.773 1.00 48.53 412 THR A N 1
ATOM 3233 C CA . THR A 1 412 ? 9.058 -41.922 25.693 1.00 48.53 412 THR A CA 1
ATOM 3234 C C . THR A 1 412 ? 9.516 -41.097 26.894 1.00 48.53 412 THR A C 1
ATOM 3236 O O . THR A 1 412 ? 10.468 -41.472 27.571 1.00 48.53 412 THR A O 1
ATOM 3239 N N . ARG A 1 413 ? 8.832 -39.994 27.233 1.00 45.56 413 ARG A N 1
ATOM 3240 C CA . ARG A 1 413 ? 9.228 -39.144 28.373 1.00 45.56 413 ARG A CA 1
ATOM 3241 C C . ARG A 1 413 ? 8.103 -38.860 29.369 1.00 45.56 413 ARG A C 1
ATOM 3243 O O . ARG A 1 413 ? 7.888 -37.720 29.754 1.00 45.56 413 ARG A O 1
ATOM 3250 N N . THR A 1 414 ? 7.414 -39.905 29.824 1.00 44.53 414 THR A N 1
ATOM 3251 C CA . THR A 1 414 ? 6.444 -39.827 30.940 1.00 44.53 414 THR A CA 1
ATOM 3252 C C . THR A 1 414 ? 6.574 -40.975 31.948 1.00 44.53 414 THR A C 1
ATOM 3254 O O . THR A 1 414 ? 5.605 -41.329 32.607 1.00 44.53 414 THR A O 1
ATOM 3257 N N . LYS A 1 415 ? 7.773 -41.552 32.124 1.00 45.66 415 LYS A N 1
ATOM 3258 C CA . LYS A 1 415 ? 8.021 -42.541 33.197 1.00 45.66 415 LYS A CA 1
ATOM 3259 C C . LYS A 1 415 ? 8.907 -42.064 34.356 1.00 45.66 415 LYS A C 1
ATOM 3261 O O . LYS A 1 415 ? 9.000 -42.776 35.342 1.00 45.66 415 LYS A O 1
ATOM 3266 N N . ASN A 1 416 ? 9.458 -40.845 34.310 1.00 46.69 416 ASN A N 1
ATOM 3267 C CA . ASN A 1 416 ? 10.357 -40.338 35.366 1.00 46.69 416 ASN A CA 1
ATOM 3268 C C . ASN A 1 416 ? 9.813 -39.128 36.155 1.00 46.69 416 ASN A C 1
ATOM 3270 O O . ASN A 1 416 ? 10.586 -38.433 36.800 1.00 46.69 416 ASN A O 1
ATOM 3274 N N . LEU A 1 417 ? 8.501 -38.863 36.124 1.00 44.34 417 LEU A N 1
ATOM 3275 C CA . LEU A 1 417 ? 7.873 -37.747 36.862 1.00 44.34 417 LEU A CA 1
ATOM 3276 C C . LEU A 1 417 ? 6.898 -38.201 37.967 1.00 44.34 417 LEU A C 1
ATOM 3278 O O . LEU A 1 417 ? 6.049 -37.431 38.396 1.00 44.34 417 LEU A O 1
ATOM 3282 N N . LEU A 1 418 ? 7.034 -39.443 38.448 1.00 46.41 418 LEU A N 1
ATOM 3283 C CA . LEU A 1 418 ? 6.258 -39.994 39.573 1.00 46.41 418 LEU A CA 1
ATOM 3284 C C . LEU A 1 418 ? 7.135 -40.473 40.749 1.00 46.41 418 LEU A C 1
ATOM 3286 O O . LEU A 1 418 ? 6.678 -41.261 41.566 1.00 46.41 418 LEU A O 1
ATOM 3290 N N . ALA A 1 419 ? 8.386 -40.010 40.853 1.00 46.50 419 ALA A N 1
ATOM 3291 C CA . ALA A 1 419 ? 9.320 -40.456 41.898 1.00 46.50 419 ALA A CA 1
ATOM 3292 C C . ALA A 1 419 ? 10.016 -39.317 42.670 1.00 46.50 419 ALA A C 1
ATOM 3294 O O . ALA A 1 419 ? 11.104 -39.514 43.197 1.00 46.50 419 ALA A O 1
ATOM 3295 N N . LEU A 1 420 ? 9.411 -38.130 42.747 1.00 47.03 420 LEU A N 1
ATOM 3296 C CA . LEU A 1 420 ? 9.852 -37.065 43.658 1.00 47.03 420 LEU A CA 1
ATOM 3297 C C . LEU A 1 420 ? 8.640 -36.243 44.109 1.00 47.03 420 LEU A C 1
ATOM 3299 O O . LEU A 1 420 ? 8.446 -35.099 43.714 1.00 47.03 420 LEU A O 1
ATOM 3303 N N . ASN A 1 421 ? 7.784 -36.872 44.909 1.00 45.09 421 ASN A N 1
ATOM 3304 C CA . ASN A 1 421 ? 6.854 -36.161 45.775 1.00 45.09 421 ASN A CA 1
ATOM 3305 C C . ASN A 1 421 ? 6.850 -36.837 47.142 1.00 45.09 421 ASN A C 1
ATOM 3307 O O . ASN A 1 421 ? 5.916 -37.554 47.476 1.00 45.09 421 ASN A O 1
ATOM 3311 N N . GLU A 1 422 ? 7.928 -36.640 47.893 1.00 53.91 422 GLU A N 1
ATOM 3312 C CA . GLU A 1 422 ? 7.916 -36.773 49.344 1.00 53.91 422 GLU A CA 1
ATOM 3313 C C . GLU A 1 422 ? 9.163 -36.073 49.882 1.00 53.91 422 GLU A C 1
ATOM 3315 O O . GLU A 1 422 ? 10.257 -36.600 49.747 1.00 53.91 422 GLU A O 1
ATOM 3320 N N . THR A 1 423 ? 9.011 -34.838 50.367 1.00 42.78 423 THR A N 1
ATOM 3321 C CA . THR A 1 423 ? 9.530 -34.398 51.674 1.00 42.78 423 THR A CA 1
ATOM 3322 C C . THR A 1 423 ? 9.309 -32.898 51.878 1.00 42.78 423 THR A C 1
ATOM 3324 O O . THR A 1 423 ? 9.787 -32.068 51.109 1.00 42.78 423 THR A O 1
ATOM 3327 N N . THR A 1 424 ? 8.628 -32.622 52.992 1.00 39.56 424 THR A N 1
ATOM 3328 C CA . THR A 1 424 ? 8.770 -31.472 53.901 1.00 39.56 424 THR A CA 1
ATOM 3329 C C . THR A 1 424 ? 8.413 -30.071 53.406 1.00 39.56 424 THR A C 1
ATOM 3331 O O . THR A 1 424 ? 9.176 -29.370 52.751 1.00 39.56 424 THR A O 1
ATOM 3334 N N . VAL A 1 425 ? 7.232 -29.670 53.877 1.00 50.12 425 VAL A N 1
ATOM 3335 C CA . VAL A 1 425 ? 6.801 -28.310 54.199 1.00 50.12 425 VAL A CA 1
ATOM 3336 C C . VAL A 1 425 ? 7.835 -27.629 55.102 1.00 50.12 425 VAL A C 1
ATOM 3338 O O . VAL A 1 425 ? 8.085 -28.109 56.205 1.00 50.12 425 VAL A O 1
ATOM 3341 N N . GLU A 1 426 ? 8.368 -26.491 54.666 1.00 41.22 426 GLU A N 1
ATOM 3342 C CA . GLU A 1 426 ? 8.876 -25.456 55.567 1.00 41.22 426 GLU A CA 1
ATOM 3343 C C . GLU A 1 426 ? 8.429 -24.089 55.023 1.00 41.22 426 GLU A C 1
ATOM 3345 O O . GLU A 1 426 ? 8.760 -23.693 53.904 1.00 41.22 426 GLU A O 1
ATOM 3350 N N . GLU A 1 427 ? 7.567 -23.423 55.792 1.00 52.25 427 GLU A N 1
ATOM 3351 C CA . GLU A 1 427 ? 7.136 -22.044 55.581 1.00 52.25 427 GLU A CA 1
ATOM 3352 C C . GLU A 1 427 ? 8.328 -21.104 55.770 1.00 52.25 427 GLU A C 1
ATOM 3354 O O . GLU A 1 427 ? 8.961 -21.133 56.821 1.00 52.25 427 GLU A O 1
ATOM 3359 N N . LEU A 1 428 ? 8.587 -20.203 54.816 1.00 40.72 428 LEU A N 1
ATOM 3360 C CA . LEU A 1 428 ? 9.356 -18.993 55.107 1.00 40.72 428 LEU A CA 1
ATOM 3361 C C . LEU A 1 428 ? 8.916 -17.802 54.250 1.00 40.72 428 LEU A C 1
ATOM 3363 O O . LEU A 1 428 ? 9.143 -17.709 53.045 1.00 40.72 428 LEU A O 1
ATOM 3367 N N . ASP A 1 429 ? 8.235 -16.914 54.970 1.00 54.91 429 ASP A N 1
ATOM 3368 C CA . ASP A 1 429 ? 8.174 -15.458 54.883 1.00 54.91 429 ASP A CA 1
ATOM 3369 C C . ASP A 1 429 ? 9.137 -14.801 53.873 1.00 54.91 429 ASP A C 1
ATOM 3371 O O . ASP A 1 429 ? 10.352 -14.987 53.903 1.00 54.91 429 ASP A O 1
ATOM 3375 N N . SER A 1 430 ? 8.593 -13.962 52.991 1.00 42.22 430 SER A N 1
ATOM 3376 C CA . SER A 1 430 ? 9.380 -13.092 52.111 1.00 42.22 430 SER A CA 1
ATOM 3377 C C . SER A 1 430 ? 8.741 -11.712 52.031 1.00 42.22 430 SER A C 1
ATOM 3379 O O . SER A 1 430 ? 8.068 -11.325 51.073 1.00 42.22 430 SER A O 1
ATOM 3381 N N . ARG A 1 431 ? 9.001 -10.949 53.094 1.00 39.00 431 ARG A N 1
ATOM 3382 C CA . ARG A 1 431 ? 9.003 -9.488 53.104 1.00 39.00 431 ARG A CA 1
ATOM 3383 C C . ARG A 1 431 ? 9.932 -8.926 52.019 1.00 39.00 431 ARG A C 1
ATOM 3385 O O . ARG A 1 431 ? 11.066 -9.359 51.859 1.00 39.00 431 ARG A O 1
ATOM 3392 N N . ARG A 1 432 ? 9.419 -7.885 51.356 1.00 47.09 432 ARG A N 1
ATOM 3393 C CA . ARG A 1 432 ? 10.106 -6.727 50.749 1.00 47.09 432 ARG A CA 1
ATOM 3394 C C . ARG A 1 432 ? 11.642 -6.766 50.761 1.00 47.09 432 ARG A C 1
ATOM 3396 O O . ARG A 1 432 ? 12.240 -6.532 51.806 1.00 47.09 432 ARG A O 1
ATOM 3403 N N . LEU A 1 433 ? 12.251 -6.812 49.576 1.00 41.81 433 LEU A N 1
ATOM 3404 C CA . LEU A 1 433 ? 13.580 -6.243 49.350 1.00 41.81 433 LEU A CA 1
ATOM 3405 C C . LEU A 1 433 ? 13.579 -5.385 48.081 1.00 41.81 433 LEU A C 1
ATOM 3407 O O . LEU A 1 433 ? 13.328 -5.846 46.970 1.00 41.81 433 LEU A O 1
ATOM 3411 N N . ILE A 1 434 ? 13.810 -4.098 48.318 1.00 48.62 434 ILE A N 1
ATOM 3412 C CA . ILE A 1 434 ? 14.105 -3.041 47.354 1.00 48.62 434 ILE A CA 1
ATOM 3413 C C . ILE A 1 434 ? 15.548 -3.269 46.872 1.00 48.62 434 ILE A C 1
ATOM 3415 O O . ILE A 1 434 ? 16.413 -3.479 47.725 1.00 48.62 434 ILE A O 1
ATOM 3419 N N . PRO A 1 435 ? 15.853 -3.230 45.563 1.00 51.34 435 PRO A N 1
ATOM 3420 C CA . PRO A 1 435 ? 17.237 -3.243 45.116 1.00 51.34 435 PRO A CA 1
ATOM 3421 C C . PRO A 1 435 ? 17.882 -1.853 45.285 1.00 51.34 435 PRO A C 1
ATOM 3423 O O . PRO A 1 435 ? 17.213 -0.840 45.064 1.00 51.34 435 PRO A O 1
ATOM 3426 N N . PRO A 1 436 ? 19.163 -1.800 45.690 1.00 57.59 436 PRO A N 1
ATOM 3427 C CA . PRO A 1 436 ? 19.851 -0.570 46.063 1.00 57.59 436 PRO A CA 1
ATOM 3428 C C . PRO A 1 436 ? 20.247 0.277 44.848 1.00 57.59 436 PRO A C 1
ATOM 3430 O O . PRO A 1 436 ? 20.549 -0.242 43.772 1.00 57.59 436 PRO A O 1
ATOM 3433 N N . GLU A 1 437 ? 20.269 1.592 45.074 1.00 49.12 437 GLU A N 1
ATOM 3434 C CA . GLU A 1 437 ? 20.886 2.604 44.219 1.00 49.12 437 GLU A CA 1
ATOM 3435 C C . GLU A 1 437 ? 22.308 2.198 43.821 1.00 49.12 437 GLU A C 1
ATOM 3437 O O . GLU A 1 437 ? 23.161 1.937 44.670 1.00 49.12 437 GLU A O 1
ATOM 3442 N N . ILE A 1 438 ? 22.565 2.196 42.514 1.00 50.59 438 ILE A N 1
ATOM 3443 C CA . ILE A 1 438 ? 23.914 2.243 41.961 1.00 50.59 438 ILE A CA 1
ATOM 3444 C C . ILE A 1 438 ? 24.128 3.676 41.485 1.00 50.59 438 ILE A C 1
ATOM 3446 O O . ILE A 1 438 ? 23.681 4.070 40.406 1.00 50.59 438 ILE A O 1
ATOM 3450 N N . ASP A 1 439 ? 24.783 4.443 42.350 1.00 49.62 439 ASP A N 1
ATOM 3451 C CA . ASP A 1 439 ? 25.481 5.679 42.021 1.00 49.62 439 ASP A CA 1
ATOM 3452 C C . ASP A 1 439 ? 26.761 5.329 41.240 1.00 49.62 439 ASP A C 1
ATOM 3454 O O . ASP A 1 439 ? 27.459 4.361 41.554 1.00 49.62 439 ASP A O 1
ATOM 3458 N N . GLY A 1 440 ? 27.036 6.067 40.168 1.00 44.59 440 GLY A N 1
ATOM 3459 C CA . GLY A 1 440 ? 28.047 5.673 39.187 1.00 44.59 440 GLY A CA 1
ATOM 3460 C C . GLY A 1 440 ? 28.113 6.582 37.967 1.00 44.59 440 GLY A C 1
ATOM 3461 O O . GLY A 1 440 ? 27.878 6.158 36.839 1.00 44.59 440 GLY A O 1
ATOM 3462 N N . SER A 1 441 ? 28.410 7.850 38.229 1.00 49.56 441 SER A N 1
ATOM 3463 C CA . SER A 1 441 ? 29.067 8.822 37.348 1.00 49.56 441 SER A CA 1
ATOM 3464 C C . SER A 1 441 ? 29.713 8.287 36.049 1.00 49.56 441 SER A C 1
ATOM 3466 O O . SER A 1 441 ? 30.783 7.683 36.056 1.00 49.56 441 SER A O 1
ATOM 3468 N N . ASN A 1 442 ? 29.149 8.663 34.893 1.00 36.84 442 ASN A N 1
ATOM 3469 C CA . ASN A 1 442 ? 29.954 9.012 33.715 1.00 36.84 442 ASN A CA 1
ATOM 3470 C C . ASN A 1 442 ? 29.175 9.928 32.743 1.00 36.84 442 ASN A C 1
ATOM 3472 O O . ASN A 1 442 ? 28.128 9.521 32.232 1.00 36.84 442 ASN A O 1
ATOM 3476 N N . PRO A 1 443 ? 29.657 11.150 32.444 1.00 56.84 443 PRO A N 1
ATOM 3477 C CA . PRO A 1 443 ? 29.040 12.037 31.472 1.00 56.84 443 PRO A CA 1
ATOM 3478 C C . PRO A 1 443 ? 29.732 11.869 30.118 1.00 56.84 443 PRO A C 1
ATOM 3480 O O . PRO A 1 443 ? 30.877 12.283 29.962 1.00 56.84 443 PRO A O 1
ATOM 3483 N N . ARG A 1 444 ? 29.050 11.286 29.126 1.00 46.50 444 ARG A N 1
ATOM 3484 C CA . ARG A 1 444 ? 29.340 11.480 27.688 1.00 46.50 444 ARG A CA 1
ATOM 3485 C C . ARG A 1 444 ? 28.346 10.702 26.832 1.00 46.50 444 ARG A C 1
ATOM 3487 O O . ARG A 1 444 ? 28.622 9.586 26.430 1.00 46.50 444 ARG A O 1
ATOM 3494 N N . HIS A 1 445 ? 27.209 11.319 26.536 1.00 38.00 445 HIS A N 1
ATOM 3495 C CA . HIS A 1 445 ? 26.468 11.107 25.289 1.00 38.00 445 HIS A CA 1
ATOM 3496 C C . HIS A 1 445 ? 25.568 12.327 25.051 1.00 38.00 445 HIS A C 1
ATOM 3498 O O . HIS A 1 445 ? 24.344 12.264 25.112 1.00 38.00 445 HIS A O 1
ATOM 3504 N N . GLU A 1 446 ? 26.205 13.473 24.803 1.00 47.69 446 GLU A N 1
ATOM 3505 C CA . GLU A 1 446 ? 25.560 14.525 24.022 1.00 47.69 446 GLU A CA 1
ATOM 3506 C C . GLU A 1 446 ? 25.543 14.133 22.537 1.00 47.69 446 GLU A C 1
ATOM 3508 O O . GLU A 1 446 ? 26.433 13.430 22.058 1.00 47.69 446 GLU A O 1
ATOM 3513 N N . LEU A 1 447 ? 24.541 14.672 21.833 1.00 48.25 447 LEU A N 1
ATOM 3514 C CA . LEU A 1 447 ? 24.337 14.697 20.379 1.00 48.25 447 LEU A CA 1
ATOM 3515 C C . LEU A 1 447 ? 23.697 13.462 19.732 1.00 48.25 447 LEU A C 1
ATOM 3517 O O . LEU A 1 447 ? 24.326 12.791 18.929 1.00 48.25 447 LEU A O 1
ATOM 3521 N N . TYR A 1 448 ? 22.390 13.261 19.956 1.00 41.34 448 TYR A N 1
ATOM 3522 C CA . TYR A 1 448 ? 21.471 12.756 18.910 1.00 41.34 448 TYR A CA 1
ATOM 3523 C C . TYR A 1 448 ? 20.007 13.217 19.099 1.00 41.34 448 TYR A C 1
ATOM 3525 O O . TYR A 1 448 ? 19.057 12.475 18.859 1.00 41.34 448 TYR A O 1
ATOM 3533 N N . LEU A 1 449 ? 19.793 14.479 19.489 1.00 46.19 449 LEU A N 1
ATOM 3534 C CA . LEU A 1 449 ? 18.463 15.106 19.501 1.00 46.19 449 LEU A CA 1
ATOM 3535 C C . LEU A 1 449 ? 18.486 16.477 18.813 1.00 46.19 449 LEU A C 1
ATOM 3537 O O . LEU A 1 449 ? 18.367 17.508 19.462 1.00 46.19 449 LEU A O 1
ATOM 3541 N N . SER A 1 450 ? 18.605 16.510 17.483 1.00 47.53 450 SER A N 1
ATOM 3542 C CA . SER A 1 450 ? 18.279 17.724 16.714 1.00 47.53 450 SER A CA 1
ATOM 3543 C C . SER A 1 450 ? 17.942 17.453 15.243 1.00 47.53 450 SER A C 1
ATOM 3545 O O . SER A 1 450 ? 18.565 17.985 14.333 1.00 47.53 450 SER A O 1
ATOM 3547 N N . GLN A 1 451 ? 16.898 16.663 14.959 1.00 45.44 451 GLN A N 1
ATOM 3548 C CA . GLN A 1 451 ? 16.246 16.780 13.643 1.00 45.44 451 GLN A CA 1
ATOM 3549 C C . GLN A 1 451 ? 14.787 16.312 13.598 1.00 45.44 451 GLN A C 1
ATOM 3551 O O . GLN A 1 451 ? 14.358 15.603 12.690 1.00 45.44 451 GLN A O 1
ATOM 3556 N N . ARG A 1 452 ? 13.961 16.778 14.541 1.00 40.00 452 ARG A N 1
ATOM 3557 C CA . ARG A 1 452 ? 12.517 16.872 14.281 1.00 40.00 452 ARG A CA 1
ATOM 3558 C C . ARG A 1 452 ? 12.246 18.201 13.585 1.00 40.00 452 ARG A C 1
ATOM 3560 O O . ARG A 1 452 ? 12.151 19.243 14.220 1.00 40.00 452 ARG A O 1
ATOM 3567 N N . ARG A 1 453 ? 12.154 18.144 12.253 1.00 42.19 453 ARG A N 1
ATOM 3568 C CA . ARG A 1 453 ? 11.589 19.216 11.426 1.00 42.19 453 ARG A CA 1
ATOM 3569 C C . ARG A 1 453 ? 10.241 19.633 12.012 1.00 42.19 453 ARG A C 1
ATOM 3571 O O . ARG A 1 453 ? 9.334 18.804 12.101 1.00 42.19 453 ARG A O 1
ATOM 3578 N N . ALA A 1 454 ? 10.120 20.911 12.356 1.00 40.78 454 ALA A N 1
ATOM 3579 C CA . ALA A 1 454 ? 8.839 21.566 12.543 1.00 40.78 454 ALA A CA 1
ATOM 3580 C C . ALA A 1 454 ? 7.983 21.314 11.291 1.00 40.78 454 ALA A C 1
ATOM 3582 O O . ALA A 1 454 ? 8.343 21.721 10.185 1.00 40.78 454 ALA A O 1
ATOM 3583 N N . ARG A 1 455 ? 6.879 20.579 11.448 1.00 46.47 455 ARG A N 1
ATOM 3584 C CA . ARG A 1 455 ? 5.810 20.575 10.449 1.00 46.47 455 ARG A CA 1
ATOM 3585 C C . ARG A 1 455 ? 5.042 21.889 10.626 1.00 46.47 455 ARG A C 1
ATOM 3587 O O . ARG A 1 455 ? 4.714 22.213 11.767 1.00 46.47 455 ARG A O 1
ATOM 3594 N N . PRO A 1 456 ? 4.766 22.650 9.557 1.00 46.75 456 PRO A N 1
ATOM 3595 C CA . PRO A 1 456 ? 3.926 23.832 9.669 1.00 46.75 456 PRO A CA 1
ATOM 3596 C C . PRO A 1 456 ? 2.534 23.409 10.151 1.00 46.75 456 PRO A C 1
ATOM 3598 O O . PRO A 1 456 ? 1.919 22.502 9.587 1.00 46.75 456 PRO A O 1
ATOM 3601 N N . LEU A 1 457 ? 2.071 24.046 11.227 1.00 43.19 457 LEU A N 1
ATOM 3602 C CA . LEU A 1 457 ? 0.709 23.929 11.733 1.00 43.19 457 LEU A CA 1
ATOM 3603 C C . LEU A 1 457 ? -0.257 24.360 10.625 1.00 43.19 457 LEU A C 1
ATOM 3605 O O . LEU A 1 457 ? -0.299 25.528 10.239 1.00 43.19 457 LEU A O 1
ATOM 3609 N N . VAL A 1 458 ? -1.023 23.405 10.103 1.00 49.81 458 VAL A N 1
ATOM 3610 C CA . VAL A 1 458 ? -2.151 23.673 9.211 1.00 49.81 458 VAL A CA 1
ATOM 3611 C C . VAL A 1 458 ? -3.219 24.383 10.045 1.00 49.81 458 VAL A C 1
ATOM 3613 O O . VAL A 1 458 ? -3.839 23.774 10.914 1.00 49.81 458 VAL A O 1
ATOM 3616 N N . ARG A 1 459 ? -3.404 25.690 9.819 1.00 40.00 459 ARG A N 1
ATOM 3617 C CA . ARG A 1 459 ? -4.554 26.443 10.338 1.00 40.00 459 ARG A CA 1
ATOM 3618 C C . ARG A 1 459 ? -5.822 25.871 9.706 1.00 40.00 459 ARG A C 1
ATOM 3620 O O . ARG A 1 459 ? -6.031 26.026 8.507 1.00 40.00 459 ARG A O 1
ATOM 3627 N N . ILE A 1 460 ? -6.657 25.235 10.517 1.00 46.28 460 ILE A N 1
ATOM 3628 C CA . ILE A 1 460 ? -8.033 24.890 10.155 1.00 46.28 460 ILE A CA 1
ATOM 3629 C C . ILE A 1 460 ? -8.870 26.169 10.333 1.00 46.28 460 ILE A C 1
ATOM 3631 O O . ILE A 1 460 ? -8.889 26.705 11.444 1.00 46.28 460 ILE A O 1
ATOM 3635 N N . PRO A 1 461 ? -9.527 26.707 9.289 1.00 45.91 461 PRO A N 1
ATOM 3636 C CA . PRO A 1 461 ? -10.463 27.808 9.461 1.00 45.91 461 PRO A CA 1
ATOM 3637 C C . PRO A 1 461 ? -11.725 27.294 10.166 1.00 45.91 461 PRO A C 1
ATOM 3639 O O . PRO A 1 461 ? -12.462 26.468 9.631 1.00 45.91 461 PRO A O 1
ATOM 3642 N N . LEU A 1 462 ? -11.958 27.786 11.383 1.00 45.38 462 LEU A N 1
ATOM 3643 C CA . LEU A 1 462 ? -13.241 27.692 12.073 1.00 45.38 462 LEU A CA 1
ATOM 3644 C C . LEU A 1 462 ? -14.261 28.527 11.289 1.00 45.38 462 LEU A C 1
ATOM 3646 O O . LEU A 1 462 ? -14.241 29.754 11.345 1.00 45.38 462 LEU A O 1
ATOM 3650 N N . PHE A 1 463 ? -15.130 27.856 10.534 1.00 47.22 463 PHE A N 1
ATOM 3651 C CA . PHE A 1 463 ? -16.356 28.456 10.019 1.00 47.22 463 PHE A CA 1
ATOM 3652 C C . PHE A 1 463 ? -17.314 28.641 11.200 1.00 47.22 463 PHE A C 1
ATOM 3654 O O . PHE A 1 463 ? -17.883 27.677 11.708 1.00 47.22 463 PHE A O 1
ATOM 3661 N N . VAL A 1 464 ? -17.454 29.884 11.654 1.00 47.25 464 VAL A N 1
ATOM 3662 C CA . VAL A 1 464 ? -18.553 30.310 12.522 1.00 47.25 464 VAL A CA 1
ATOM 3663 C C . VAL A 1 464 ? -19.738 30.587 11.601 1.00 47.25 464 VAL A C 1
ATOM 3665 O O . VAL A 1 464 ? -19.662 31.472 10.750 1.00 47.25 464 VAL A O 1
ATOM 3668 N N . ALA A 1 465 ? -20.792 29.782 11.717 1.00 53.59 465 ALA A N 1
ATOM 3669 C CA . ALA A 1 465 ? -22.062 30.050 11.058 1.00 53.59 465 ALA A CA 1
ATOM 3670 C C . ALA A 1 465 ? -22.775 31.192 11.799 1.00 53.59 465 ALA A C 1
ATOM 3672 O O . ALA A 1 465 ? -22.882 31.160 13.026 1.00 53.59 465 ALA A O 1
ATOM 3673 N N . SER A 1 466 ? -23.187 32.197 11.025 1.00 55.81 466 SER A N 1
ATOM 3674 C CA . SER A 1 466 ? -24.109 33.269 11.410 1.00 55.81 466 SER A CA 1
ATOM 3675 C C . SER A 1 466 ? -25.549 32.784 11.377 1.00 55.81 466 SER A C 1
ATOM 3677 O O . SER A 1 466 ? -25.843 31.874 10.569 1.00 55.81 466 SER A O 1
#